Protein AF-L2GP30-F1 (afdb_monomer_lite)

Sequence (653 aa):
MKKESVSQVLIVGFDVMHKLGMGFEEFLEIDYPREILEVLVEKNEDGGFLKHMVNSKFNTVSFYASCKLLSKGHGQKPTIDNVVRILESATDLKQDFLPYLKFIDTSSFELLNLIDAYDYEFSSQVIDVVFKNADASEFMRIAEFLHQKYIETGMTSDKKKAFKILLLEKMAVFASTHCVYVDELVSSCLKNALDADPEIMYASLSFLNTCVSKDRFKKLIHDFLLENFSKLKYGKIIRRAFDILSLDISKENYERLLDSLLNDLNSLRAHNGSNAKQLDLCEMSSVAAVSDAESLALSNQSALAGQHAVPFYLSKQTEVFVGAHIALCLVGSYRDEWGLSIKTVGTLLRIIEVGDLQNILDMSSKSTIIACVRSLINGKKQKRSISEQSADYANVNVLKPVEFSLLTTPLAFKKFGWTDPLTSDQFTVQLSGLGDPLYIEANCAHCKYEISLDLLVVNQTSSYLQNISIDFNFSKNIQMISAVPPFSLQPDSATTIQAQFSIHESFSSFVTATVTFKYPRKDDYSGRPYVQNLSEISFDVNELLEGAEVDFKDQWRNLEWENIYSISIRKSCDGLLQKISERINGHLCGKFEYLESVVGNIACYTIQKSLVLVNVCISSGSSSLVEIRVRSKSEELVKSISGLLSQFLKSQQ

Secondary structure (DSSP, 8-state):
--SHHHHHHHHHHHHHHHHTT---GGGTTS---HHHHHHHHHH---HHHHHHHTT-S-HHHHHHHHHHHHHTT---HHHHHHHHHHHHH-GGGHHHHGGGGGG--S--GGGGGG--SS-HHHHHHHHHHHHHH--TTTHHHHHHHHHHHHHH--SSSHHHHHHHHHHHHHHHHHHHHH----HHHHHHHHHHTTSS-HHHHHHHHHHHHHHHTTSTTHHHHHHHHHHHGGG---HHHHHHHHHHHHSS--HHHHHHHHHHHHHHHHHHHHHHTTSTTS-SS--------------------------PPPPPP-SS-PPP--HHHHHHHHHHH--GGG--HHHHHHHHHHHHHHHHHHT---HHHHHHHHHHHHHHHTT--------------------PPP------------------S--PPEEEEE-S-TTSSEEEEEEEEE-SSEEEEEEEEEE-SSS-EEEEEEEEEE-TTEEESSPPPPEEE-TT-EEEEEEEEEESS-S-EEEEEEEEEE--TTSTTTTPEEEEEPPPEEE-GGGGEEE----HHHHHHH--EEEEEEEEE-S--TTHHHHHHHHTT-EEEEEEEETTEEEEEEEEEETT--EEEEEEEEE-SSSEEEEEEEEES-HHHHHHHHHHHHHHHHHH-

pLDDT: mean 73.19, std 20.28, range [21.44, 94.12]

Structure (mmCIF, N/CA/C/O backbone):
data_AF-L2GP30-F1
#
_entry.id   AF-L2GP30-F1
#
loop_
_atom_site.group_PDB
_atom_site.id
_atom_site.type_symbol
_atom_site.label_atom_id
_atom_site.label_alt_id
_atom_site.label_comp_id
_atom_site.label_asym_id
_atom_site.label_entity_id
_atom_site.label_seq_id
_atom_site.pdbx_PDB_ins_code
_atom_site.Cartn_x
_atom_site.Cartn_y
_atom_site.Cartn_z
_atom_site.occupancy
_atom_site.B_iso_or_equiv
_atom_site.auth_seq_id
_atom_site.auth_comp_id
_atom_site.auth_asym_id
_atom_site.auth_atom_id
_atom_site.pdbx_PDB_model_num
ATOM 1 N N . MET A 1 1 ? -28.849 -25.129 -47.347 1.00 37.62 1 MET A N 1
ATOM 2 C CA . MET A 1 1 ? -28.102 -26.384 -47.086 1.00 37.62 1 MET A CA 1
ATOM 3 C C . MET A 1 1 ? -26.751 -26.512 -47.820 1.00 37.62 1 MET A C 1
ATOM 5 O O . MET A 1 1 ? -26.254 -27.624 -47.889 1.00 37.62 1 MET A O 1
ATOM 9 N N . LYS A 1 2 ? -26.114 -25.459 -48.374 1.00 40.78 2 LYS A N 1
ATOM 10 C CA . LYS A 1 2 ? -24.952 -25.671 -49.279 1.00 40.78 2 LYS A CA 1
ATOM 11 C C . LYS A 1 2 ? -23.742 -24.719 -49.153 1.00 40.78 2 LYS A C 1
ATOM 13 O O . LYS A 1 2 ? -22.918 -24.716 -50.055 1.00 40.78 2 LYS A O 1
ATOM 18 N N . LYS A 1 3 ? -23.583 -23.944 -48.071 1.00 40.88 3 LYS A N 1
ATOM 19 C CA . LYS A 1 3 ? -22.321 -23.203 -47.817 1.00 40.88 3 LYS A CA 1
ATOM 20 C C . LYS A 1 3 ? -21.542 -23.778 -46.631 1.00 40.88 3 LYS A C 1
ATOM 22 O O . LYS A 1 3 ? -20.422 -24.224 -46.828 1.00 40.88 3 LYS A O 1
ATOM 27 N N . GLU A 1 4 ? -22.168 -23.922 -45.463 1.00 43.84 4 GLU A N 1
ATOM 28 C CA . GLU A 1 4 ? -21.521 -24.505 -44.266 1.00 43.84 4 GLU A CA 1
ATOM 29 C C . GLU A 1 4 ? -21.032 -25.949 -44.466 1.00 43.84 4 GLU A C 1
ATOM 31 O O . GLU A 1 4 ? -19.958 -26.319 -43.996 1.00 43.84 4 GLU A O 1
ATOM 36 N N . SER A 1 5 ? -21.783 -26.755 -45.223 1.00 45.12 5 SER A N 1
ATOM 37 C CA . SER A 1 5 ? -21.412 -28.141 -45.529 1.00 45.12 5 SER A CA 1
ATOM 38 C C . SER A 1 5 ? -20.192 -28.240 -46.449 1.00 45.12 5 SER A C 1
ATOM 40 O O . SER A 1 5 ? -19.451 -29.211 -46.373 1.00 45.12 5 SER A O 1
ATOM 42 N N . VAL A 1 6 ? -19.975 -27.249 -47.321 1.00 50.25 6 VAL A N 1
ATOM 43 C CA . VAL A 1 6 ? -18.811 -27.202 -48.221 1.00 50.25 6 VAL A CA 1
ATOM 44 C C . VAL A 1 6 ? -17.572 -26.765 -47.440 1.00 50.25 6 VAL A C 1
ATOM 46 O O . VAL A 1 6 ? -16.511 -27.361 -47.609 1.00 50.25 6 VAL A O 1
ATOM 49 N N . SER A 1 7 ? -17.723 -25.814 -46.511 1.00 54.44 7 SER A N 1
ATOM 50 C CA . SER A 1 7 ? -16.649 -25.377 -45.613 1.00 54.44 7 SER A CA 1
ATOM 51 C C . SER A 1 7 ? -16.125 -26.528 -44.751 1.00 54.44 7 SER A C 1
ATOM 53 O O . SER A 1 7 ? -14.922 -26.750 -44.706 1.00 54.44 7 SER A O 1
ATOM 55 N N . GLN A 1 8 ? -17.003 -27.318 -44.123 1.00 55.16 8 GLN A N 1
ATOM 56 C CA . GLN A 1 8 ? -16.585 -28.452 -43.283 1.00 55.16 8 GLN A CA 1
ATOM 57 C C . GLN A 1 8 ? -15.873 -29.558 -44.073 1.00 55.16 8 GLN A C 1
ATOM 59 O O . GLN A 1 8 ? -14.877 -30.097 -43.598 1.00 55.16 8 GLN A O 1
ATOM 64 N N . VAL A 1 9 ? -16.348 -29.874 -45.281 1.00 57.94 9 VAL A N 1
ATOM 65 C CA . VAL A 1 9 ? -15.731 -30.901 -46.137 1.00 57.94 9 VAL A CA 1
ATOM 66 C C . VAL A 1 9 ? -14.348 -30.465 -46.617 1.00 57.94 9 VAL A C 1
ATOM 68 O O . VAL A 1 9 ? -13.421 -31.269 -46.589 1.00 57.94 9 VAL A O 1
ATOM 71 N N . LEU A 1 10 ? -14.183 -29.193 -46.992 1.00 58.94 10 LEU A N 1
ATOM 72 C CA . LEU A 1 10 ? -12.878 -28.650 -47.371 1.00 58.94 10 LEU A CA 1
ATOM 73 C C . LEU A 1 10 ? -11.920 -28.627 -46.178 1.00 58.94 10 LEU A C 1
ATOM 75 O O . LEU A 1 10 ? -10.799 -29.100 -46.306 1.00 58.94 10 LEU A O 1
ATOM 79 N N . ILE A 1 11 ? -12.366 -28.177 -45.003 1.00 58.22 11 ILE A N 1
ATOM 80 C CA . ILE A 1 11 ? -11.550 -28.166 -43.776 1.00 58.22 11 ILE A CA 1
ATOM 81 C C . ILE A 1 11 ? -11.032 -29.567 -43.430 1.00 58.22 11 ILE A C 1
ATOM 83 O O . ILE A 1 11 ? -9.855 -29.727 -43.122 1.00 58.22 11 ILE A O 1
ATOM 87 N N . VAL A 1 12 ? -11.901 -30.582 -43.492 1.00 61.47 12 VAL A N 1
ATOM 88 C CA . VAL A 1 12 ? -11.506 -31.980 -43.268 1.00 61.47 12 VAL A CA 1
ATOM 89 C C . VAL A 1 12 ? -10.555 -32.454 -44.369 1.00 61.47 12 VAL A C 1
ATOM 91 O O . VAL A 1 12 ? -9.581 -33.135 -44.070 1.00 61.47 12 VAL A O 1
ATOM 94 N N . GLY A 1 13 ? -10.791 -32.061 -45.624 1.00 64.06 13 GLY A N 1
ATOM 95 C CA . GLY A 1 13 ? -9.904 -32.357 -46.749 1.00 64.06 13 GLY A CA 1
ATOM 96 C C . GLY A 1 13 ? -8.486 -31.818 -46.548 1.00 64.06 13 GLY A C 1
ATOM 97 O O . GLY A 1 13 ? -7.530 -32.578 -46.665 1.00 64.06 13 GLY A O 1
ATOM 98 N N . PHE A 1 14 ? -8.344 -30.546 -46.168 1.00 61.44 14 PHE A N 1
ATOM 99 C CA . PHE A 1 14 ? -7.041 -29.919 -45.931 1.00 61.44 14 PHE A CA 1
ATOM 100 C C . PHE A 1 14 ? -6.332 -30.466 -44.678 1.00 61.44 14 PHE A C 1
ATOM 102 O O . PHE A 1 14 ? -5.130 -30.719 -44.739 1.00 61.44 14 PHE A O 1
ATOM 109 N N . ASP A 1 15 ? -7.055 -30.748 -43.583 1.00 58.16 15 ASP A N 1
ATOM 110 C CA . ASP A 1 15 ? -6.483 -31.399 -42.385 1.00 58.16 15 ASP A CA 1
ATOM 111 C C . ASP A 1 15 ? -5.959 -32.814 -42.699 1.00 58.16 15 ASP A C 1
ATOM 113 O O . ASP A 1 15 ? -4.878 -33.215 -42.260 1.00 58.16 15 ASP A O 1
ATOM 117 N N . VAL A 1 16 ? -6.691 -33.573 -43.522 1.00 60.97 16 VAL A N 1
ATOM 118 C CA . VAL A 1 16 ? -6.271 -34.903 -43.985 1.00 60.97 16 VAL A CA 1
ATOM 119 C C . VAL A 1 16 ? -5.076 -34.808 -44.937 1.00 60.97 16 VAL A C 1
ATOM 121 O O . VAL A 1 16 ? -4.121 -35.561 -44.775 1.00 60.97 16 VAL A O 1
ATOM 124 N N . MET A 1 17 ? -5.073 -33.865 -45.881 1.00 62.50 17 MET A N 1
ATOM 125 C CA . MET A 1 17 ? -3.938 -33.637 -46.786 1.00 62.50 17 MET A CA 1
ATOM 126 C C . MET A 1 17 ? -2.661 -33.238 -46.032 1.00 62.50 17 MET A C 1
ATOM 128 O O . MET A 1 17 ? -1.588 -33.747 -46.354 1.00 62.50 17 MET A O 1
ATOM 132 N N . HIS A 1 18 ? -2.778 -32.411 -44.985 1.00 59.59 18 HIS A N 1
ATOM 133 C CA . HIS A 1 18 ? -1.665 -32.058 -44.099 1.00 59.59 18 HIS A CA 1
ATOM 134 C C . HIS A 1 18 ? -1.124 -33.287 -43.352 1.00 59.59 18 HIS A C 1
ATOM 136 O O . HIS A 1 18 ? 0.079 -33.541 -43.366 1.00 59.59 18 HIS A O 1
ATOM 142 N N . LYS A 1 19 ? -2.006 -34.107 -42.760 1.00 62.88 19 LYS A N 1
ATOM 143 C CA . LYS A 1 19 ? -1.622 -35.369 -42.094 1.00 62.88 19 LYS A CA 1
ATOM 144 C C . LYS A 1 19 ? -0.959 -36.373 -43.041 1.00 62.88 19 LYS A C 1
ATOM 146 O O . LYS A 1 19 ? -0.177 -37.203 -42.585 1.00 62.88 19 LYS A O 1
ATOM 151 N N . LEU A 1 20 ? -1.270 -36.302 -44.334 1.00 63.94 20 LEU A N 1
ATOM 152 C CA . LEU A 1 20 ? -0.715 -37.166 -45.377 1.00 63.94 20 LEU A CA 1
ATOM 153 C C . LEU A 1 20 ? 0.524 -36.577 -46.077 1.00 63.94 20 LEU A C 1
ATOM 155 O O . LEU A 1 20 ? 1.094 -37.249 -46.933 1.00 63.94 20 LEU A O 1
ATOM 159 N N . GLY A 1 21 ? 0.962 -35.360 -45.726 1.00 55.88 21 GLY A N 1
ATOM 160 C CA . GLY A 1 21 ? 2.146 -34.721 -46.315 1.00 55.88 21 GLY A CA 1
ATOM 161 C C . GLY A 1 21 ? 2.003 -34.368 -47.801 1.00 55.88 21 GLY A C 1
ATOM 162 O O . GLY A 1 21 ? 3.003 -34.302 -48.514 1.00 55.88 21 GLY A O 1
ATOM 163 N N . MET A 1 22 ? 0.773 -34.181 -48.288 1.00 59.31 22 MET A N 1
ATOM 164 C CA . MET A 1 22 ? 0.508 -33.807 -49.679 1.00 59.31 22 MET A CA 1
ATOM 165 C C . MET A 1 22 ? 0.734 -32.304 -49.893 1.00 59.31 22 MET A C 1
ATOM 167 O O . MET A 1 22 ? 0.262 -31.490 -49.103 1.00 59.31 22 MET A O 1
ATOM 171 N N . GLY A 1 23 ? 1.430 -31.931 -50.973 1.00 55.41 23 GLY A N 1
ATOM 172 C CA . GLY A 1 23 ? 1.635 -30.529 -51.352 1.00 55.41 23 GLY A CA 1
ATOM 173 C C . GLY A 1 23 ? 0.329 -29.850 -51.778 1.00 55.41 23 GLY A C 1
ATOM 174 O O . GLY A 1 23 ? -0.494 -30.449 -52.466 1.00 55.41 23 GLY A O 1
ATOM 175 N N . PHE A 1 24 ? 0.137 -28.594 -51.373 1.00 60.44 24 PHE A N 1
ATOM 176 C CA . PHE A 1 24 ? -1.101 -27.838 -51.620 1.00 60.44 24 PHE A CA 1
ATOM 177 C C . PHE A 1 24 ? -1.103 -27.048 -52.938 1.00 60.44 24 PHE A C 1
ATOM 179 O O . PHE A 1 24 ? -2.052 -26.313 -53.197 1.00 60.44 24 PHE A O 1
ATOM 186 N N . GLU A 1 25 ? -0.064 -27.188 -53.763 1.00 55.38 25 GLU A N 1
ATOM 187 C CA . GLU A 1 25 ? 0.195 -26.346 -54.941 1.00 55.38 25 GLU A CA 1
ATOM 188 C C . GLU A 1 25 ? -0.976 -26.320 -55.938 1.00 55.38 25 GLU A C 1
ATOM 190 O O . GLU A 1 25 ? -1.370 -25.246 -56.381 1.00 55.38 25 GLU A O 1
ATOM 195 N N . GLU A 1 26 ? -1.617 -27.464 -56.196 1.00 53.97 26 GLU A N 1
ATOM 196 C CA . GLU A 1 26 ? -2.763 -27.571 -57.119 1.00 53.97 26 GLU A CA 1
ATOM 197 C C . GLU A 1 26 ? -4.055 -26.923 -56.584 1.00 53.97 26 GLU A C 1
ATOM 199 O O . GLU A 1 26 ? -4.954 -26.583 -57.351 1.00 53.97 26 GLU A O 1
ATOM 204 N N . PHE A 1 27 ? -4.167 -26.723 -55.267 1.00 56.50 27 PHE A N 1
ATOM 205 C CA . PHE A 1 27 ? -5.348 -26.121 -54.638 1.00 56.50 27 PHE A CA 1
ATOM 206 C C . PHE A 1 27 ? -5.219 -24.606 -54.446 1.00 56.50 27 PHE A C 1
ATOM 208 O O . PHE A 1 27 ? -6.223 -23.961 -54.146 1.00 56.50 27 PHE A O 1
ATOM 215 N N . LEU A 1 28 ? -4.023 -24.036 -54.632 1.00 55.16 28 LEU A N 1
ATOM 216 C CA . LEU A 1 28 ? -3.762 -22.595 -54.531 1.00 55.16 28 LEU A CA 1
ATOM 217 C C . LEU A 1 28 ? -4.300 -21.796 -55.733 1.00 55.16 28 LEU A C 1
ATOM 219 O O . LEU A 1 28 ? -4.493 -20.589 -55.625 1.00 55.16 28 LEU A O 1
ATOM 223 N N . GLU A 1 29 ? -4.573 -22.449 -56.866 1.00 54.56 29 GLU A N 1
ATOM 224 C CA . GLU A 1 29 ? -5.056 -21.796 -58.096 1.00 54.56 29 GLU A CA 1
ATOM 225 C C . GLU A 1 29 ? -6.582 -21.568 -58.129 1.00 54.56 29 GLU A C 1
ATOM 227 O O . GLU A 1 29 ? -7.103 -20.922 -59.041 1.00 54.56 29 GLU A O 1
ATOM 232 N N . ILE A 1 30 ? -7.319 -22.081 -57.137 1.00 60.50 30 ILE A N 1
ATOM 233 C CA . ILE A 1 30 ? -8.785 -22.010 -57.076 1.00 60.50 30 ILE A CA 1
ATOM 234 C C . ILE A 1 30 ? -9.217 -20.771 -56.269 1.00 60.50 30 ILE A C 1
ATOM 236 O O . ILE A 1 30 ? -8.815 -20.593 -55.121 1.00 60.50 30 ILE A O 1
ATOM 240 N N . ASP A 1 31 ? -10.070 -19.920 -56.852 1.00 60.66 31 ASP A N 1
ATOM 241 C CA . ASP A 1 31 ? -10.588 -18.706 -56.199 1.00 60.66 31 ASP A CA 1
ATOM 242 C C . ASP A 1 31 ? -11.674 -19.067 -55.168 1.00 60.66 31 ASP A C 1
ATOM 244 O O . ASP A 1 31 ? -12.836 -19.319 -55.507 1.00 60.66 31 ASP A O 1
ATOM 248 N N . TYR A 1 32 ? -11.289 -19.153 -53.893 1.00 69.75 32 TYR A N 1
ATOM 249 C CA . TYR A 1 32 ? -12.212 -19.433 -52.793 1.00 69.75 32 TYR A CA 1
ATOM 250 C C . TYR A 1 32 ? -12.836 -18.145 -52.229 1.00 69.75 32 TYR A C 1
ATOM 252 O O . TYR A 1 32 ? -12.174 -17.109 -52.140 1.00 69.75 32 TYR A O 1
ATOM 260 N N . PRO A 1 33 ? -14.095 -18.196 -51.759 1.00 70.44 33 PRO A N 1
ATOM 261 C CA . PRO A 1 33 ? -14.707 -17.084 -51.039 1.00 70.44 33 PRO A CA 1
ATOM 262 C C . PRO A 1 33 ? -13.999 -16.813 -49.699 1.00 70.44 33 PRO A C 1
ATOM 264 O O . PRO A 1 33 ? -13.457 -17.725 -49.067 1.00 70.44 33 PRO A O 1
ATOM 267 N N . ARG A 1 34 ? -14.049 -15.550 -49.255 1.00 70.75 34 ARG A N 1
ATOM 268 C CA . ARG A 1 34 ? -13.362 -15.019 -48.063 1.00 70.75 34 ARG A CA 1
ATOM 269 C C . ARG A 1 34 ? -13.532 -15.895 -46.819 1.00 70.75 34 ARG A C 1
ATOM 271 O O . ARG A 1 34 ? -12.549 -16.182 -46.148 1.00 70.75 34 ARG A O 1
ATOM 278 N N . GLU A 1 35 ? -14.750 -16.347 -46.537 1.00 68.12 35 GLU A N 1
ATOM 279 C CA . GLU A 1 35 ? -15.070 -17.091 -45.312 1.00 68.12 35 GLU A CA 1
ATOM 280 C C . GLU A 1 35 ? -14.403 -18.472 -45.282 1.00 68.12 35 GLU A C 1
ATOM 282 O O . GLU A 1 35 ? -14.078 -18.992 -44.221 1.00 68.12 35 GLU A O 1
ATOM 287 N N . ILE A 1 36 ? -14.177 -19.079 -46.451 1.00 68.69 36 ILE A N 1
ATOM 288 C CA . ILE A 1 36 ? -13.473 -20.361 -46.546 1.00 68.69 36 ILE A CA 1
ATOM 289 C C . ILE A 1 36 ? -11.978 -20.135 -46.321 1.00 68.69 36 ILE A C 1
ATOM 291 O O . ILE A 1 36 ? -11.359 -20.883 -45.572 1.00 68.69 36 ILE A O 1
ATOM 295 N N . LEU A 1 37 ? -11.409 -19.079 -46.906 1.00 69.31 37 LEU A N 1
ATOM 296 C CA . LEU A 1 37 ? -9.994 -18.745 -46.737 1.00 69.31 37 LEU A CA 1
ATOM 297 C C . LEU A 1 37 ? -9.636 -18.379 -45.290 1.00 69.31 37 LEU A C 1
ATOM 299 O O . LEU A 1 37 ? -8.580 -18.791 -44.819 1.00 69.31 37 LEU A O 1
ATOM 303 N N . GLU A 1 38 ? -10.505 -17.662 -44.573 1.00 70.88 38 GLU A N 1
ATOM 304 C CA . GLU A 1 38 ? -10.303 -17.335 -43.153 1.00 70.88 38 GLU A CA 1
ATOM 305 C C . GLU A 1 38 ? -10.222 -18.608 -42.297 1.00 70.88 38 GLU A C 1
ATOM 307 O O . GLU A 1 38 ? -9.262 -18.786 -41.546 1.00 70.88 38 GLU A O 1
ATOM 312 N N . VAL A 1 39 ? -11.149 -19.553 -42.487 1.00 67.38 39 VAL A N 1
ATOM 313 C CA . VAL A 1 39 ? -11.144 -20.819 -41.736 1.00 67.38 39 VAL A CA 1
ATOM 314 C C . VAL A 1 39 ? -9.979 -21.727 -42.146 1.00 67.38 39 VAL A C 1
ATOM 316 O O . VAL A 1 39 ? -9.411 -22.431 -41.310 1.00 67.38 39 VAL A O 1
ATOM 319 N N . LEU A 1 40 ? -9.575 -21.705 -43.419 1.00 67.19 40 LEU A N 1
ATOM 320 C CA . LEU A 1 40 ? -8.391 -22.432 -43.877 1.00 67.19 40 LEU A CA 1
ATOM 321 C C . LEU A 1 40 ? -7.116 -21.877 -43.246 1.00 67.19 40 LEU A C 1
ATOM 323 O O . LEU A 1 40 ? -6.290 -22.655 -42.780 1.00 67.19 40 LEU A O 1
ATOM 327 N N . VAL A 1 41 ? -6.959 -20.554 -43.169 1.00 72.56 41 VAL A N 1
ATOM 328 C CA . VAL A 1 41 ? -5.829 -19.940 -42.463 1.00 72.56 41 VAL A CA 1
ATOM 329 C C . VAL A 1 41 ? -5.886 -20.253 -40.970 1.00 72.56 41 VAL A C 1
ATOM 331 O O . VAL A 1 41 ? -4.844 -20.542 -40.394 1.00 72.56 41 VAL A O 1
ATOM 334 N N . GLU A 1 42 ? -7.065 -20.278 -40.343 1.00 69.69 42 GLU A N 1
ATOM 335 C CA . GLU A 1 42 ? -7.237 -20.622 -38.924 1.00 69.69 42 GLU A CA 1
ATOM 336 C C . GLU A 1 42 ? -6.870 -22.081 -38.606 1.00 69.69 42 GLU A C 1
ATOM 338 O O . GLU A 1 42 ? -6.262 -22.351 -37.569 1.00 69.69 42 GLU A O 1
ATOM 343 N N . LYS A 1 43 ? -7.166 -23.027 -39.499 1.00 66.12 43 LYS A N 1
ATOM 344 C CA . LYS A 1 43 ? -6.919 -24.457 -39.252 1.00 66.12 43 LYS A CA 1
ATOM 345 C C . LYS A 1 43 ? -5.579 -24.958 -39.780 1.00 66.12 43 LYS A C 1
ATOM 347 O O . LYS A 1 43 ? -5.050 -25.921 -39.236 1.00 66.12 43 LYS A O 1
ATOM 352 N N . ASN A 1 44 ? -5.024 -24.316 -40.807 1.00 66.75 44 ASN A N 1
ATOM 353 C CA . ASN A 1 44 ? -3.776 -24.760 -41.415 1.00 66.75 44 ASN A CA 1
ATOM 354 C C . ASN A 1 44 ? -2.545 -24.230 -40.677 1.00 66.75 44 ASN A C 1
ATOM 356 O O . ASN A 1 44 ? -2.508 -23.116 -40.141 1.00 66.75 44 ASN A O 1
ATOM 360 N N . GLU A 1 45 ? -1.513 -25.067 -40.698 1.00 65.50 45 GLU A N 1
ATOM 361 C CA . GLU A 1 45 ? -0.248 -24.861 -40.006 1.00 65.50 45 GLU A CA 1
ATOM 362 C C . GLU A 1 45 ? 0.975 -24.857 -40.938 1.00 65.50 45 GLU A C 1
ATOM 364 O O . GLU A 1 45 ? 2.081 -24.560 -40.483 1.00 65.50 45 GLU A O 1
ATOM 369 N N . ASP A 1 46 ? 0.801 -25.148 -42.226 1.00 71.00 46 ASP A N 1
ATOM 370 C CA . ASP A 1 46 ? 1.903 -25.205 -43.186 1.00 71.00 46 ASP A CA 1
ATOM 371 C C . ASP A 1 46 ? 2.468 -23.807 -43.515 1.00 71.00 46 ASP A C 1
ATOM 373 O O . ASP A 1 46 ? 1.751 -22.897 -43.938 1.00 71.00 46 ASP A O 1
ATOM 377 N N . GLY A 1 47 ? 3.784 -23.641 -43.350 1.00 66.94 47 GLY A N 1
ATOM 378 C CA . GLY A 1 47 ? 4.494 -22.393 -43.626 1.00 66.94 47 GLY A CA 1
ATOM 379 C C . GLY A 1 47 ? 4.553 -22.023 -45.112 1.00 66.94 47 GLY A C 1
ATOM 380 O O . GLY A 1 47 ? 4.631 -20.835 -45.427 1.00 66.94 47 GLY A O 1
ATOM 381 N N . GLY A 1 48 ? 4.497 -23.003 -46.025 1.00 70.12 48 GLY A N 1
ATOM 382 C CA . GLY A 1 48 ? 4.443 -22.760 -47.472 1.00 70.12 48 GLY A CA 1
ATOM 383 C C . GLY A 1 48 ? 3.108 -22.146 -47.893 1.00 70.12 48 GLY A C 1
ATOM 384 O O . GLY A 1 48 ? 3.075 -21.074 -48.502 1.00 70.12 48 GLY A O 1
ATOM 385 N N . PHE A 1 49 ? 2.009 -22.772 -47.465 1.00 74.06 49 PHE A N 1
ATOM 386 C CA . PHE A 1 49 ? 0.650 -22.261 -47.640 1.00 74.06 49 PHE A CA 1
ATOM 387 C C . PHE A 1 49 ? 0.471 -20.858 -47.039 1.00 74.06 49 PHE A C 1
ATOM 389 O O . PHE A 1 49 ? 0.010 -19.944 -47.721 1.00 74.06 49 PHE A O 1
ATOM 396 N N . LEU A 1 50 ? 0.897 -20.644 -45.788 1.00 73.81 50 LEU A N 1
ATOM 397 C CA . LEU A 1 50 ? 0.747 -19.344 -45.126 1.00 73.81 50 LEU A CA 1
ATOM 398 C C . LEU A 1 50 ? 1.474 -18.218 -45.879 1.00 73.81 50 LEU A C 1
ATOM 400 O O . LEU A 1 50 ? 0.901 -17.145 -46.037 1.00 73.81 50 LEU A O 1
ATOM 404 N N . LYS A 1 51 ? 2.681 -18.458 -46.415 1.00 75.31 51 LYS A N 1
ATOM 405 C CA . LYS A 1 51 ? 3.412 -17.471 -47.238 1.00 75.31 51 LYS A CA 1
ATOM 406 C C . LYS A 1 51 ? 2.672 -17.097 -48.521 1.00 75.31 51 LYS A C 1
ATOM 408 O O . LYS A 1 51 ? 2.736 -15.943 -48.934 1.00 75.31 51 LYS A O 1
ATOM 413 N N . HIS A 1 52 ? 1.964 -18.040 -49.139 1.00 76.62 52 HIS A N 1
ATOM 414 C CA . HIS A 1 52 ? 1.121 -17.747 -50.298 1.00 76.62 52 HIS A CA 1
ATOM 415 C C . HIS A 1 52 ? -0.084 -16.876 -49.903 1.00 76.62 52 HIS A C 1
ATOM 417 O O . HIS A 1 52 ? -0.389 -15.888 -50.569 1.00 76.62 52 HIS A O 1
ATOM 423 N N . MET A 1 53 ? -0.714 -17.182 -48.764 1.00 74.12 53 MET A N 1
ATOM 424 C CA . MET A 1 53 ? -1.887 -16.458 -48.259 1.00 74.12 53 MET A CA 1
ATOM 425 C C . MET A 1 53 ? -1.596 -15.017 -47.802 1.00 74.12 53 MET A C 1
ATOM 427 O O . MET A 1 53 ? -2.511 -14.189 -47.801 1.00 74.12 53 MET A O 1
ATOM 431 N N . VAL A 1 54 ? -0.340 -14.675 -47.488 1.00 78.44 54 VAL A N 1
ATOM 432 C CA . VAL A 1 54 ? 0.101 -13.286 -47.223 1.00 78.44 54 VAL A CA 1
ATOM 433 C C . VAL A 1 54 ? -0.110 -12.370 -48.438 1.00 78.44 54 VAL A C 1
ATOM 435 O O . VAL A 1 54 ? -0.344 -11.180 -48.271 1.00 78.44 54 VAL A O 1
ATOM 438 N N . ASN A 1 55 ? -0.087 -12.903 -49.662 1.00 76.94 55 ASN A N 1
ATOM 439 C CA . ASN A 1 55 ? -0.324 -12.122 -50.885 1.00 76.94 55 ASN A CA 1
ATOM 440 C C . ASN A 1 55 ? -1.791 -12.154 -51.346 1.00 76.94 55 ASN A C 1
ATOM 442 O O . ASN A 1 55 ? -2.101 -11.772 -52.477 1.00 76.94 55 ASN A O 1
ATOM 446 N N . SER A 1 56 ? -2.703 -12.649 -50.505 1.00 77.00 56 SER A N 1
ATOM 447 C CA . SER A 1 56 ? -4.118 -12.753 -50.858 1.00 77.00 56 SER A CA 1
ATOM 448 C C . SER A 1 56 ? -4.773 -11.377 -51.037 1.00 77.00 56 SER A C 1
ATOM 450 O O . SER A 1 56 ? -4.369 -10.375 -50.451 1.00 77.00 56 SER A O 1
ATOM 452 N N . LYS A 1 57 ? -5.834 -11.325 -51.853 1.00 74.69 57 LYS A N 1
ATOM 453 C CA . LYS A 1 57 ? -6.596 -10.091 -52.128 1.00 74.69 57 LYS A CA 1
ATOM 454 C C . LYS A 1 57 ? -7.392 -9.585 -50.915 1.00 74.69 57 LYS A C 1
ATOM 456 O O . LYS A 1 57 ? -7.865 -8.452 -50.933 1.00 74.69 57 LYS A O 1
ATOM 461 N N . PHE A 1 58 ? -7.588 -10.423 -49.895 1.00 79.19 58 PHE A N 1
ATOM 462 C CA . PHE A 1 58 ? -8.397 -10.116 -48.718 1.00 79.19 58 PHE A CA 1
ATOM 463 C C . PHE A 1 58 ? -7.504 -9.745 -47.529 1.00 79.19 58 PHE A C 1
ATOM 465 O O . PHE A 1 58 ? -6.752 -10.580 -47.026 1.00 79.19 58 PHE A O 1
ATOM 472 N N . ASN A 1 59 ? -7.640 -8.512 -47.032 1.00 80.44 59 ASN A N 1
ATOM 473 C CA . ASN A 1 59 ? -6.813 -7.990 -45.938 1.00 80.44 59 ASN A CA 1
ATOM 474 C C . ASN A 1 59 ? -6.901 -8.830 -44.650 1.00 80.44 59 ASN A C 1
ATOM 476 O O . ASN A 1 59 ? -5.887 -9.024 -43.989 1.00 80.44 59 ASN A O 1
ATOM 480 N N . THR A 1 60 ? -8.073 -9.373 -44.304 1.00 80.38 60 THR A N 1
ATOM 481 C CA . THR A 1 60 ? -8.250 -10.204 -43.096 1.00 80.38 60 THR A CA 1
ATOM 482 C C . THR A 1 60 ? -7.507 -11.533 -43.183 1.00 80.38 60 THR A C 1
ATOM 484 O O . THR A 1 60 ? -6.816 -11.927 -42.248 1.00 80.38 60 THR A O 1
ATOM 487 N N . VAL A 1 61 ? -7.584 -12.198 -44.334 1.00 79.25 61 VAL A N 1
ATOM 488 C CA . VAL A 1 61 ? -6.882 -13.459 -44.599 1.00 79.25 61 VAL A CA 1
ATOM 489 C C . VAL A 1 61 ? -5.371 -13.236 -44.587 1.00 79.25 61 VAL A C 1
ATOM 491 O O . VAL A 1 61 ? -4.640 -13.979 -43.933 1.00 79.25 61 VAL A O 1
ATOM 494 N N . SER A 1 62 ? -4.910 -12.171 -45.249 1.00 82.19 62 SER A N 1
ATOM 495 C CA . SER A 1 62 ? -3.504 -11.769 -45.229 1.00 82.19 62 SER A CA 1
ATOM 496 C C . SER A 1 62 ? -3.022 -11.450 -43.810 1.00 82.19 62 SER A C 1
ATOM 498 O O . SER A 1 62 ? -1.893 -11.799 -43.463 1.00 82.19 62 SER A O 1
ATOM 500 N N . PHE A 1 63 ? -3.855 -10.819 -42.979 1.00 84.06 63 PHE A N 1
ATOM 501 C CA . PHE A 1 63 ? -3.528 -10.475 -41.597 1.00 84.06 63 PHE A CA 1
ATOM 502 C C . PHE A 1 63 ? -3.342 -11.727 -40.736 1.00 84.06 63 PHE A C 1
ATOM 504 O O . PHE A 1 63 ? -2.248 -11.946 -40.218 1.00 84.06 63 PHE A O 1
ATOM 511 N N . TYR A 1 64 ? -4.345 -12.610 -40.664 1.00 82.44 64 TYR A N 1
ATOM 512 C CA . TYR A 1 64 ? -4.245 -13.836 -39.863 1.00 82.44 64 TYR A CA 1
ATOM 513 C C . TYR A 1 64 ? -3.123 -14.767 -40.348 1.00 82.44 64 TYR A C 1
ATOM 515 O O . TYR A 1 64 ? -2.439 -15.383 -39.527 1.00 82.44 64 TYR A O 1
ATOM 523 N N . ALA A 1 65 ? -2.871 -14.830 -41.662 1.00 79.50 65 ALA A N 1
ATOM 524 C CA . ALA A 1 65 ? -1.751 -15.594 -42.209 1.00 79.50 65 ALA A CA 1
ATOM 525 C C . ALA A 1 65 ? -0.400 -15.027 -41.741 1.00 79.50 65 ALA A C 1
ATOM 527 O O . ALA A 1 65 ? 0.489 -15.780 -41.337 1.00 79.50 65 ALA A O 1
ATOM 528 N N . SER A 1 66 ? -0.269 -13.699 -41.722 1.00 80.56 66 SER A N 1
ATOM 529 C CA . SER A 1 66 ? 0.934 -13.002 -41.258 1.00 80.56 66 SER A CA 1
ATOM 530 C C . SER A 1 66 ? 1.148 -13.167 -39.747 1.00 80.56 66 SER A C 1
ATOM 532 O O . SER A 1 66 ? 2.255 -13.491 -39.321 1.00 80.56 66 SER A O 1
ATOM 534 N N . CYS A 1 67 ? 0.092 -13.053 -38.934 1.00 81.50 67 CYS A N 1
ATOM 535 C CA . CYS A 1 67 ? 0.136 -13.292 -37.485 1.00 81.50 67 CYS A CA 1
ATOM 536 C C . CYS A 1 67 ? 0.573 -14.720 -37.138 1.00 81.50 67 CYS A C 1
ATOM 538 O O . CYS A 1 67 ? 1.407 -14.935 -36.256 1.00 81.50 67 CYS A O 1
ATOM 540 N N . LYS A 1 68 ? 0.077 -15.716 -37.878 1.00 79.44 68 LYS A N 1
ATOM 541 C CA . LYS A 1 68 ? 0.507 -17.106 -37.698 1.00 79.44 68 LYS A CA 1
ATOM 542 C C . LYS A 1 68 ? 1.962 -17.330 -38.088 1.00 79.44 68 LYS A C 1
ATOM 544 O O . LYS A 1 68 ? 2.670 -18.036 -37.372 1.00 79.44 68 LYS A O 1
ATOM 549 N N . LEU A 1 69 ? 2.437 -16.713 -39.169 1.00 80.50 69 LEU A N 1
ATOM 550 C CA . LEU A 1 69 ? 3.857 -16.773 -39.533 1.00 80.50 69 LEU A CA 1
ATOM 551 C C . LEU A 1 69 ? 4.757 -16.159 -38.452 1.00 80.50 69 LEU A C 1
ATOM 553 O O . LEU A 1 69 ? 5.826 -16.714 -38.187 1.00 80.50 69 LEU A O 1
ATOM 557 N N . LEU A 1 70 ? 4.308 -15.081 -37.794 1.00 79.88 70 LEU A N 1
ATOM 558 C CA . LEU A 1 70 ? 4.994 -14.499 -36.634 1.00 79.88 70 LEU A CA 1
ATOM 559 C C . LEU A 1 70 ? 5.071 -15.504 -35.476 1.00 79.88 70 LEU A C 1
ATOM 561 O O . LEU A 1 70 ? 6.160 -15.762 -34.974 1.00 79.88 70 LEU A O 1
ATOM 565 N N . SER A 1 71 ? 3.960 -16.167 -35.125 1.00 78.75 71 SER A N 1
ATOM 566 C CA . SER A 1 71 ? 3.936 -17.161 -34.033 1.00 78.75 71 SER A CA 1
ATOM 567 C C . SER A 1 71 ? 4.889 -18.351 -34.231 1.00 78.75 71 SER A C 1
ATOM 569 O O . SER A 1 71 ? 5.327 -18.962 -33.259 1.00 78.75 71 SER A O 1
ATOM 571 N N . LYS A 1 72 ? 5.239 -18.677 -35.483 1.00 73.75 72 LYS A N 1
ATOM 572 C CA . LYS A 1 72 ? 6.126 -19.800 -35.830 1.00 73.75 72 LYS A CA 1
ATOM 573 C C . LYS A 1 72 ? 7.605 -19.414 -35.952 1.00 73.75 72 LYS A C 1
ATOM 575 O O . LYS A 1 72 ? 8.408 -20.247 -36.358 1.00 73.75 72 LYS A O 1
ATOM 580 N N . GLY A 1 73 ? 7.977 -18.167 -35.648 1.00 66.06 73 GLY A N 1
ATOM 581 C CA . GLY A 1 73 ? 9.364 -17.696 -35.759 1.00 66.06 73 GLY A CA 1
ATOM 582 C C . GLY A 1 73 ? 9.852 -17.513 -37.205 1.00 66.06 73 GLY A C 1
ATOM 583 O O . GLY A 1 73 ? 11.042 -17.334 -37.443 1.00 66.06 73 GLY A O 1
ATOM 584 N N . HIS A 1 74 ? 8.942 -17.534 -38.188 1.00 63.50 74 HIS A N 1
ATOM 585 C CA . HIS A 1 74 ? 9.226 -17.184 -39.587 1.00 63.50 74 HIS A CA 1
ATOM 586 C C . HIS A 1 74 ? 8.935 -15.704 -39.892 1.00 63.50 74 HIS A C 1
ATOM 588 O O . HIS A 1 74 ? 8.868 -15.306 -41.058 1.00 63.50 74 HIS A O 1
ATOM 594 N N . GLY A 1 75 ? 8.756 -14.892 -38.848 1.00 60.94 75 GLY A N 1
ATOM 595 C CA . GLY A 1 75 ? 8.534 -13.455 -38.919 1.00 60.94 75 GLY A CA 1
ATOM 596 C C . GLY A 1 75 ? 9.744 -12.713 -39.466 1.00 60.94 75 GLY A C 1
ATOM 597 O O . GLY A 1 75 ? 10.670 -12.401 -38.729 1.00 60.94 75 GLY A O 1
ATOM 598 N N . GLN A 1 76 ? 9.745 -12.429 -40.764 1.00 66.12 76 GLN A N 1
ATOM 599 C CA . GLN A 1 76 ? 10.709 -11.517 -41.374 1.00 66.12 76 GLN A CA 1
ATOM 600 C C . GLN A 1 76 ? 10.126 -10.096 -41.386 1.00 66.12 76 GLN A C 1
ATOM 602 O O . GLN A 1 76 ? 8.906 -9.932 -41.437 1.00 66.12 76 GLN A O 1
ATOM 607 N N . LYS A 1 77 ? 10.990 -9.072 -41.422 1.00 67.62 77 LYS A N 1
ATOM 608 C CA . LYS A 1 77 ? 10.611 -7.654 -41.581 1.00 67.62 77 LYS A CA 1
ATOM 609 C C . LYS A 1 77 ? 9.479 -7.388 -42.607 1.00 67.62 77 LYS A C 1
ATOM 611 O O . LYS A 1 77 ? 8.511 -6.740 -42.224 1.00 67.62 77 LYS A O 1
ATOM 616 N N . PRO A 1 78 ? 9.474 -7.960 -43.833 1.00 70.19 78 PRO A N 1
ATOM 617 C CA . PRO A 1 78 ? 8.376 -7.761 -44.792 1.00 70.19 78 PRO A CA 1
ATOM 618 C C . PRO A 1 78 ? 7.001 -8.251 -44.311 1.00 70.19 78 PRO A C 1
ATOM 620 O O . PRO A 1 78 ? 5.977 -7.698 -44.709 1.00 70.19 78 PRO A O 1
ATOM 623 N N . THR A 1 79 ? 6.951 -9.280 -43.462 1.00 76.00 79 THR A N 1
ATOM 624 C CA . THR A 1 79 ? 5.691 -9.768 -42.883 1.00 76.00 79 THR A CA 1
ATOM 625 C C . THR A 1 79 ? 5.139 -8.759 -41.879 1.00 76.00 79 THR A C 1
ATOM 627 O O . THR A 1 79 ? 3.935 -8.522 -41.853 1.00 76.00 79 THR A O 1
ATOM 630 N N . ILE A 1 80 ? 6.015 -8.135 -41.086 1.00 77.31 80 ILE A N 1
ATOM 631 C CA . ILE A 1 80 ? 5.650 -7.086 -40.125 1.00 77.31 80 ILE A CA 1
ATOM 632 C C . ILE A 1 80 ? 5.174 -5.837 -40.871 1.00 77.31 80 ILE A C 1
ATOM 634 O O . ILE A 1 80 ? 4.104 -5.327 -40.557 1.00 77.31 80 ILE A O 1
ATOM 638 N N . ASP A 1 81 ? 5.890 -5.413 -41.915 1.00 79.69 81 ASP A N 1
ATOM 639 C CA . ASP A 1 81 ? 5.513 -4.254 -42.737 1.00 79.69 81 ASP A CA 1
ATOM 640 C C . ASP A 1 81 ? 4.138 -4.446 -43.401 1.00 79.69 81 ASP A C 1
ATOM 642 O O . ASP A 1 81 ? 3.328 -3.518 -43.461 1.00 79.69 81 ASP A O 1
ATOM 646 N N . ASN A 1 82 ? 3.826 -5.666 -43.858 1.00 80.69 82 ASN A N 1
ATOM 647 C CA . ASN A 1 82 ? 2.505 -5.975 -44.406 1.00 80.69 82 ASN A CA 1
ATOM 648 C C . ASN A 1 82 ? 1.408 -5.909 -43.331 1.00 80.69 82 ASN A C 1
ATOM 650 O O . ASN A 1 82 ? 0.337 -5.356 -43.578 1.00 80.69 82 ASN A O 1
ATOM 654 N N . VAL A 1 83 ? 1.674 -6.423 -42.125 1.00 82.31 83 VAL A N 1
ATOM 655 C CA . VAL A 1 83 ? 0.740 -6.316 -40.993 1.00 82.31 83 VAL A CA 1
ATOM 656 C C . VAL A 1 83 ? 0.502 -4.856 -40.619 1.00 82.31 83 VAL A C 1
ATOM 658 O O . VAL A 1 83 ? -0.652 -4.471 -40.452 1.00 82.31 83 VAL A O 1
ATOM 661 N N . VAL A 1 84 ? 1.553 -4.031 -40.561 1.00 82.62 84 VAL A N 1
ATOM 662 C CA . VAL A 1 84 ? 1.437 -2.585 -40.313 1.00 82.62 84 VAL A CA 1
ATOM 663 C C . VAL A 1 84 ? 0.533 -1.940 -41.360 1.00 82.62 84 VAL A C 1
ATOM 665 O O . VAL A 1 84 ? -0.452 -1.302 -40.996 1.00 82.62 84 VAL A O 1
ATOM 668 N N . ARG A 1 85 ? 0.777 -2.195 -42.652 1.00 82.94 85 ARG A N 1
ATOM 669 C CA . ARG A 1 85 ? -0.047 -1.653 -43.745 1.00 82.94 85 ARG A CA 1
ATOM 670 C C . ARG A 1 85 ? -1.520 -2.053 -43.630 1.00 82.94 85 ARG A C 1
ATOM 672 O O . ARG A 1 85 ? -2.409 -1.271 -43.960 1.00 82.94 85 ARG A O 1
ATOM 679 N N . ILE A 1 86 ? -1.797 -3.285 -43.199 1.00 82.12 86 ILE A N 1
ATOM 680 C CA . ILE A 1 86 ? -3.172 -3.760 -43.015 1.00 82.12 86 ILE A CA 1
ATOM 681 C C . ILE A 1 86 ? -3.817 -3.074 -41.806 1.00 82.12 86 ILE A C 1
ATOM 683 O O . ILE A 1 86 ? -4.943 -2.587 -41.927 1.00 82.12 86 ILE A O 1
ATOM 687 N N . LEU A 1 87 ? -3.105 -2.976 -40.682 1.00 82.38 87 LEU A N 1
ATOM 688 C CA . LEU A 1 87 ? -3.593 -2.349 -39.450 1.00 82.38 87 LEU A CA 1
ATOM 689 C C . LEU A 1 87 ? -3.816 -0.835 -39.588 1.00 82.38 87 LEU A C 1
ATOM 691 O O . LEU A 1 87 ? -4.716 -0.304 -38.941 1.00 82.38 87 LEU A O 1
ATOM 695 N N . GLU A 1 88 ? -3.077 -0.149 -40.466 1.00 81.25 88 GLU A N 1
ATOM 696 C CA . GLU A 1 88 ? -3.351 1.252 -40.831 1.00 81.25 88 GLU A CA 1
ATOM 697 C C . GLU A 1 88 ? -4.726 1.417 -41.501 1.00 81.25 88 GLU A C 1
ATOM 699 O O . GLU A 1 88 ? -5.389 2.437 -41.325 1.00 81.25 88 GLU A O 1
ATOM 704 N N . SER A 1 89 ? -5.176 0.408 -42.256 1.00 79.31 89 SER A N 1
ATOM 705 C CA . SER A 1 89 ? -6.458 0.434 -42.976 1.00 79.31 89 SER A CA 1
ATOM 706 C C . SER A 1 89 ? -7.642 -0.133 -42.183 1.00 79.31 89 SER A C 1
ATOM 708 O O . SER A 1 89 ? -8.786 0.216 -42.468 1.00 79.31 89 SER A O 1
ATOM 710 N N . ALA A 1 90 ? -7.383 -1.011 -41.209 1.00 77.69 90 ALA A N 1
ATOM 711 C CA . ALA A 1 90 ? -8.397 -1.765 -40.476 1.00 77.69 90 ALA A CA 1
ATOM 712 C C . ALA A 1 90 ? -8.125 -1.729 -38.964 1.00 77.69 90 ALA A C 1
ATOM 714 O O . ALA A 1 90 ? -7.437 -2.590 -38.414 1.00 77.69 90 ALA A O 1
ATOM 715 N N . THR A 1 91 ? -8.709 -0.741 -38.281 1.00 73.38 91 THR A N 1
ATOM 716 C CA . THR A 1 91 ? -8.551 -0.527 -36.831 1.00 73.38 91 THR A CA 1
ATOM 717 C C . THR A 1 91 ? -9.138 -1.651 -35.979 1.00 73.38 91 THR A C 1
ATOM 719 O O . THR A 1 91 ? -8.645 -1.907 -34.883 1.00 73.38 91 THR A O 1
ATOM 722 N N . ASP A 1 92 ? -10.143 -2.362 -36.493 1.00 77.38 92 ASP A N 1
ATOM 723 C CA . ASP A 1 92 ? -10.852 -3.424 -35.768 1.00 77.38 92 ASP A CA 1
ATOM 724 C C . ASP A 1 92 ? -9.952 -4.633 -35.450 1.00 77.38 92 ASP A C 1
ATOM 726 O O . ASP A 1 92 ? -10.186 -5.349 -34.481 1.00 77.38 92 ASP A O 1
ATOM 730 N N . LEU A 1 93 ? -8.879 -4.833 -36.224 1.00 79.31 93 LEU A N 1
ATOM 731 C CA . LEU A 1 93 ? -7.954 -5.965 -36.082 1.00 79.31 93 LEU A CA 1
ATOM 732 C C . LEU A 1 93 ? -6.820 -5.712 -35.072 1.00 79.31 93 LEU A C 1
ATOM 734 O O . LEU A 1 93 ? -6.017 -6.609 -34.810 1.00 79.31 93 LEU A O 1
ATOM 738 N N . LYS A 1 94 ? -6.724 -4.510 -34.485 1.00 80.25 94 LYS A N 1
ATOM 739 C CA . LYS A 1 94 ? -5.649 -4.171 -33.533 1.00 80.25 94 LYS A CA 1
ATOM 740 C C . LYS A 1 94 ? -5.687 -5.037 -32.270 1.00 80.25 94 LYS A C 1
ATOM 742 O O . LYS A 1 94 ? -4.637 -5.458 -31.790 1.00 80.25 94 LYS A O 1
ATOM 747 N N . GLN A 1 95 ? -6.881 -5.331 -31.751 1.00 79.25 95 GLN A N 1
ATOM 748 C CA . GLN A 1 95 ? -7.059 -6.164 -30.553 1.00 79.25 95 GLN A CA 1
ATOM 749 C C . GLN A 1 95 ? -6.625 -7.615 -30.804 1.00 79.25 95 GLN A C 1
ATOM 751 O O . GLN A 1 95 ? -5.911 -8.201 -29.991 1.00 79.25 95 GLN A O 1
ATOM 756 N N . ASP A 1 96 ? -6.952 -8.152 -31.981 1.00 79.62 96 ASP A N 1
ATOM 757 C CA . ASP A 1 96 ? -6.548 -9.497 -32.403 1.00 79.62 96 ASP A CA 1
ATOM 758 C C . ASP A 1 96 ? -5.028 -9.629 -32.579 1.00 79.62 96 ASP A C 1
ATOM 760 O O . ASP A 1 96 ? -4.486 -10.732 -32.496 1.00 79.62 96 ASP A O 1
ATOM 764 N N . PHE A 1 97 ? -4.318 -8.516 -32.801 1.00 83.00 97 PHE A N 1
ATOM 765 C CA . PHE A 1 97 ? -2.865 -8.510 -32.954 1.00 83.00 97 PHE A CA 1
ATOM 766 C C . PHE A 1 97 ? -2.099 -8.593 -31.623 1.00 83.00 97 PHE A C 1
ATOM 768 O O . PHE A 1 97 ? -0.966 -9.079 -31.609 1.00 83.00 97 PHE A O 1
ATOM 775 N N . LEU A 1 98 ? -2.693 -8.168 -30.499 1.00 82.25 98 LEU A N 1
ATOM 776 C CA . LEU A 1 98 ? -2.014 -8.072 -29.195 1.00 82.25 98 LEU A CA 1
ATOM 777 C C . LEU A 1 98 ? -1.276 -9.354 -28.763 1.00 82.25 98 LEU A C 1
ATOM 779 O O . LEU A 1 98 ? -0.118 -9.259 -28.347 1.00 82.25 98 LEU A O 1
ATOM 783 N N . PRO A 1 99 ? -1.853 -10.569 -28.890 1.00 82.88 99 PRO A N 1
ATOM 784 C CA . PRO A 1 99 ? -1.160 -11.797 -28.497 1.00 82.88 99 PRO A CA 1
ATOM 785 C C . PRO A 1 99 ? 0.104 -12.062 -29.325 1.00 82.88 99 PRO A C 1
ATOM 787 O O . PRO A 1 99 ? 1.036 -12.706 -28.838 1.00 82.88 99 PRO A O 1
ATOM 790 N N . TYR A 1 100 ? 0.142 -11.559 -30.562 1.00 81.19 100 TYR A N 1
ATOM 791 C CA . TYR A 1 100 ? 1.212 -11.816 -31.520 1.00 81.19 100 TYR A CA 1
ATOM 792 C C . TYR A 1 100 ? 2.410 -10.873 -31.365 1.00 81.19 100 TYR A C 1
ATOM 794 O O . TYR A 1 100 ? 3.508 -11.218 -31.801 1.00 81.19 100 TYR A O 1
ATOM 802 N N . LEU A 1 101 ? 2.240 -9.739 -30.676 1.00 81.31 101 LEU A N 1
ATOM 803 C CA . LEU A 1 101 ? 3.310 -8.775 -30.390 1.00 81.31 101 LEU A CA 1
ATOM 804 C C . LEU A 1 101 ? 4.513 -9.403 -29.663 1.00 81.31 101 LEU A C 1
ATOM 806 O O . LEU A 1 101 ? 5.647 -8.971 -29.849 1.00 81.31 101 LEU A O 1
ATOM 810 N N . LYS A 1 102 ? 4.288 -10.460 -28.871 1.00 79.00 102 LYS A N 1
ATOM 811 C CA . LYS A 1 102 ? 5.340 -11.173 -28.121 1.00 79.00 102 LYS A CA 1
ATOM 812 C C . LYS A 1 102 ? 6.335 -11.930 -29.003 1.00 79.00 102 LYS A C 1
ATOM 814 O O . LYS A 1 102 ? 7.417 -12.242 -28.519 1.00 79.00 102 LYS A O 1
ATOM 819 N N . PHE A 1 103 ? 5.954 -12.254 -30.238 1.00 78.12 103 PHE A N 1
ATOM 820 C CA . PHE A 1 103 ? 6.769 -13.033 -31.178 1.00 78.12 103 PHE A CA 1
ATOM 821 C C . PHE A 1 103 ? 7.565 -12.152 -32.146 1.00 78.12 103 PHE A C 1
ATOM 823 O O . PHE A 1 103 ? 8.176 -12.653 -33.089 1.00 78.12 103 PHE A O 1
ATOM 830 N N . ILE A 1 104 ? 7.517 -10.833 -31.961 1.00 79.25 104 ILE A N 1
ATOM 831 C CA . ILE A 1 104 ? 8.329 -9.898 -32.728 1.00 79.25 104 ILE A CA 1
ATOM 832 C C . ILE A 1 104 ? 9.702 -9.853 -32.062 1.00 79.25 104 ILE A C 1
ATOM 834 O O . ILE A 1 104 ? 9.808 -9.414 -30.920 1.00 79.25 104 ILE A O 1
ATOM 838 N N . ASP A 1 105 ? 10.729 -10.295 -32.787 1.00 70.94 105 ASP A N 1
ATOM 839 C CA . ASP A 1 105 ? 12.121 -10.342 -32.310 1.00 70.94 105 ASP A CA 1
ATOM 840 C C . ASP A 1 105 ? 13.056 -9.399 -33.096 1.00 70.94 105 ASP A C 1
ATOM 842 O O . ASP A 1 105 ? 14.237 -9.277 -32.778 1.00 70.94 105 ASP A O 1
ATOM 846 N N . THR A 1 106 ? 12.552 -8.734 -34.140 1.00 74.31 106 THR A N 1
ATOM 847 C CA . THR A 1 106 ? 13.324 -7.835 -35.017 1.00 74.31 106 THR A CA 1
ATOM 848 C C . THR A 1 106 ? 12.989 -6.368 -34.769 1.00 74.31 106 THR A C 1
ATOM 850 O O . THR A 1 106 ? 11.869 -6.062 -34.355 1.00 74.31 106 THR A O 1
ATOM 853 N N . SER A 1 107 ? 13.915 -5.458 -35.098 1.00 74.12 107 SER A N 1
ATOM 854 C CA . SER A 1 107 ? 13.666 -4.013 -35.084 1.00 74.12 107 SER A CA 1
ATOM 855 C C . SER A 1 107 ? 12.478 -3.648 -35.981 1.00 74.12 107 SER A C 1
ATOM 857 O O . SER A 1 107 ? 12.413 -4.011 -37.159 1.00 74.12 107 SER A O 1
ATOM 859 N N . SER A 1 108 ? 11.494 -2.978 -35.381 1.00 77.31 108 SER A N 1
ATOM 860 C CA . SER A 1 108 ? 10.166 -2.754 -35.961 1.00 77.31 108 SER A CA 1
ATOM 861 C C . SER A 1 108 ? 9.665 -1.342 -35.656 1.00 77.31 108 SER A C 1
ATOM 863 O O . SER A 1 108 ? 8.625 -1.157 -35.017 1.00 77.31 108 SER A O 1
ATOM 865 N N . PHE A 1 109 ? 10.434 -0.336 -36.077 1.00 83.62 109 PHE A N 1
ATOM 866 C CA . PHE A 1 109 ? 10.088 1.081 -35.927 1.00 83.62 109 PHE A CA 1
ATOM 867 C C . PHE A 1 109 ? 8.708 1.407 -36.519 1.00 83.62 109 PHE A C 1
ATOM 869 O O . PHE A 1 109 ? 7.957 2.206 -35.963 1.00 83.62 109 PHE A O 1
ATOM 876 N N . GLU A 1 110 ? 8.350 0.748 -37.618 1.00 82.81 110 GLU A N 1
ATOM 877 C CA . GLU A 1 110 ? 7.128 0.968 -38.385 1.00 82.81 110 GLU A CA 1
ATOM 878 C C . GLU A 1 110 ? 5.849 0.726 -37.555 1.00 82.81 110 GLU A C 1
ATOM 880 O O . GLU A 1 110 ? 4.823 1.353 -37.814 1.00 82.81 110 GLU A O 1
ATOM 885 N N . LEU A 1 111 ? 5.911 -0.094 -36.494 1.00 84.56 111 LEU A N 1
ATOM 886 C CA . LEU A 1 111 ? 4.787 -0.309 -35.572 1.00 84.56 111 LEU A CA 1
ATOM 887 C C . LEU A 1 111 ? 4.386 0.960 -34.809 1.00 84.56 111 LEU A C 1
ATOM 889 O O . LEU A 1 111 ? 3.222 1.099 -34.434 1.00 84.56 111 LEU A O 1
ATOM 893 N N . LEU A 1 112 ? 5.314 1.900 -34.592 1.00 86.19 112 LEU A N 1
ATOM 894 C CA . LEU A 1 112 ? 5.015 3.146 -33.881 1.00 86.19 112 LEU A CA 1
ATOM 895 C C . LEU A 1 112 ? 3.996 4.018 -34.635 1.00 86.19 112 LEU A C 1
ATOM 897 O O . LEU A 1 112 ? 3.291 4.808 -34.008 1.00 86.19 112 LEU A O 1
ATOM 901 N N . ASN A 1 113 ? 3.856 3.844 -35.954 1.00 87.38 113 ASN A N 1
ATOM 902 C CA . ASN A 1 113 ? 2.853 4.553 -36.755 1.00 87.38 113 ASN A CA 1
ATOM 903 C C . ASN A 1 113 ? 1.410 4.177 -36.382 1.00 87.38 113 ASN A C 1
ATOM 905 O O . ASN A 1 113 ? 0.495 4.958 -36.630 1.00 87.38 113 ASN A O 1
ATOM 909 N N . LEU A 1 114 ? 1.202 3.012 -35.758 1.00 85.50 114 LEU A N 1
ATOM 910 C CA . LEU A 1 114 ? -0.120 2.489 -35.391 1.00 85.50 114 LEU A CA 1
ATOM 911 C C . LEU A 1 114 ? -0.651 3.024 -34.053 1.00 85.50 114 LEU A C 1
ATOM 913 O O . LEU A 1 114 ? -1.796 2.737 -33.682 1.00 85.50 114 LEU A O 1
ATOM 917 N N . ILE A 1 115 ? 0.189 3.749 -33.315 1.00 87.44 115 ILE A N 1
ATOM 918 C CA . ILE A 1 115 ? -0.111 4.266 -31.983 1.00 87.44 115 ILE A CA 1
ATOM 919 C C . ILE A 1 115 ? -1.170 5.372 -32.086 1.00 87.44 115 ILE A C 1
ATOM 921 O O . ILE A 1 115 ? -1.014 6.336 -32.835 1.00 87.44 115 ILE A O 1
ATOM 925 N N . ASP A 1 116 ? -2.219 5.251 -31.273 1.00 85.06 116 ASP A N 1
ATOM 926 C CA . ASP A 1 116 ? -3.319 6.215 -31.182 1.00 85.06 116 ASP A CA 1
ATOM 927 C C . ASP A 1 116 ? -3.700 6.483 -29.714 1.00 85.06 116 ASP A C 1
ATOM 929 O O . ASP A 1 116 ? -3.539 5.633 -28.832 1.00 85.06 116 ASP A O 1
ATOM 933 N N . ALA A 1 117 ? -4.245 7.670 -29.458 1.00 83.19 117 ALA A N 1
ATOM 934 C CA . ALA A 1 117 ? -4.733 8.116 -28.162 1.00 83.19 117 ALA A CA 1
ATOM 935 C C . ALA A 1 117 ? -6.005 7.394 -27.698 1.00 83.19 117 ALA A C 1
ATOM 937 O O . ALA A 1 117 ? -6.297 7.371 -26.502 1.00 83.19 117 ALA A O 1
ATOM 938 N N . TYR A 1 118 ? -6.781 6.827 -28.624 1.00 83.44 118 TYR A N 1
ATOM 939 C CA . TYR A 1 118 ? -8.014 6.109 -28.295 1.00 83.44 118 TYR A CA 1
ATOM 940 C C . TYR A 1 118 ? -7.780 4.637 -27.918 1.00 83.44 118 TYR A C 1
ATOM 942 O O . TYR A 1 118 ? -8.612 4.072 -27.206 1.00 83.44 118 TYR A O 1
ATOM 950 N N . ASP A 1 119 ? -6.624 4.074 -28.291 1.00 84.44 119 ASP A N 1
ATOM 951 C CA . ASP A 1 119 ? -6.240 2.672 -28.083 1.00 84.44 119 ASP A CA 1
ATOM 952 C C . ASP A 1 119 ? -5.092 2.550 -27.059 1.00 84.44 119 ASP A C 1
ATOM 954 O O . ASP A 1 119 ? -3.985 2.121 -27.383 1.00 84.44 119 ASP A O 1
ATOM 958 N N . TYR A 1 120 ? -5.336 2.951 -25.806 1.00 85.00 120 TYR A N 1
ATOM 959 C CA . TYR A 1 120 ? -4.298 3.064 -24.764 1.00 85.00 120 TYR A CA 1
ATOM 960 C C . TYR A 1 120 ? -3.479 1.777 -24.543 1.00 85.00 120 TYR A C 1
ATOM 962 O O . TYR A 1 120 ? -2.248 1.816 -24.539 1.00 85.00 120 TYR A O 1
ATOM 970 N N . GLU A 1 121 ? -4.151 0.634 -24.365 1.00 85.12 121 GLU A N 1
ATOM 971 C CA . GLU A 1 121 ? -3.492 -0.643 -24.056 1.00 85.12 121 GLU A CA 1
ATOM 972 C C . GLU A 1 121 ? -2.608 -1.122 -25.213 1.00 85.12 121 GLU A C 1
ATOM 974 O O . GLU A 1 121 ? -1.447 -1.481 -25.006 1.00 85.12 121 GLU A O 1
ATOM 979 N N . PHE A 1 122 ? -3.134 -1.047 -26.438 1.00 88.06 122 PHE A N 1
ATOM 980 C CA . PHE A 1 122 ? -2.401 -1.391 -27.653 1.00 88.06 122 PHE A CA 1
ATOM 981 C C . PHE A 1 122 ? -1.176 -0.497 -27.834 1.00 88.06 122 PHE A C 1
ATOM 983 O O . PHE A 1 122 ? -0.062 -0.993 -27.992 1.00 88.06 122 PHE A O 1
ATOM 990 N N . SER A 1 123 ? -1.362 0.817 -27.713 1.00 89.69 123 SER A N 1
ATOM 991 C CA . SER A 1 123 ? -0.290 1.805 -27.795 1.00 89.69 123 SER A CA 1
ATOM 992 C C . SER A 1 123 ? 0.827 1.545 -26.778 1.00 89.69 123 SER A C 1
ATOM 994 O O . SER A 1 123 ? 2.001 1.586 -27.140 1.00 89.69 123 SER A O 1
ATOM 996 N N . SER A 1 124 ? 0.495 1.222 -25.522 1.00 89.62 124 SER A N 1
ATOM 997 C CA . SER A 1 124 ? 1.510 0.916 -24.505 1.00 89.62 124 SER A CA 1
ATOM 998 C C . SER A 1 124 ? 2.313 -0.341 -24.846 1.00 89.62 124 SER A C 1
ATOM 1000 O O . SER A 1 124 ? 3.541 -0.313 -24.768 1.00 89.62 124 SER A O 1
ATOM 1002 N N . GLN A 1 125 ? 1.643 -1.434 -25.224 1.00 88.44 125 GLN A N 1
ATOM 1003 C CA . GLN A 1 125 ? 2.315 -2.705 -25.520 1.00 88.44 125 GLN A CA 1
ATOM 1004 C C . GLN A 1 125 ? 3.199 -2.612 -26.769 1.00 88.44 125 GLN A C 1
ATOM 1006 O O . GLN A 1 125 ? 4.300 -3.160 -26.783 1.00 88.44 125 GLN A O 1
ATOM 1011 N N . VAL A 1 126 ? 2.754 -1.882 -27.797 1.00 88.81 126 VAL A N 1
ATOM 1012 C CA . VAL A 1 126 ? 3.555 -1.631 -29.002 1.00 88.81 126 VAL A CA 1
ATOM 1013 C C . VAL A 1 126 ? 4.836 -0.872 -28.658 1.00 88.81 126 VAL A C 1
ATOM 1015 O O . VAL A 1 126 ? 5.913 -1.289 -29.081 1.00 88.81 126 VAL A O 1
ATOM 1018 N N . ILE A 1 127 ? 4.749 0.195 -27.854 1.00 90.62 127 ILE A N 1
ATOM 1019 C CA . ILE A 1 127 ? 5.930 0.964 -27.431 1.00 90.62 127 ILE A CA 1
ATOM 1020 C C . ILE A 1 127 ? 6.924 0.068 -26.676 1.00 90.62 127 ILE A C 1
ATOM 1022 O O . ILE A 1 127 ? 8.120 0.118 -26.957 1.00 90.62 127 ILE A O 1
ATOM 1026 N N . ASP A 1 128 ? 6.443 -0.785 -25.768 1.00 89.62 128 ASP A N 1
ATOM 1027 C CA . ASP A 1 128 ? 7.302 -1.680 -24.981 1.00 89.62 128 ASP A CA 1
ATOM 1028 C C . ASP A 1 128 ? 8.039 -2.710 -25.850 1.00 89.62 128 ASP A C 1
ATOM 1030 O O . ASP A 1 128 ? 9.228 -2.966 -25.643 1.00 89.62 128 ASP A O 1
ATOM 1034 N N . VAL A 1 129 ? 7.362 -3.276 -26.853 1.00 87.69 129 VAL A N 1
ATOM 1035 C CA . VAL A 1 129 ? 7.976 -4.217 -27.804 1.00 87.69 129 VAL A CA 1
ATOM 1036 C C . VAL A 1 129 ? 9.010 -3.518 -28.679 1.00 87.69 129 VAL A C 1
ATOM 1038 O O . VAL A 1 129 ? 10.109 -4.043 -28.862 1.00 87.69 129 VAL A O 1
ATOM 1041 N N . VAL A 1 130 ? 8.703 -2.311 -29.163 1.00 89.00 130 VAL A N 1
ATOM 1042 C CA . VAL A 1 130 ? 9.655 -1.519 -29.950 1.00 89.00 130 VAL A CA 1
ATOM 1043 C C . VAL A 1 130 ? 10.885 -1.172 -29.114 1.00 89.00 130 VAL A C 1
ATOM 1045 O O . VAL A 1 130 ? 11.997 -1.340 -29.597 1.00 89.00 130 VAL A O 1
ATOM 1048 N N . PHE A 1 131 ? 10.730 -0.769 -27.850 1.00 89.94 131 PHE A N 1
ATOM 1049 C CA . PHE A 1 131 ? 11.870 -0.476 -26.972 1.00 89.94 131 PHE A CA 1
ATOM 1050 C C . PHE A 1 131 ? 12.742 -1.703 -26.707 1.00 89.94 131 PHE A C 1
ATOM 1052 O O . PHE A 1 131 ? 13.966 -1.590 -26.680 1.00 89.94 131 PHE A O 1
ATOM 1059 N N . LYS A 1 132 ? 12.126 -2.878 -26.540 1.00 87.69 132 LYS A N 1
ATOM 1060 C CA . LYS A 1 132 ? 12.845 -4.132 -26.295 1.00 87.69 132 LYS A CA 1
ATOM 1061 C C . LYS A 1 132 ? 13.713 -4.555 -27.486 1.00 87.69 132 LYS A C 1
ATOM 1063 O O . LYS A 1 132 ? 14.803 -5.080 -27.271 1.00 87.69 132 LYS A O 1
ATOM 1068 N N . ASN A 1 133 ? 13.233 -4.331 -28.709 1.00 85.25 133 ASN A N 1
ATOM 1069 C CA . ASN A 1 133 ? 13.866 -4.817 -29.939 1.00 85.25 133 ASN A CA 1
ATOM 1070 C C . ASN A 1 133 ? 14.569 -3.717 -30.754 1.00 85.25 133 ASN A C 1
ATOM 1072 O O . ASN A 1 133 ? 15.006 -3.977 -31.873 1.00 85.25 133 ASN A O 1
ATOM 1076 N N . ALA A 1 134 ? 14.643 -2.488 -30.238 1.00 85.25 134 ALA A N 1
ATOM 1077 C CA . ALA A 1 134 ? 15.236 -1.362 -30.949 1.00 85.25 134 ALA A CA 1
ATOM 1078 C C . ALA A 1 134 ? 16.760 -1.492 -31.072 1.00 85.25 134 ALA A C 1
ATOM 1080 O O . ALA A 1 134 ? 17.465 -1.787 -30.103 1.00 85.25 134 ALA A O 1
ATOM 1081 N N . ASP A 1 135 ? 17.274 -1.160 -32.256 1.00 86.19 135 ASP A N 1
ATOM 1082 C CA . ASP A 1 135 ? 18.709 -1.071 -32.509 1.00 86.19 135 ASP A CA 1
ATOM 1083 C C . ASP A 1 135 ? 19.264 0.309 -32.123 1.00 86.19 135 ASP A C 1
ATOM 1085 O O . ASP A 1 135 ? 18.581 1.333 -32.205 1.00 86.19 135 ASP A O 1
ATOM 1089 N N . ALA A 1 136 ? 20.561 0.384 -31.799 1.00 85.81 136 ALA A N 1
ATOM 1090 C CA . ALA A 1 136 ? 21.208 1.645 -31.410 1.00 85.81 136 ALA A CA 1
ATOM 1091 C C . ALA A 1 136 ? 21.109 2.754 -32.476 1.00 85.81 136 ALA A C 1
ATOM 1093 O O . ALA A 1 136 ? 21.111 3.940 -32.146 1.00 85.81 136 ALA A O 1
ATOM 1094 N N . SER A 1 137 ? 20.993 2.376 -33.753 1.00 87.00 137 SER A N 1
ATOM 1095 C CA . SER A 1 137 ? 20.798 3.318 -34.864 1.00 87.00 137 SER A CA 1
ATOM 1096 C C . SER A 1 137 ? 19.403 3.959 -34.893 1.00 87.00 137 SER A C 1
ATOM 1098 O O . SER A 1 137 ? 19.220 5.019 -35.493 1.00 87.00 137 SER A O 1
ATOM 1100 N N . GLU A 1 138 ? 18.426 3.345 -34.224 1.00 86.31 138 GLU A N 1
ATOM 1101 C CA . GLU A 1 138 ? 17.023 3.759 -34.227 1.00 86.31 138 GLU A CA 1
ATOM 1102 C C . GLU A 1 138 ? 16.647 4.574 -32.991 1.00 86.31 138 GLU A C 1
ATOM 1104 O O . GLU A 1 138 ? 15.648 5.289 -33.024 1.00 86.31 138 GLU A O 1
ATOM 1109 N N . PHE A 1 139 ? 17.450 4.544 -31.921 1.00 90.19 139 PHE A N 1
ATOM 1110 C CA . PHE A 1 139 ? 17.102 5.198 -30.654 1.00 90.19 139 PHE A CA 1
ATOM 1111 C C . PHE A 1 139 ? 16.765 6.680 -30.803 1.00 90.19 139 PHE A C 1
ATOM 1113 O O . PHE A 1 139 ? 15.805 7.160 -30.202 1.00 90.19 139 PHE A O 1
ATOM 1120 N N . MET A 1 140 ? 17.524 7.404 -31.630 1.00 89.69 140 MET A N 1
ATOM 1121 C CA . MET A 1 140 ? 17.250 8.819 -31.860 1.00 89.69 140 MET A CA 1
ATOM 1122 C C . MET A 1 140 ? 15.960 9.021 -32.661 1.00 89.69 140 MET A C 1
ATOM 1124 O O . MET A 1 140 ? 15.124 9.835 -32.283 1.00 89.69 140 MET A O 1
ATOM 1128 N N . ARG A 1 141 ? 15.731 8.203 -33.694 1.00 90.25 141 ARG A N 1
ATOM 1129 C CA . ARG A 1 141 ? 14.499 8.257 -34.497 1.00 90.25 141 ARG A CA 1
ATOM 1130 C C . ARG A 1 141 ? 13.257 7.973 -33.653 1.00 90.25 141 ARG A C 1
ATOM 1132 O O . ARG A 1 141 ? 12.247 8.650 -33.806 1.00 90.25 141 ARG A O 1
ATOM 1139 N N . ILE A 1 142 ? 13.341 7.006 -32.739 1.00 91.62 142 ILE A N 1
ATOM 1140 C CA . ILE A 1 142 ? 12.263 6.667 -31.802 1.00 91.62 142 ILE A CA 1
ATOM 1141 C C . ILE A 1 142 ? 11.980 7.848 -30.865 1.00 91.62 142 ILE A C 1
ATOM 1143 O O . ILE A 1 142 ? 10.824 8.235 -30.697 1.00 91.62 142 ILE A O 1
ATOM 1147 N N . ALA A 1 143 ? 13.020 8.459 -30.291 1.00 90.31 143 ALA A N 1
ATOM 1148 C CA . ALA A 1 143 ? 12.864 9.612 -29.406 1.00 90.31 143 ALA A CA 1
ATOM 1149 C C . ALA A 1 143 ? 12.236 10.824 -30.125 1.00 90.31 143 ALA A C 1
ATOM 1151 O O . ALA A 1 143 ? 11.336 11.460 -29.576 1.00 90.31 143 ALA A O 1
ATOM 1152 N N . GLU A 1 144 ? 12.669 11.116 -31.355 1.00 91.38 144 GLU A N 1
ATOM 1153 C CA . GLU A 1 144 ? 12.080 12.146 -32.223 1.00 91.38 144 GLU A CA 1
ATOM 1154 C C . GLU A 1 144 ? 10.611 11.858 -32.541 1.00 91.38 144 GLU A C 1
ATOM 1156 O O . GLU A 1 144 ? 9.770 12.746 -32.402 1.00 91.38 144 GLU A O 1
ATOM 1161 N N . PHE A 1 145 ? 10.285 10.620 -32.919 1.00 92.44 145 PHE A N 1
ATOM 1162 C CA . PHE A 1 145 ? 8.920 10.226 -33.259 1.00 92.44 145 PHE A CA 1
ATOM 1163 C C . PHE A 1 145 ? 7.965 10.388 -32.071 1.00 92.44 145 PHE A C 1
ATOM 1165 O O . PHE A 1 145 ? 6.906 11.006 -32.199 1.00 92.44 145 PHE A O 1
ATOM 1172 N N . LEU A 1 146 ? 8.353 9.889 -30.892 1.00 92.00 146 LEU A N 1
ATOM 1173 C CA . LEU A 1 146 ? 7.548 10.024 -29.676 1.00 92.00 146 LEU A CA 1
ATOM 1174 C C . LEU A 1 146 ? 7.382 11.492 -29.269 1.00 92.00 146 LEU A C 1
ATOM 1176 O O . LEU A 1 146 ? 6.296 11.890 -28.850 1.00 92.00 146 LEU A O 1
ATOM 1180 N N . HIS A 1 147 ? 8.421 12.314 -29.446 1.00 91.06 147 HIS A N 1
ATOM 1181 C CA . HIS A 1 147 ? 8.341 13.751 -29.198 1.00 91.06 147 HIS A CA 1
ATOM 1182 C C . HIS A 1 147 ? 7.362 14.454 -30.151 1.00 91.06 147 HIS A C 1
ATOM 1184 O O . HIS A 1 147 ? 6.532 15.242 -29.700 1.00 91.06 147 HIS A O 1
ATOM 1190 N N . GLN A 1 148 ? 7.397 14.140 -31.450 1.00 91.00 148 GLN A N 1
ATOM 1191 C CA . GLN A 1 148 ? 6.437 14.693 -32.412 1.00 91.00 148 GLN A CA 1
ATOM 1192 C C . GLN A 1 148 ? 5.003 14.284 -32.064 1.00 91.00 148 GLN A C 1
ATOM 1194 O O . GLN A 1 148 ? 4.122 15.139 -31.968 1.00 91.00 148 GLN A O 1
ATOM 1199 N N . LYS A 1 149 ? 4.773 13.004 -31.743 1.00 89.56 149 LYS A N 1
ATOM 1200 C CA . LYS A 1 149 ? 3.458 12.520 -31.295 1.00 89.56 149 LYS A CA 1
ATOM 1201 C C . LYS A 1 149 ? 2.980 13.193 -30.012 1.00 89.56 149 LYS A C 1
ATOM 1203 O O . LYS A 1 149 ? 1.791 13.483 -29.869 1.00 89.56 149 LYS A O 1
ATOM 1208 N N . TYR A 1 150 ? 3.892 13.490 -29.094 1.00 89.88 150 TYR A N 1
ATOM 1209 C CA . TYR A 1 150 ? 3.593 14.229 -27.873 1.00 89.88 150 TYR A CA 1
ATOM 1210 C C . TYR A 1 150 ? 3.132 15.673 -28.149 1.00 89.88 150 TYR A C 1
ATOM 1212 O O . TYR A 1 150 ? 2.204 16.156 -27.493 1.00 89.88 150 TYR A O 1
ATOM 1220 N N . ILE A 1 151 ? 3.744 16.351 -29.128 1.00 87.50 151 ILE A N 1
ATOM 1221 C CA . ILE A 1 151 ? 3.357 17.706 -29.553 1.00 87.50 151 ILE A CA 1
ATOM 1222 C C . ILE A 1 151 ? 2.003 17.688 -30.273 1.00 87.50 151 ILE A C 1
ATOM 1224 O O . ILE A 1 151 ? 1.138 18.507 -29.964 1.00 87.50 151 ILE A O 1
ATOM 1228 N N . GLU A 1 152 ? 1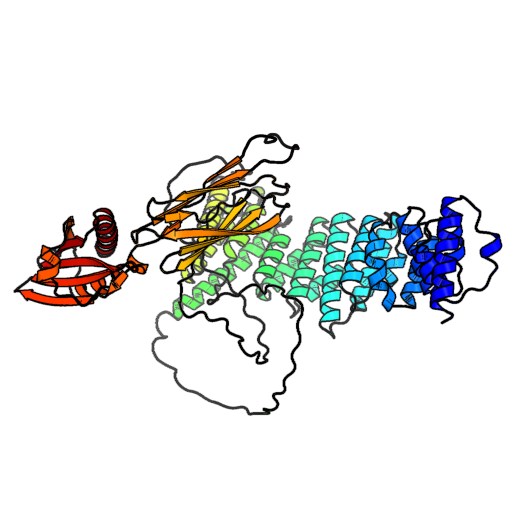.799 16.740 -31.193 1.00 86.81 152 GLU A N 1
ATOM 1229 C CA . GLU A 1 152 ? 0.534 16.557 -31.923 1.00 86.81 152 GLU A CA 1
ATOM 1230 C C . GLU A 1 152 ? -0.642 16.263 -30.976 1.00 86.81 152 GLU A C 1
ATOM 1232 O O . GLU A 1 152 ? -1.782 16.677 -31.216 1.00 86.81 152 GLU A O 1
ATOM 1237 N N . THR A 1 153 ? -0.373 15.563 -29.871 1.00 83.31 153 THR A N 1
ATOM 1238 C CA . THR A 1 153 ? -1.385 15.215 -28.873 1.00 83.31 153 THR A CA 1
ATOM 1239 C C . THR A 1 153 ? -1.746 16.437 -28.020 1.00 83.31 153 THR A C 1
ATOM 1241 O O . THR A 1 153 ? -1.066 16.809 -27.057 1.00 83.31 153 THR A O 1
ATOM 1244 N N . GLY A 1 154 ? -2.861 17.079 -28.374 1.00 75.06 154 GLY A N 1
ATOM 1245 C CA . GLY A 1 154 ? -3.476 18.150 -27.587 1.00 75.06 154 GLY A CA 1
ATOM 1246 C C . GLY A 1 154 ? -4.158 17.666 -26.297 1.00 75.06 154 GLY A C 1
ATOM 1247 O O . GLY A 1 154 ? -4.398 16.478 -26.103 1.00 75.06 154 GLY A O 1
ATOM 1248 N N . MET A 1 155 ? -4.532 18.617 -25.439 1.00 71.44 155 MET A N 1
ATOM 1249 C CA . MET A 1 155 ? -5.145 18.390 -24.116 1.00 71.44 155 MET A CA 1
ATOM 1250 C C . MET A 1 155 ? -6.686 18.407 -24.122 1.00 71.44 155 MET A C 1
ATOM 1252 O O . MET A 1 155 ? -7.317 18.626 -23.097 1.00 71.44 155 MET A O 1
ATOM 1256 N N . THR A 1 156 ? -7.321 18.226 -25.282 1.00 72.81 156 THR A N 1
ATOM 1257 C CA . THR A 1 156 ? -8.758 18.509 -25.465 1.00 72.81 156 THR A CA 1
ATOM 1258 C C . THR A 1 156 ? -9.711 17.424 -24.958 1.00 72.81 156 THR A C 1
ATOM 1260 O O . THR A 1 156 ? -10.907 17.674 -24.859 1.00 72.81 156 THR A O 1
ATOM 1263 N N . SER A 1 157 ? -9.217 16.219 -24.670 1.00 78.75 157 SER A N 1
ATOM 1264 C CA . SER A 1 157 ? -10.014 15.077 -24.205 1.00 78.75 157 SER A CA 1
ATOM 1265 C C . SER A 1 157 ? -9.234 14.286 -23.158 1.00 78.75 157 SER A C 1
ATOM 1267 O O . SER A 1 157 ? -8.024 14.115 -23.310 1.00 78.75 157 SER A O 1
ATOM 1269 N N . ASP A 1 158 ? -9.925 13.738 -22.156 1.00 78.75 158 ASP A N 1
ATOM 1270 C CA . ASP A 1 158 ? -9.318 12.938 -21.081 1.00 78.75 158 ASP A CA 1
ATOM 1271 C C . ASP A 1 158 ? -8.499 11.754 -21.614 1.00 78.75 158 ASP A C 1
ATOM 1273 O O . ASP A 1 158 ? -7.404 11.482 -21.126 1.00 78.75 158 ASP A O 1
ATOM 1277 N N . LYS A 1 159 ? -8.960 11.103 -22.693 1.00 82.12 159 LYS A N 1
ATOM 1278 C CA . LYS A 1 159 ? -8.207 10.021 -23.355 1.00 82.12 159 LYS A CA 1
ATOM 1279 C C . LYS A 1 159 ? -6.894 10.518 -23.968 1.00 82.12 159 LYS A C 1
ATOM 1281 O O . LYS A 1 159 ? -5.861 9.871 -23.831 1.00 82.12 159 LYS A O 1
ATOM 1286 N N . LYS A 1 160 ? -6.909 11.701 -24.593 1.00 85.12 160 LYS A N 1
ATOM 1287 C CA . LYS A 1 160 ? -5.701 12.326 -25.162 1.00 85.12 160 LYS A CA 1
ATOM 1288 C C . LYS A 1 160 ? -4.730 12.776 -24.074 1.00 85.12 160 LYS A C 1
ATOM 1290 O O . LYS A 1 160 ? -3.526 12.624 -24.247 1.00 85.12 160 LYS A O 1
ATOM 1295 N N . LYS A 1 161 ? -5.239 13.254 -22.937 1.00 85.38 161 LYS A N 1
ATOM 1296 C CA . LYS A 1 161 ? -4.435 13.563 -21.748 1.00 85.38 161 LYS A CA 1
ATOM 1297 C C . LYS A 1 161 ? -3.760 12.312 -21.180 1.00 85.38 161 LYS A C 1
ATOM 1299 O O . LYS A 1 161 ? -2.544 12.319 -21.012 1.00 85.38 161 LYS A O 1
ATOM 1304 N N . ALA A 1 162 ? -4.510 11.230 -20.968 1.00 86.06 162 ALA A N 1
ATOM 1305 C CA . ALA A 1 162 ? -3.962 9.954 -20.498 1.00 86.06 162 ALA A CA 1
ATOM 1306 C C . ALA A 1 162 ? -2.890 9.401 -21.451 1.00 86.06 162 ALA A C 1
ATOM 1308 O O . ALA A 1 162 ? -1.828 8.954 -21.020 1.00 86.06 162 ALA A O 1
ATOM 1309 N N . PHE A 1 163 ? -3.126 9.500 -22.760 1.00 89.56 163 PHE A N 1
ATOM 1310 C CA . PHE A 1 163 ? -2.148 9.114 -23.771 1.00 89.56 163 PHE A CA 1
ATOM 1311 C C . PHE A 1 163 ? -0.890 10.000 -23.753 1.00 89.56 163 PHE A C 1
ATOM 1313 O O . PHE A 1 163 ? 0.230 9.503 -23.839 1.00 89.56 163 PHE A O 1
ATOM 1320 N N . LYS A 1 164 ? -1.044 11.314 -23.563 1.00 88.88 164 LYS A N 1
ATOM 1321 C CA . LYS A 1 164 ? 0.082 12.246 -23.428 1.00 88.88 164 LYS A CA 1
ATOM 1322 C C . LYS A 1 164 ? 0.949 11.946 -22.198 1.00 88.88 164 LYS A C 1
ATOM 1324 O O . LYS A 1 164 ? 2.172 12.065 -22.270 1.00 88.88 164 LYS A O 1
ATOM 1329 N N . ILE A 1 165 ? 0.326 11.532 -21.093 1.00 88.88 165 ILE A N 1
ATOM 1330 C CA . ILE A 1 165 ? 1.015 11.080 -19.876 1.00 88.88 165 ILE A CA 1
ATOM 1331 C C . ILE A 1 165 ? 1.773 9.774 -20.143 1.00 88.88 165 ILE A C 1
ATOM 1333 O O . ILE A 1 165 ? 2.963 9.704 -19.844 1.00 88.88 165 ILE A O 1
ATOM 1337 N N . LEU A 1 166 ? 1.131 8.793 -20.789 1.00 90.75 166 LEU A N 1
ATOM 1338 C CA . LEU A 1 166 ? 1.773 7.538 -21.198 1.00 90.75 166 LEU A CA 1
ATOM 1339 C C . LEU A 1 166 ? 3.033 7.797 -22.031 1.00 90.75 166 LEU A C 1
ATOM 1341 O O . LEU A 1 166 ? 4.080 7.216 -21.753 1.00 90.75 166 LEU A O 1
ATOM 1345 N N . LEU A 1 167 ? 2.956 8.688 -23.025 1.00 91.38 167 LEU A N 1
ATOM 1346 C CA . LEU A 1 167 ? 4.115 9.047 -23.842 1.00 91.38 167 LEU A CA 1
ATOM 1347 C C . LEU A 1 167 ? 5.264 9.591 -22.981 1.00 91.38 167 LEU A C 1
ATOM 1349 O O . LEU A 1 167 ? 6.392 9.135 -23.138 1.00 91.38 167 LEU A O 1
ATOM 1353 N N . LEU A 1 168 ? 4.995 10.497 -22.034 1.00 90.75 168 LEU A N 1
ATOM 1354 C CA . LEU A 1 168 ? 6.028 11.023 -21.129 1.00 90.75 168 LEU A CA 1
ATOM 1355 C C . LEU A 1 168 ? 6.653 9.940 -20.247 1.00 90.75 168 LEU A C 1
ATOM 1357 O O . LEU A 1 168 ? 7.874 9.912 -20.090 1.00 90.75 168 LEU A O 1
ATOM 1361 N N . GLU A 1 169 ? 5.844 9.043 -19.685 1.00 90.62 169 GLU A N 1
ATOM 1362 C CA . GLU A 1 169 ? 6.330 7.941 -18.850 1.00 90.62 169 GLU A CA 1
ATOM 1363 C C . GLU A 1 169 ? 7.213 6.982 -19.651 1.00 90.62 169 GLU A C 1
ATOM 1365 O O . GLU A 1 169 ? 8.320 6.649 -19.222 1.00 90.62 169 GLU A O 1
ATOM 1370 N N . LYS A 1 170 ? 6.776 6.594 -20.855 1.00 91.75 170 LYS A N 1
ATOM 1371 C CA . LYS A 1 170 ? 7.563 5.737 -21.749 1.00 91.75 170 LYS A CA 1
ATOM 1372 C C . LYS A 1 170 ? 8.845 6.431 -22.203 1.00 91.75 170 LYS A C 1
ATOM 1374 O O . LYS A 1 170 ? 9.907 5.817 -22.164 1.00 91.75 170 LYS A O 1
ATOM 1379 N N . MET A 1 171 ? 8.796 7.717 -22.546 1.00 91.12 171 MET A N 1
ATOM 1380 C CA . MET A 1 171 ? 9.993 8.495 -22.887 1.00 91.12 171 MET A CA 1
ATOM 1381 C C . MET A 1 171 ? 10.967 8.608 -21.707 1.00 91.12 171 MET A C 1
ATOM 1383 O O . MET A 1 171 ? 12.177 8.573 -21.922 1.00 91.12 171 MET A O 1
ATOM 1387 N N . ALA A 1 172 ? 10.478 8.687 -20.465 1.00 89.38 172 ALA A N 1
ATOM 1388 C CA . ALA A 1 172 ? 11.328 8.663 -19.274 1.00 89.38 172 ALA A CA 1
ATOM 1389 C C . ALA A 1 172 ? 12.035 7.308 -19.101 1.00 89.38 172 ALA A C 1
ATOM 1391 O O . ALA A 1 172 ? 13.243 7.275 -18.868 1.00 89.38 172 ALA A O 1
ATOM 1392 N N . VAL A 1 173 ? 11.317 6.192 -19.279 1.00 89.62 173 VAL A N 1
ATOM 1393 C CA . VAL A 1 173 ? 11.900 4.834 -19.257 1.00 89.62 173 VAL A CA 1
ATOM 1394 C C . VAL A 1 173 ? 12.918 4.643 -20.387 1.00 89.62 173 VAL A C 1
ATOM 1396 O O . VAL A 1 173 ? 13.994 4.075 -20.185 1.00 89.62 173 VAL A O 1
ATOM 1399 N N . PHE A 1 174 ? 12.621 5.163 -21.576 1.00 89.50 174 PHE A N 1
ATOM 1400 C CA . PHE A 1 174 ? 13.529 5.100 -22.715 1.00 89.50 174 PHE A CA 1
ATOM 1401 C C . PHE A 1 174 ? 14.811 5.906 -22.467 1.00 89.50 174 PHE A C 1
ATOM 1403 O O . PHE A 1 174 ? 15.922 5.414 -22.676 1.00 89.50 174 PHE A O 1
ATOM 1410 N N . ALA A 1 175 ? 14.676 7.126 -21.939 1.00 88.50 175 ALA A N 1
ATOM 1411 C CA . ALA A 1 175 ? 15.800 7.996 -21.610 1.00 88.50 175 ALA A CA 1
ATOM 1412 C C . ALA A 1 175 ? 16.679 7.433 -20.478 1.00 88.50 175 ALA A C 1
ATOM 1414 O O . ALA A 1 175 ? 17.903 7.637 -20.484 1.00 88.50 175 ALA A O 1
ATOM 1415 N N . SER A 1 176 ? 16.088 6.718 -19.513 1.00 85.94 176 SER A N 1
ATOM 1416 C CA . SER A 1 176 ? 16.831 6.098 -18.410 1.00 85.94 176 SER A CA 1
ATOM 1417 C C . SER A 1 176 ? 17.653 4.911 -18.906 1.00 85.94 176 SER A C 1
ATOM 1419 O O . SER A 1 176 ? 18.835 4.823 -18.574 1.00 85.94 176 SER A O 1
ATOM 1421 N N . THR A 1 177 ? 17.068 4.090 -19.781 1.00 86.38 177 THR A N 1
ATOM 1422 C CA . THR A 1 177 ? 17.682 2.874 -20.332 1.00 86.38 177 THR A CA 1
ATOM 1423 C C . THR A 1 177 ? 18.735 3.183 -21.399 1.00 86.38 177 THR A C 1
ATOM 1425 O O . THR A 1 177 ? 19.866 2.711 -21.310 1.00 86.38 177 THR A O 1
ATOM 1428 N N . HIS A 1 178 ? 18.399 4.016 -22.390 1.00 84.81 178 HIS A N 1
ATOM 1429 C CA . HIS A 1 178 ? 19.232 4.223 -23.583 1.00 84.81 178 HIS A CA 1
ATOM 1430 C C . HIS A 1 178 ? 20.012 5.538 -23.585 1.00 84.81 178 HIS A C 1
ATOM 1432 O O . HIS A 1 178 ? 20.873 5.736 -24.434 1.00 84.81 178 HIS A O 1
ATOM 1438 N N . CYS A 1 179 ? 19.761 6.440 -22.632 1.00 81.50 179 CYS A N 1
ATOM 1439 C CA . CYS A 1 179 ? 20.436 7.741 -22.555 1.00 81.50 179 CYS A CA 1
ATOM 1440 C C . CYS A 1 179 ? 20.202 8.683 -23.744 1.00 81.50 179 CYS A C 1
ATOM 1442 O O . CYS A 1 179 ? 20.983 9.615 -23.930 1.00 81.50 179 CYS A O 1
ATOM 1444 N N . VAL A 1 180 ? 19.119 8.483 -24.495 1.00 85.31 180 VAL A N 1
ATOM 1445 C CA . VAL A 1 180 ? 18.741 9.303 -25.651 1.00 85.31 180 VAL A CA 1
ATOM 1446 C C . VAL A 1 180 ? 17.401 9.982 -25.380 1.00 85.31 180 VAL A C 1
ATOM 1448 O O . VAL A 1 180 ? 16.459 9.337 -24.926 1.00 85.31 180 VAL A O 1
ATOM 1451 N N . TYR A 1 181 ? 17.325 11.288 -25.633 1.00 86.56 181 TYR A N 1
ATOM 1452 C CA . TYR A 1 181 ? 16.107 12.093 -25.537 1.00 86.56 181 TYR A CA 1
ATOM 1453 C C . TYR A 1 181 ? 16.256 13.392 -26.346 1.00 86.56 181 TYR A C 1
ATOM 1455 O O . TYR A 1 181 ? 17.369 13.784 -26.696 1.00 86.56 181 TYR A O 1
ATOM 1463 N N . VAL A 1 182 ? 15.133 14.058 -26.629 1.00 88.06 182 VAL A N 1
ATOM 1464 C CA . VAL A 1 182 ? 15.087 15.337 -27.357 1.00 88.06 182 VAL A CA 1
ATOM 1465 C C . VAL A 1 182 ? 15.229 16.511 -26.382 1.00 88.06 182 VAL A C 1
ATOM 1467 O O . VAL A 1 182 ? 14.521 16.571 -25.379 1.00 88.06 182 VAL A O 1
ATOM 1470 N N . ASP A 1 183 ? 16.108 17.472 -26.678 1.00 87.44 183 ASP A N 1
ATOM 1471 C CA . ASP A 1 183 ? 16.384 18.614 -25.788 1.00 87.44 183 ASP A CA 1
ATOM 1472 C C . ASP A 1 183 ? 15.167 19.550 -25.613 1.00 87.44 183 ASP A C 1
ATOM 1474 O O . ASP A 1 183 ? 14.914 20.059 -24.519 1.00 87.44 183 ASP A O 1
ATOM 1478 N N . GLU A 1 184 ? 14.358 19.738 -26.661 1.00 87.25 184 GLU A N 1
ATOM 1479 C CA . GLU A 1 184 ? 13.124 20.542 -26.612 1.00 87.25 184 GLU A CA 1
ATOM 1480 C C . GLU A 1 184 ? 12.109 20.003 -25.591 1.00 87.25 184 GLU A C 1
ATOM 1482 O O . GLU A 1 184 ? 11.423 20.782 -24.919 1.00 87.25 184 GLU A O 1
ATOM 1487 N N . LEU A 1 185 ? 12.079 18.679 -25.395 1.00 87.62 185 LEU A N 1
ATOM 1488 C CA . LEU A 1 185 ? 11.203 18.033 -24.423 1.00 87.62 185 LEU A CA 1
ATOM 1489 C C . LEU A 1 185 ? 11.527 18.470 -22.993 1.00 87.62 185 LEU A C 1
ATOM 1491 O O . LEU A 1 185 ? 10.613 18.654 -22.197 1.00 87.62 185 LEU A O 1
ATOM 1495 N N . VAL A 1 186 ? 12.801 18.706 -22.662 1.00 87.19 186 VAL A N 1
ATOM 1496 C CA . VAL A 1 186 ? 13.198 19.209 -21.335 1.00 87.19 186 VAL A CA 1
ATOM 1497 C C . VAL A 1 186 ? 12.552 20.570 -21.075 1.00 87.19 186 VAL A C 1
ATOM 1499 O O . VAL A 1 186 ? 11.967 20.786 -20.015 1.00 87.19 186 VAL A O 1
ATOM 1502 N N . SER A 1 187 ? 12.582 21.463 -22.065 1.00 86.00 187 SER A N 1
ATOM 1503 C CA . SER A 1 187 ? 11.964 22.791 -21.962 1.00 86.00 187 SER A CA 1
ATOM 1504 C C . SER A 1 187 ? 10.439 22.712 -21.850 1.00 86.00 187 SER A C 1
ATOM 1506 O O . SER A 1 187 ? 9.837 23.473 -21.091 1.00 86.00 187 SER A O 1
ATOM 1508 N N . SER A 1 188 ? 9.807 21.775 -22.566 1.00 85.75 188 SER A N 1
ATOM 1509 C CA . SER A 1 188 ? 8.371 21.511 -22.428 1.00 85.75 188 SER A CA 1
ATOM 1510 C C . SER A 1 188 ? 8.029 20.966 -21.038 1.00 85.75 188 SER A C 1
ATOM 1512 O O . SER A 1 188 ? 7.103 21.458 -20.401 1.00 85.75 188 SER A O 1
ATOM 1514 N N . CYS A 1 189 ? 8.791 19.994 -20.534 1.00 86.69 189 CYS A N 1
ATOM 1515 C CA . CYS A 1 189 ? 8.586 19.395 -19.216 1.00 86.69 189 CYS A CA 1
ATOM 1516 C C . CYS A 1 189 ? 8.789 20.402 -18.080 1.00 86.69 189 CYS A C 1
ATOM 1518 O O . CYS A 1 189 ? 8.061 20.342 -17.095 1.00 86.69 189 CYS A O 1
ATOM 1520 N N . LEU A 1 190 ? 9.714 21.358 -18.216 1.00 87.19 190 LEU A N 1
ATOM 1521 C CA . LEU A 1 190 ? 9.861 22.450 -17.248 1.00 87.19 190 LEU A CA 1
ATOM 1522 C C . LEU A 1 190 ? 8.605 23.327 -17.195 1.00 87.19 190 LEU A C 1
ATOM 1524 O O . LEU A 1 190 ? 8.117 23.619 -16.109 1.00 87.19 190 LEU A O 1
ATOM 1528 N N . LYS A 1 191 ? 8.017 23.687 -18.344 1.00 85.25 191 LYS A N 1
ATOM 1529 C CA . LYS A 1 191 ? 6.740 24.425 -18.370 1.00 85.25 191 LYS A CA 1
ATOM 1530 C C . LYS A 1 191 ? 5.606 23.608 -17.747 1.00 85.25 191 LYS A C 1
ATOM 1532 O O . LYS A 1 191 ? 4.865 24.124 -16.917 1.00 85.25 191 LYS A O 1
ATOM 1537 N N . ASN A 1 192 ? 5.522 22.328 -18.101 1.00 85.38 192 ASN A N 1
ATOM 1538 C CA . ASN A 1 192 ? 4.485 21.421 -17.617 1.00 85.38 192 ASN A CA 1
ATOM 1539 C C . ASN A 1 192 ? 4.624 21.064 -16.130 1.00 85.38 192 ASN A C 1
ATOM 1541 O O . ASN A 1 192 ? 3.650 20.674 -15.495 1.00 85.38 192 ASN A O 1
ATOM 1545 N N . ALA A 1 193 ? 5.816 21.211 -15.547 1.00 80.62 193 ALA A N 1
ATOM 1546 C CA . ALA A 1 193 ? 6.028 21.036 -14.113 1.00 80.62 193 ALA A CA 1
ATOM 1547 C C . ALA A 1 193 ? 5.298 22.099 -13.267 1.00 80.62 193 ALA 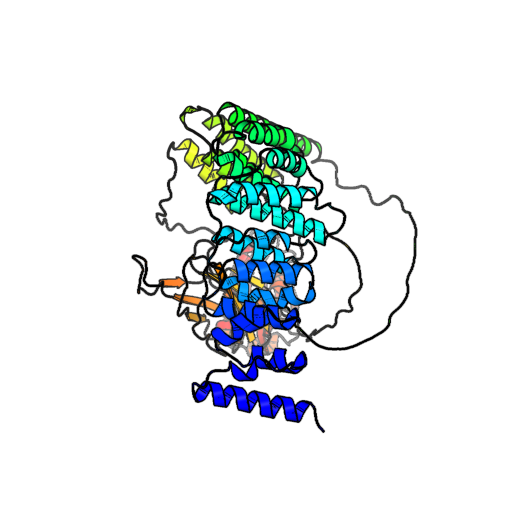A C 1
ATOM 1549 O O . ALA A 1 193 ? 5.176 21.919 -12.058 1.00 80.62 193 ALA A O 1
ATOM 1550 N N . LEU A 1 194 ? 4.806 23.178 -13.890 1.00 79.25 194 LEU A N 1
ATOM 1551 C CA . LEU A 1 194 ? 3.979 24.218 -13.268 1.00 79.25 194 LEU A CA 1
ATOM 1552 C C . LEU A 1 194 ? 2.536 24.232 -13.789 1.00 79.25 194 LEU A C 1
ATOM 1554 O O . LEU A 1 194 ? 1.819 25.207 -13.561 1.00 79.25 194 LEU A O 1
ATOM 1558 N N . ASP A 1 195 ? 2.128 23.198 -14.525 1.00 77.88 195 ASP A N 1
ATOM 1559 C CA . ASP A 1 195 ? 0.780 23.107 -15.080 1.00 77.88 195 ASP A CA 1
ATOM 1560 C C . ASP A 1 195 ? -0.273 22.911 -13.971 1.00 77.88 195 ASP A C 1
ATOM 1562 O O . ASP A 1 195 ? 0.035 22.508 -12.850 1.00 77.88 195 ASP A O 1
ATOM 1566 N N . ALA A 1 196 ? -1.541 23.189 -14.272 1.00 68.50 196 ALA A N 1
ATOM 1567 C CA . ALA A 1 196 ? -2.644 22.963 -13.341 1.00 68.50 196 ALA A CA 1
ATOM 1568 C C . ALA A 1 196 ? -2.860 21.463 -13.055 1.00 68.50 196 ALA A C 1
ATOM 1570 O O . ALA A 1 196 ? -3.308 21.096 -11.965 1.00 68.50 196 ALA A O 1
ATOM 1571 N N . ASP A 1 197 ? -2.517 20.603 -14.019 1.00 81.62 197 ASP A N 1
ATOM 1572 C CA . ASP A 1 197 ? -2.777 19.168 -13.981 1.00 81.62 197 ASP A CA 1
ATOM 1573 C C . ASP A 1 197 ? -1.692 18.372 -13.221 1.00 81.62 197 ASP A C 1
ATOM 1575 O O . ASP A 1 197 ? -0.555 18.253 -13.691 1.00 81.62 197 ASP A O 1
ATOM 1579 N N . PRO A 1 198 ? -2.021 17.743 -12.072 1.00 80.12 198 PRO A N 1
ATOM 1580 C CA . PRO A 1 198 ? -1.033 17.087 -11.211 1.00 80.12 198 PRO A CA 1
ATOM 1581 C C . PRO A 1 198 ? -0.373 15.849 -11.824 1.00 80.12 198 PRO A C 1
ATOM 1583 O O . PRO A 1 198 ? 0.788 15.564 -11.528 1.00 80.12 198 PRO A O 1
ATOM 1586 N N . GLU A 1 199 ? -1.078 15.123 -12.688 1.00 82.62 199 GLU A N 1
ATOM 1587 C CA . GLU A 1 199 ? -0.548 13.925 -13.349 1.00 82.62 199 GLU A CA 1
ATOM 1588 C C . GLU A 1 199 ? 0.549 14.277 -14.357 1.00 82.62 199 GLU A C 1
ATOM 1590 O O . GLU A 1 199 ? 1.608 13.650 -14.383 1.00 82.62 199 GLU A O 1
ATOM 1595 N N . ILE A 1 200 ? 0.338 15.344 -15.131 1.00 85.12 200 ILE A N 1
ATOM 1596 C CA . ILE A 1 200 ? 1.309 15.835 -16.113 1.00 85.12 200 ILE A CA 1
ATOM 1597 C C . ILE A 1 200 ? 2.517 16.425 -15.398 1.00 85.12 200 ILE A C 1
ATOM 1599 O O . ILE A 1 200 ? 3.650 16.166 -15.810 1.00 85.12 200 ILE A O 1
ATOM 1603 N N . MET A 1 201 ? 2.296 17.166 -14.307 1.00 82.94 201 MET A N 1
ATOM 1604 C CA . MET A 1 201 ? 3.380 17.653 -13.456 1.00 82.94 201 MET A CA 1
ATOM 1605 C C . MET A 1 201 ? 4.245 16.493 -12.948 1.00 82.94 201 MET A C 1
ATOM 1607 O O . MET A 1 201 ? 5.468 16.534 -13.079 1.00 82.94 201 MET A O 1
ATOM 1611 N N . TYR A 1 202 ? 3.632 15.437 -12.402 1.00 86.25 202 TYR A N 1
ATOM 1612 C CA . TYR A 1 202 ? 4.368 14.285 -11.880 1.00 86.25 202 TYR A CA 1
ATOM 1613 C C . TYR A 1 202 ? 5.135 13.535 -12.977 1.00 86.25 202 TYR A C 1
ATOM 1615 O O . TYR A 1 202 ? 6.326 13.262 -12.807 1.00 86.25 202 TYR A O 1
ATOM 1623 N N . ALA A 1 203 ? 4.494 13.256 -14.116 1.00 86.50 203 ALA A N 1
ATOM 1624 C CA . ALA A 1 203 ? 5.136 12.603 -15.255 1.00 86.50 203 ALA A CA 1
ATOM 1625 C C . ALA A 1 203 ? 6.314 13.435 -15.796 1.00 86.50 203 ALA A C 1
ATOM 1627 O O . ALA A 1 203 ? 7.405 12.905 -16.017 1.00 86.50 203 ALA A O 1
ATOM 1628 N N . SER A 1 204 ? 6.136 14.756 -15.909 1.00 88.94 204 SER A N 1
ATOM 1629 C CA . SER A 1 204 ? 7.182 15.689 -16.347 1.00 88.94 204 SER A CA 1
ATOM 1630 C C . SER A 1 204 ? 8.362 15.715 -15.373 1.00 88.94 204 SER A C 1
ATOM 1632 O O . SER A 1 204 ? 9.511 15.634 -15.802 1.00 88.94 204 SER A O 1
ATOM 1634 N N . LEU A 1 205 ? 8.110 15.753 -14.059 1.00 87.25 205 LEU A N 1
ATOM 1635 C CA . LEU A 1 205 ? 9.170 15.652 -13.051 1.00 87.25 205 LEU A CA 1
ATOM 1636 C C . LEU A 1 205 ? 9.874 14.291 -13.093 1.00 87.25 205 LEU A C 1
ATOM 1638 O O . LEU A 1 205 ? 11.091 14.227 -12.936 1.00 87.25 205 LEU A O 1
ATOM 1642 N N . SER A 1 206 ? 9.148 13.198 -13.334 1.00 87.12 206 SER A N 1
ATOM 1643 C CA . SER A 1 206 ? 9.756 11.872 -13.473 1.00 87.12 206 SER A CA 1
ATOM 1644 C C . SER A 1 206 ? 10.707 11.795 -14.673 1.00 87.12 206 SER A C 1
ATOM 1646 O O . SER A 1 206 ? 11.812 11.259 -14.555 1.00 87.12 206 SER A O 1
ATOM 1648 N N . PHE A 1 207 ? 10.329 12.412 -15.796 1.00 89.25 207 PHE A N 1
ATOM 1649 C CA . PHE A 1 207 ? 11.214 12.583 -16.945 1.00 89.25 207 PHE A CA 1
ATOM 1650 C C . PHE A 1 207 ? 12.437 13.448 -16.597 1.00 89.25 207 PHE A C 1
ATOM 1652 O O . PHE A 1 207 ? 13.572 13.027 -16.819 1.00 89.25 207 PHE A O 1
ATOM 1659 N N . LEU A 1 208 ? 12.241 14.615 -15.970 1.00 88.25 208 LEU A N 1
ATOM 1660 C CA . LEU A 1 208 ? 13.340 15.511 -15.579 1.00 88.25 208 LEU A CA 1
ATOM 1661 C C . LEU A 1 208 ? 14.334 14.848 -14.614 1.00 88.25 208 LEU A C 1
ATOM 1663 O O . LEU A 1 208 ? 15.539 15.050 -14.756 1.00 88.25 208 LEU A O 1
ATOM 1667 N N . ASN A 1 209 ? 13.857 14.008 -13.692 1.00 86.62 209 ASN A N 1
ATOM 1668 C CA . ASN A 1 209 ? 14.704 13.222 -12.792 1.00 86.62 209 ASN A CA 1
ATOM 1669 C C . ASN A 1 209 ? 15.691 12.325 -13.551 1.00 86.62 209 ASN A C 1
ATOM 1671 O O . ASN A 1 209 ? 16.841 12.177 -13.151 1.00 86.62 209 ASN A O 1
ATOM 1675 N N . THR A 1 210 ? 15.259 11.781 -14.687 1.00 83.81 210 THR A N 1
ATOM 1676 C CA . THR A 1 210 ? 16.099 10.953 -15.559 1.00 83.81 210 THR A CA 1
ATOM 1677 C C . THR A 1 210 ? 17.173 11.778 -16.279 1.00 83.81 210 THR A C 1
ATOM 1679 O O . THR A 1 210 ? 18.294 11.307 -16.488 1.00 83.81 210 THR A O 1
ATOM 1682 N N . CYS A 1 211 ? 16.862 13.027 -16.633 1.00 80.81 211 CYS A N 1
ATOM 1683 C CA . CYS A 1 211 ? 17.784 13.941 -17.315 1.00 80.81 211 CYS A CA 1
ATOM 1684 C C . CYS A 1 211 ? 18.870 14.507 -16.383 1.00 80.81 211 CYS A C 1
ATOM 1686 O O . CYS A 1 211 ? 19.990 14.775 -16.824 1.00 80.81 211 CYS A O 1
ATOM 1688 N N . VAL A 1 212 ? 18.562 14.680 -15.094 1.00 75.50 212 VAL A N 1
ATOM 1689 C CA . VAL A 1 212 ? 19.475 15.261 -14.088 1.00 75.50 212 VAL A CA 1
ATOM 1690 C C . VAL A 1 212 ? 20.723 14.402 -13.878 1.00 75.50 212 VAL A C 1
ATOM 1692 O O . VAL A 1 212 ? 21.806 14.943 -13.661 1.00 75.50 212 VAL A O 1
ATOM 1695 N N . SER A 1 213 ? 20.618 13.083 -14.051 1.00 69.06 213 SER A N 1
ATOM 1696 C CA . SER A 1 213 ? 21.750 12.155 -13.936 1.00 69.06 213 SER A CA 1
ATOM 1697 C C . SER A 1 213 ? 22.852 12.347 -14.995 1.00 69.06 213 SER A C 1
ATOM 1699 O O . SER A 1 213 ? 23.884 11.692 -14.897 1.00 69.06 213 SER A O 1
ATOM 1701 N N . LYS A 1 214 ? 22.656 13.191 -16.027 1.00 63.91 214 LYS A N 1
ATOM 1702 C CA . LYS A 1 214 ? 23.543 13.291 -17.213 1.00 63.91 214 LYS A CA 1
ATOM 1703 C C . LYS A 1 214 ? 24.117 14.704 -17.458 1.00 63.91 214 LYS A C 1
ATOM 1705 O O . LYS A 1 214 ? 24.485 15.050 -18.579 1.00 63.91 214 LYS A O 1
ATOM 1710 N N . ASP A 1 215 ? 24.208 15.502 -16.388 1.00 62.16 215 ASP A N 1
ATOM 1711 C CA . ASP A 1 215 ? 24.891 16.805 -16.212 1.00 62.16 215 ASP A CA 1
ATOM 1712 C C . ASP A 1 215 ? 24.477 18.008 -17.094 1.00 62.16 215 ASP A C 1
ATOM 1714 O O . ASP A 1 215 ? 24.449 19.128 -16.580 1.00 62.16 215 ASP A O 1
ATOM 1718 N N . ARG A 1 216 ? 24.101 17.848 -18.375 1.00 71.69 216 ARG A N 1
ATOM 1719 C CA . ARG A 1 216 ? 23.894 18.992 -19.303 1.00 71.69 216 ARG A CA 1
ATOM 1720 C C . ARG A 1 216 ? 22.821 20.000 -18.863 1.00 71.69 216 ARG A C 1
ATOM 1722 O O . ARG A 1 216 ? 23.050 21.202 -18.948 1.00 71.69 216 ARG A O 1
ATOM 1729 N N . PHE A 1 217 ? 21.674 19.528 -18.371 1.00 78.00 217 PHE A N 1
ATOM 1730 C CA . PHE A 1 217 ? 20.544 20.380 -17.951 1.00 78.00 217 PHE A CA 1
ATOM 1731 C C . PHE A 1 217 ? 20.388 20.487 -16.433 1.00 78.00 217 PHE A C 1
ATOM 1733 O O . PHE A 1 217 ? 19.449 21.102 -15.938 1.00 78.00 217 PHE A O 1
ATOM 1740 N N . LYS A 1 218 ? 21.311 19.901 -15.675 1.00 80.06 218 LYS A N 1
ATOM 1741 C CA . LYS A 1 218 ? 21.203 19.757 -14.223 1.00 80.06 218 LYS A CA 1
ATOM 1742 C C . LYS A 1 218 ? 21.068 21.091 -13.493 1.00 80.06 218 LYS A C 1
ATOM 1744 O O . LYS A 1 218 ? 20.150 21.250 -12.697 1.00 80.06 218 LYS A O 1
ATOM 1749 N N . LYS A 1 219 ? 21.930 22.065 -13.816 1.00 82.19 219 LYS A N 1
ATOM 1750 C CA . LYS A 1 219 ? 21.870 23.416 -13.227 1.00 82.19 219 LYS A CA 1
ATOM 1751 C C . LYS A 1 219 ? 20.533 24.096 -13.523 1.00 82.19 219 LYS A C 1
ATOM 1753 O O . LYS A 1 219 ? 19.864 24.536 -12.603 1.00 82.19 219 LYS A O 1
ATOM 1758 N N . LEU A 1 220 ? 20.115 24.075 -14.789 1.00 84.38 220 LEU A N 1
ATOM 1759 C CA . LEU A 1 220 ? 18.849 24.654 -15.242 1.00 84.38 220 LEU A CA 1
ATOM 1760 C C . LEU A 1 220 ? 17.642 24.056 -14.493 1.00 84.38 220 LEU A C 1
ATOM 1762 O O . LEU A 1 220 ? 16.760 24.792 -14.065 1.00 84.38 220 LEU A O 1
ATOM 1766 N N . ILE A 1 221 ? 17.612 22.731 -14.316 1.00 84.81 221 ILE A N 1
ATOM 1767 C CA . ILE A 1 221 ? 16.516 22.031 -13.630 1.00 84.81 221 ILE A CA 1
ATOM 1768 C C . ILE A 1 221 ? 16.515 22.353 -12.132 1.00 84.81 221 ILE A C 1
ATOM 1770 O O . ILE A 1 221 ? 15.457 22.630 -11.569 1.00 84.81 221 ILE A O 1
ATOM 1774 N N . HIS A 1 222 ? 17.683 22.337 -11.481 1.00 85.25 222 HIS A N 1
ATOM 1775 C CA . HIS A 1 222 ? 17.802 22.687 -10.063 1.00 85.25 222 HIS A CA 1
ATOM 1776 C C . HIS A 1 222 ? 17.389 24.139 -9.801 1.00 85.25 222 HIS A C 1
ATOM 1778 O O . HIS A 1 222 ? 16.589 24.375 -8.900 1.00 85.25 222 HIS A O 1
ATOM 1784 N N . ASP A 1 223 ? 17.864 25.087 -10.611 1.00 85.31 223 ASP A N 1
ATOM 1785 C CA . ASP A 1 223 ? 17.536 26.509 -10.465 1.00 85.31 223 ASP A CA 1
ATOM 1786 C C . ASP A 1 223 ? 16.031 26.752 -10.676 1.00 85.31 223 ASP A C 1
ATOM 1788 O O . ASP A 1 223 ? 15.384 27.410 -9.862 1.00 85.31 223 ASP A O 1
ATOM 1792 N N . PHE A 1 224 ? 15.435 26.122 -11.694 1.00 85.75 224 PHE A N 1
ATOM 1793 C CA . PHE A 1 224 ? 14.000 26.220 -11.963 1.00 85.75 224 PHE A CA 1
ATOM 1794 C C . PHE A 1 224 ? 13.128 25.691 -10.813 1.00 85.75 224 PHE A C 1
ATOM 1796 O O . PHE A 1 224 ? 12.111 26.305 -10.471 1.00 85.75 224 PHE A O 1
ATOM 1803 N N . LEU A 1 225 ? 13.503 24.551 -10.220 1.00 83.31 225 LEU A N 1
ATOM 1804 C CA . LEU A 1 225 ? 12.770 23.964 -9.095 1.00 83.31 225 LEU A CA 1
ATOM 1805 C C . LEU A 1 225 ? 12.880 24.823 -7.833 1.00 83.31 225 LEU A C 1
ATOM 1807 O O . LEU A 1 225 ? 11.888 24.962 -7.123 1.00 83.31 225 LEU A O 1
ATOM 1811 N N . LEU A 1 226 ? 14.048 25.420 -7.572 1.00 82.12 226 LEU A N 1
ATOM 1812 C CA . LEU A 1 226 ? 14.243 26.324 -6.437 1.00 82.12 226 LEU A CA 1
ATOM 1813 C C . LEU A 1 226 ? 13.410 27.606 -6.578 1.00 82.12 226 LEU A C 1
ATOM 1815 O O . LEU A 1 226 ? 12.788 28.034 -5.609 1.00 82.12 226 LEU A O 1
ATOM 1819 N N . GLU A 1 227 ? 13.332 28.189 -7.777 1.00 81.25 227 GLU A N 1
ATOM 1820 C CA . GLU A 1 227 ? 12.540 29.403 -8.028 1.00 81.25 227 GLU A CA 1
ATOM 1821 C C . GLU A 1 227 ? 11.025 29.175 -7.927 1.00 81.25 227 GLU A C 1
ATOM 1823 O O . GLU A 1 227 ? 10.278 30.077 -7.543 1.00 81.25 227 GLU A O 1
ATOM 1828 N N . ASN A 1 228 ? 10.550 27.976 -8.275 1.00 77.56 228 ASN A N 1
ATOM 1829 C CA . ASN A 1 228 ? 9.119 27.674 -8.346 1.00 77.56 228 ASN A CA 1
ATOM 1830 C C . ASN A 1 228 ? 8.617 26.748 -7.233 1.00 77.56 228 ASN A C 1
ATOM 1832 O O . ASN A 1 228 ? 7.470 26.301 -7.282 1.00 77.56 228 ASN A O 1
ATOM 1836 N N . PHE A 1 229 ? 9.434 26.494 -6.210 1.00 74.69 229 PHE A N 1
ATOM 1837 C CA . PHE A 1 229 ? 9.091 25.597 -5.110 1.00 74.69 229 PHE A CA 1
ATOM 1838 C C . PHE A 1 229 ? 7.783 25.998 -4.404 1.00 74.69 229 PHE A C 1
ATOM 1840 O O . PHE A 1 229 ? 6.928 25.154 -4.145 1.00 74.69 229 PHE A O 1
ATOM 1847 N N . SER A 1 230 ? 7.565 27.302 -4.204 1.00 68.50 230 SER A N 1
ATOM 1848 C CA . SER A 1 230 ? 6.359 27.867 -3.577 1.00 68.50 230 SER A CA 1
ATOM 1849 C C . SER A 1 230 ? 5.059 27.620 -4.355 1.00 68.50 230 SER A C 1
ATOM 1851 O O . SER A 1 230 ? 3.967 27.743 -3.799 1.00 68.50 230 SER A O 1
ATOM 1853 N N . LYS A 1 231 ? 5.150 27.265 -5.642 1.00 71.44 231 LYS A N 1
ATOM 1854 C CA . LYS A 1 231 ? 3.988 26.976 -6.495 1.00 71.44 231 LYS A CA 1
ATOM 1855 C C . LYS A 1 231 ? 3.555 25.509 -6.417 1.00 71.44 231 LYS A C 1
ATOM 1857 O O . LYS A 1 231 ? 2.435 25.195 -6.820 1.00 71.44 231 LYS A O 1
ATOM 1862 N N . LEU A 1 232 ? 4.400 24.616 -5.894 1.00 73.44 232 LEU A N 1
ATOM 1863 C CA . LEU A 1 232 ? 4.110 23.186 -5.787 1.00 73.44 232 LEU A CA 1
ATOM 1864 C C . LEU A 1 232 ? 3.221 22.912 -4.569 1.00 73.44 232 LEU A C 1
ATOM 1866 O O . LEU A 1 232 ? 3.652 23.037 -3.429 1.00 73.44 232 LEU A O 1
ATOM 1870 N N . LYS A 1 233 ? 1.970 22.505 -4.808 1.00 67.12 233 LYS A N 1
ATOM 1871 C CA . LYS A 1 233 ? 0.974 22.281 -3.740 1.00 67.12 233 LYS A CA 1
ATOM 1872 C C . LYS A 1 233 ? 0.815 20.817 -3.323 1.00 67.12 233 LYS A C 1
ATOM 1874 O O . LYS A 1 233 ? 0.264 20.531 -2.267 1.00 67.12 233 LYS A O 1
ATOM 1879 N N . TYR A 1 234 ? 1.273 19.875 -4.148 1.00 70.75 234 TYR A N 1
ATOM 1880 C CA . TYR A 1 234 ? 0.964 18.454 -3.980 1.00 70.75 234 TYR A CA 1
ATOM 1881 C C . TYR A 1 234 ? 2.130 17.678 -3.358 1.00 70.75 234 TYR A C 1
ATOM 1883 O O . TYR A 1 234 ? 3.236 17.671 -3.895 1.00 70.75 234 TYR A O 1
ATOM 1891 N N . GLY A 1 235 ? 1.877 16.926 -2.282 1.00 66.31 235 GLY A N 1
ATOM 1892 C CA . GLY A 1 235 ? 2.920 16.194 -1.547 1.00 66.31 235 GLY A CA 1
ATOM 1893 C C . GLY A 1 235 ? 3.730 15.192 -2.387 1.00 66.31 235 GLY A C 1
ATOM 1894 O O . GLY A 1 235 ? 4.951 15.141 -2.257 1.00 66.31 235 GLY A O 1
ATOM 1895 N N . LYS A 1 236 ? 3.095 14.428 -3.295 1.00 72.69 236 LYS A N 1
ATOM 1896 C CA . LYS A 1 236 ? 3.806 13.497 -4.206 1.00 72.69 236 LYS A CA 1
ATOM 1897 C C . LYS A 1 236 ? 4.755 14.229 -5.165 1.00 72.69 236 LYS A C 1
ATOM 1899 O O . LYS A 1 236 ? 5.850 13.744 -5.433 1.00 72.69 236 LYS A O 1
ATOM 1904 N N . ILE A 1 237 ? 4.341 15.400 -5.644 1.00 77.44 237 ILE A N 1
ATOM 1905 C CA . ILE A 1 237 ? 5.110 16.251 -6.559 1.00 77.44 237 ILE A CA 1
ATOM 1906 C C . ILE A 1 237 ? 6.280 16.891 -5.808 1.00 77.44 237 ILE A C 1
ATOM 1908 O O . ILE A 1 237 ? 7.404 16.851 -6.294 1.00 77.44 237 ILE A O 1
ATOM 1912 N N . ILE A 1 238 ? 6.043 17.378 -4.585 1.00 76.00 238 ILE A N 1
ATOM 1913 C CA . ILE A 1 238 ? 7.087 17.920 -3.705 1.00 76.00 238 ILE A CA 1
ATOM 1914 C C . ILE A 1 238 ? 8.150 16.856 -3.411 1.00 76.00 238 ILE A C 1
ATOM 1916 O O . ILE A 1 238 ? 9.333 17.127 -3.583 1.00 76.00 238 ILE A O 1
ATOM 1920 N N . ARG A 1 239 ? 7.760 15.626 -3.036 1.00 80.69 239 ARG A N 1
ATOM 1921 C CA . ARG A 1 239 ? 8.726 14.528 -2.826 1.00 80.69 239 ARG A CA 1
ATOM 1922 C C . ARG A 1 239 ? 9.560 14.269 -4.071 1.00 80.69 239 ARG A C 1
ATOM 1924 O O . ARG A 1 239 ? 10.778 14.201 -3.972 1.00 80.69 239 ARG A O 1
ATOM 1931 N N . ARG A 1 240 ? 8.915 14.203 -5.240 1.00 82.06 240 ARG A N 1
ATOM 1932 C CA . ARG A 1 240 ? 9.615 13.982 -6.508 1.00 82.06 240 ARG A CA 1
ATOM 1933 C C . ARG A 1 240 ? 10.564 15.130 -6.858 1.00 82.06 240 ARG A C 1
ATOM 1935 O O . ARG A 1 240 ? 11.655 14.877 -7.352 1.00 82.06 240 ARG A O 1
ATOM 1942 N N . ALA A 1 241 ? 10.187 16.373 -6.564 1.00 82.31 241 ALA A N 1
ATOM 1943 C CA . ALA A 1 241 ? 11.061 17.532 -6.713 1.00 82.31 241 ALA A CA 1
ATOM 1944 C C . ALA A 1 241 ? 12.274 17.458 -5.767 1.00 82.31 241 ALA A C 1
ATOM 1946 O O . ALA A 1 241 ? 13.391 17.745 -6.190 1.00 82.31 241 ALA A O 1
ATOM 1947 N N . PHE A 1 242 ? 12.090 17.009 -4.521 1.00 82.06 242 PHE A N 1
ATOM 1948 C CA . PHE A 1 242 ? 13.203 16.773 -3.596 1.00 82.06 242 PHE A CA 1
ATOM 1949 C C . PHE A 1 242 ? 14.102 15.613 -4.011 1.00 82.06 242 PHE A C 1
ATOM 1951 O O . PHE A 1 242 ? 15.312 15.721 -3.829 1.00 82.06 242 PHE A O 1
ATOM 1958 N N . ASP A 1 243 ? 13.559 14.550 -4.609 1.00 83.94 243 ASP A N 1
ATOM 1959 C CA . ASP A 1 243 ? 14.377 13.479 -5.185 1.00 83.94 243 ASP A CA 1
ATOM 1960 C C . ASP A 1 243 ? 15.316 14.059 -6.254 1.00 83.94 243 ASP A C 1
ATOM 1962 O O . ASP A 1 243 ? 16.522 13.830 -6.202 1.00 83.94 243 ASP A O 1
ATOM 1966 N N . ILE A 1 244 ? 14.788 14.903 -7.150 1.00 84.31 244 ILE A N 1
ATOM 1967 C CA . ILE A 1 244 ? 15.567 15.579 -8.200 1.00 84.31 244 ILE A CA 1
ATOM 1968 C C . ILE A 1 244 ? 16.633 16.506 -7.608 1.00 84.31 244 ILE A C 1
ATOM 1970 O O . ILE A 1 244 ? 17.784 16.499 -8.052 1.00 84.31 244 ILE A O 1
ATOM 1974 N N . LEU A 1 245 ? 16.259 17.312 -6.611 1.00 83.00 245 LEU A N 1
ATOM 1975 C CA . LEU A 1 245 ? 17.184 18.219 -5.932 1.00 83.00 245 LEU A CA 1
ATOM 1976 C C . LEU A 1 245 ? 18.255 17.455 -5.151 1.00 83.00 245 LEU A C 1
ATOM 1978 O O . LEU A 1 245 ? 19.364 17.955 -5.015 1.00 83.00 245 LEU A O 1
ATOM 1982 N N . SER A 1 246 ? 17.957 16.248 -4.664 1.00 81.94 246 SER A N 1
ATOM 1983 C CA . SER A 1 246 ? 18.919 15.443 -3.909 1.00 81.94 246 SER A CA 1
ATOM 1984 C C . SER A 1 246 ? 20.025 14.829 -4.773 1.00 81.94 246 SER A C 1
ATOM 1986 O O . SER A 1 246 ? 21.111 14.515 -4.279 1.00 81.94 246 SER A O 1
ATOM 1988 N N . LEU A 1 247 ? 19.785 14.689 -6.080 1.00 80.12 247 LEU A N 1
ATOM 1989 C CA . LEU A 1 247 ? 20.754 14.136 -7.020 1.00 80.12 247 LEU A CA 1
ATOM 1990 C C . LEU A 1 247 ? 21.843 15.165 -7.359 1.00 80.12 247 LEU A C 1
ATOM 1992 O O . LEU A 1 247 ? 21.638 16.093 -8.140 1.00 80.12 247 LEU A O 1
ATOM 1996 N N . ASP A 1 248 ? 23.030 14.956 -6.783 1.00 69.94 248 ASP A N 1
ATOM 1997 C CA . ASP A 1 248 ? 24.263 15.713 -7.037 1.00 69.94 248 ASP A CA 1
ATOM 1998 C C . ASP A 1 248 ? 24.114 17.245 -6.984 1.00 69.94 248 ASP A C 1
ATOM 2000 O O . ASP A 1 248 ? 24.570 17.976 -7.872 1.00 69.94 248 ASP A O 1
ATOM 2004 N N . ILE A 1 249 ? 23.495 17.742 -5.916 1.00 79.12 249 ILE A N 1
ATOM 2005 C CA . ILE A 1 249 ? 23.346 19.177 -5.671 1.00 79.12 249 ILE A CA 1
ATOM 2006 C C . ILE A 1 249 ? 24.704 19.890 -5.525 1.00 79.12 249 ILE A C 1
ATOM 2008 O O . ILE A 1 249 ? 25.648 19.369 -4.921 1.00 79.12 249 ILE A O 1
ATOM 2012 N N . SER A 1 250 ? 24.813 21.101 -6.080 1.00 82.81 250 SER A N 1
ATOM 2013 C CA . SER A 1 250 ? 25.969 21.977 -5.856 1.00 82.81 250 SER A CA 1
ATOM 2014 C C . SER A 1 250 ? 25.901 22.623 -4.467 1.00 82.81 250 SER A C 1
ATOM 2016 O O . SER A 1 250 ? 24.817 22.810 -3.913 1.00 82.81 250 SER A O 1
ATOM 2018 N N . LYS A 1 251 ? 27.053 23.023 -3.908 1.00 84.75 251 LYS A N 1
ATOM 2019 C CA . LYS A 1 251 ? 27.110 23.704 -2.601 1.00 84.75 251 LYS A CA 1
ATOM 2020 C C . LYS A 1 251 ? 26.219 24.955 -2.565 1.00 84.75 251 LYS A C 1
ATOM 2022 O O . LYS A 1 251 ? 25.492 25.157 -1.600 1.00 84.75 251 LYS A O 1
ATOM 2027 N N . GLU A 1 252 ? 26.262 25.758 -3.628 1.00 83.62 252 GLU A N 1
ATOM 2028 C CA . GLU A 1 252 ? 25.477 26.992 -3.768 1.00 83.62 252 GLU A CA 1
ATOM 2029 C C . GLU A 1 252 ? 23.966 26.714 -3.786 1.00 83.62 252 GLU A C 1
ATOM 2031 O O . GLU A 1 252 ? 23.210 27.374 -3.075 1.00 83.62 252 GLU A O 1
ATOM 2036 N N . ASN A 1 253 ? 23.520 25.699 -4.534 1.00 84.06 253 ASN A N 1
ATOM 2037 C CA . ASN A 1 253 ? 22.098 25.355 -4.619 1.00 84.06 253 ASN A CA 1
ATOM 2038 C C . ASN A 1 253 ? 21.590 24.699 -3.330 1.00 84.06 253 ASN A C 1
ATOM 2040 O O . ASN A 1 253 ? 20.455 24.941 -2.929 1.00 84.06 253 ASN A O 1
ATOM 2044 N N . TYR A 1 254 ? 22.437 23.931 -2.639 1.00 85.56 254 TYR A N 1
ATOM 2045 C CA . TYR A 1 254 ? 22.116 23.373 -1.326 1.00 85.56 254 TYR A CA 1
ATOM 2046 C C . TYR A 1 254 ? 21.952 24.469 -0.267 1.00 85.56 254 TYR A C 1
ATOM 2048 O O . TYR A 1 254 ? 21.019 24.429 0.532 1.00 85.56 254 TYR A O 1
ATOM 2056 N N . GLU A 1 255 ? 22.818 25.485 -0.279 1.00 85.75 255 GLU A N 1
ATOM 2057 C CA . GLU A 1 255 ? 22.693 26.627 0.626 1.00 85.75 255 GLU A CA 1
ATOM 2058 C C . GLU A 1 255 ? 21.417 27.436 0.357 1.00 85.75 255 GLU A C 1
ATOM 2060 O O . GLU A 1 255 ? 20.677 27.720 1.301 1.00 85.75 255 GLU A O 1
ATOM 2065 N N . ARG A 1 256 ? 21.106 27.711 -0.918 1.00 82.44 256 ARG A N 1
ATOM 2066 C CA . ARG A 1 256 ? 19.852 28.366 -1.332 1.00 82.44 256 ARG A CA 1
ATOM 2067 C C . ARG A 1 256 ? 18.611 27.578 -0.914 1.00 82.44 256 ARG A C 1
ATOM 2069 O O . ARG A 1 256 ? 17.649 28.175 -0.439 1.00 82.44 256 ARG A O 1
ATOM 2076 N N . LEU A 1 257 ? 18.636 26.251 -1.059 1.00 83.12 257 LEU A N 1
ATOM 2077 C CA . LEU A 1 257 ? 17.548 25.372 -0.629 1.00 83.12 257 LEU A CA 1
ATOM 2078 C C . LEU A 1 257 ? 17.312 25.483 0.882 1.00 83.12 257 LEU A C 1
ATOM 2080 O O . LEU A 1 257 ? 16.172 25.640 1.314 1.00 83.12 257 LEU A O 1
ATOM 2084 N N . LEU A 1 258 ? 18.384 25.432 1.682 1.00 82.81 258 LEU A N 1
ATOM 2085 C CA . LEU A 1 258 ? 18.289 25.586 3.133 1.00 82.81 258 LEU A CA 1
ATOM 2086 C C . LEU A 1 258 ? 17.750 26.965 3.527 1.00 82.81 258 LEU A C 1
ATOM 2088 O O . LEU A 1 258 ? 16.904 27.038 4.411 1.00 82.81 258 LEU A O 1
ATOM 2092 N N . ASP A 1 259 ? 18.204 28.041 2.878 1.00 81.12 259 ASP A N 1
ATOM 2093 C CA . ASP A 1 259 ? 17.714 29.395 3.162 1.00 81.12 259 ASP A CA 1
ATOM 2094 C C . ASP A 1 259 ? 16.234 29.563 2.815 1.00 81.12 259 ASP A C 1
ATOM 2096 O O . ASP A 1 259 ? 15.479 30.108 3.621 1.00 81.12 259 ASP A O 1
ATOM 2100 N N . SER A 1 260 ? 15.796 29.050 1.660 1.00 78.50 260 SER A N 1
ATOM 2101 C CA . SER A 1 260 ? 14.380 29.071 1.275 1.00 78.50 260 SER A CA 1
ATOM 2102 C C . SER A 1 260 ? 13.527 28.311 2.291 1.00 78.50 260 SER A C 1
ATOM 2104 O O . SER A 1 260 ? 12.568 28.863 2.823 1.00 78.50 260 SER A O 1
ATOM 2106 N N . LEU A 1 261 ? 13.919 27.079 2.635 1.00 79.38 261 LEU A N 1
ATOM 2107 C CA . LEU A 1 261 ? 13.177 26.252 3.588 1.00 79.38 261 LEU A CA 1
ATOM 2108 C C . LEU A 1 261 ? 13.137 26.866 4.984 1.00 79.38 261 LEU A C 1
ATOM 2110 O O . LEU A 1 261 ? 12.096 26.855 5.635 1.00 79.38 261 LEU A O 1
ATOM 2114 N N . LEU A 1 262 ? 14.255 27.411 5.462 1.00 78.31 262 LEU A N 1
ATOM 2115 C CA . LEU A 1 262 ? 14.309 28.034 6.778 1.00 78.31 262 LEU A CA 1
ATOM 2116 C C . LEU A 1 262 ? 13.421 29.288 6.832 1.00 78.31 262 LEU A C 1
ATOM 2118 O O . LEU A 1 262 ? 12.731 29.494 7.830 1.00 78.31 262 LEU A O 1
ATOM 2122 N N . ASN A 1 263 ? 13.398 30.099 5.769 1.00 75.75 263 ASN A N 1
ATOM 2123 C CA . ASN A 1 263 ? 12.529 31.274 5.666 1.00 75.75 263 ASN A CA 1
ATOM 2124 C C . ASN A 1 263 ? 11.043 30.890 5.645 1.00 75.75 263 ASN A C 1
ATOM 2126 O O . ASN A 1 263 ? 10.259 31.480 6.392 1.00 75.75 263 ASN A O 1
ATOM 2130 N N . ASP A 1 264 ? 10.672 29.862 4.879 1.00 75.75 264 ASP A N 1
ATOM 2131 C CA . ASP A 1 264 ? 9.295 29.358 4.807 1.00 75.75 264 ASP A CA 1
ATOM 2132 C C . ASP A 1 264 ? 8.834 28.755 6.147 1.00 75.75 264 ASP A C 1
ATOM 2134 O O . ASP A 1 264 ? 7.740 29.035 6.634 1.00 75.75 264 ASP A O 1
ATOM 2138 N N . LEU A 1 265 ? 9.694 27.992 6.829 1.00 74.88 265 LEU A N 1
ATOM 2139 C CA . LEU A 1 265 ? 9.390 27.459 8.163 1.00 74.88 265 LEU A CA 1
ATOM 2140 C C . LEU A 1 265 ? 9.297 28.567 9.225 1.00 74.88 265 LEU A C 1
ATOM 2142 O O . LEU A 1 265 ? 8.538 28.463 10.192 1.00 74.88 265 LEU A O 1
ATOM 2146 N N . ASN A 1 266 ? 10.065 29.647 9.065 1.00 75.12 266 ASN A N 1
ATOM 2147 C CA . ASN A 1 266 ? 10.011 30.793 9.964 1.00 75.12 266 ASN A CA 1
ATOM 2148 C C . ASN A 1 266 ? 8.745 31.635 9.775 1.00 75.12 266 ASN A C 1
ATOM 2150 O O . ASN A 1 266 ? 8.181 32.079 10.779 1.00 75.12 266 ASN A O 1
ATOM 2154 N N . SER A 1 267 ? 8.271 31.817 8.540 1.00 72.06 267 SER A N 1
ATOM 2155 C CA . SER A 1 267 ? 7.030 32.549 8.256 1.00 72.06 267 SER A CA 1
ATOM 2156 C C . SER A 1 267 ? 5.799 31.826 8.820 1.00 72.06 267 SER A C 1
ATOM 2158 O O . SER A 1 267 ? 4.956 32.456 9.463 1.00 72.06 267 SER A O 1
ATOM 2160 N N . LEU A 1 268 ? 5.755 30.492 8.723 1.00 64.81 268 LEU A N 1
ATOM 2161 C CA . LEU A 1 268 ? 4.701 29.656 9.314 1.00 64.81 268 LEU A CA 1
ATOM 2162 C C . LEU A 1 268 ? 4.615 29.789 10.845 1.00 64.81 268 LEU A C 1
ATOM 2164 O O . LEU A 1 268 ? 3.528 29.729 11.420 1.00 64.81 268 LEU A O 1
ATOM 2168 N N . ARG A 1 269 ? 5.742 30.042 11.524 1.00 58.50 269 ARG A N 1
ATOM 2169 C CA . ARG A 1 269 ? 5.766 30.290 12.976 1.00 58.50 269 ARG A CA 1
ATOM 2170 C C . ARG A 1 269 ? 5.145 31.640 13.352 1.00 58.50 269 ARG A C 1
ATOM 2172 O O . ARG A 1 269 ? 4.503 31.747 14.395 1.00 58.50 269 ARG A O 1
ATOM 2179 N N . ALA A 1 270 ? 5.360 32.675 12.538 1.00 55.41 270 ALA A N 1
ATOM 2180 C CA . ALA A 1 270 ? 4.917 34.038 12.836 1.00 55.41 270 ALA A CA 1
ATOM 2181 C C . ALA A 1 270 ? 3.385 34.189 12.769 1.00 55.41 270 ALA A C 1
ATOM 2183 O O . ALA A 1 270 ? 2.801 34.903 13.587 1.00 55.41 270 ALA A O 1
ATOM 2184 N N . HIS A 1 271 ? 2.728 33.465 11.857 1.00 53.34 271 HIS A N 1
ATOM 2185 C CA . HIS A 1 271 ? 1.269 33.486 11.705 1.00 53.34 271 HIS A CA 1
ATOM 2186 C C . HIS A 1 271 ? 0.509 32.850 12.884 1.00 53.34 271 HIS A C 1
ATOM 2188 O O . HIS A 1 271 ? -0.576 33.311 13.230 1.00 53.34 271 HIS A O 1
ATOM 2194 N N . ASN A 1 272 ? 1.089 31.860 13.570 1.00 46.41 272 ASN A N 1
ATOM 2195 C CA . ASN A 1 272 ? 0.432 31.187 14.701 1.00 46.41 272 ASN A CA 1
ATOM 2196 C C . ASN A 1 272 ? 0.667 31.874 16.059 1.00 46.41 272 ASN A C 1
ATOM 2198 O O . ASN A 1 272 ? -0.086 31.643 17.002 1.00 46.41 272 ASN A O 1
ATOM 2202 N N . GLY A 1 273 ? 1.666 32.758 16.168 1.00 40.50 273 GLY A N 1
ATOM 2203 C CA . GLY A 1 273 ? 1.923 33.531 17.392 1.00 40.50 273 GLY A CA 1
ATOM 2204 C C . GLY A 1 273 ? 0.907 34.649 17.667 1.00 40.50 273 GLY A C 1
ATOM 2205 O O . GLY A 1 273 ? 0.812 35.116 18.799 1.00 40.50 273 GLY A O 1
ATOM 2206 N N . SER A 1 274 ? 0.142 35.074 16.656 1.00 35.53 274 SER A N 1
ATOM 2207 C CA . SER A 1 274 ? -0.813 36.192 16.742 1.00 35.53 274 SER A CA 1
ATOM 2208 C C . SER A 1 274 ? -2.286 35.760 16.834 1.00 35.53 274 SER A C 1
ATOM 2210 O O . SER A 1 274 ? -3.088 36.508 17.385 1.00 35.53 274 SER A O 1
ATOM 2212 N N . ASN A 1 275 ? -2.641 34.541 16.408 1.00 32.06 275 ASN A N 1
ATOM 2213 C CA . ASN A 1 275 ? -4.038 34.075 16.346 1.00 32.06 275 ASN A CA 1
ATOM 2214 C C . ASN A 1 275 ? -4.491 33.173 17.512 1.00 32.06 275 ASN A C 1
ATOM 2216 O O . ASN A 1 275 ? -5.648 32.770 17.565 1.00 32.06 275 ASN A O 1
ATOM 2220 N N . ALA A 1 276 ? -3.636 32.894 18.500 1.00 29.78 276 ALA A N 1
ATOM 2221 C CA . ALA A 1 276 ? -3.962 31.991 19.614 1.00 29.78 276 ALA A CA 1
ATOM 2222 C C . ALA A 1 276 ? -4.865 32.597 20.721 1.00 29.78 276 ALA A C 1
ATOM 2224 O O . ALA A 1 276 ? -4.993 32.008 21.792 1.00 29.78 276 ALA A O 1
ATOM 2225 N N . LYS A 1 277 ? -5.478 33.774 20.513 1.00 28.70 277 LYS A N 1
ATOM 2226 C CA . LYS A 1 277 ? -6.344 34.428 21.520 1.00 28.70 277 LYS A CA 1
ATOM 2227 C C . LYS A 1 277 ? -7.721 34.890 21.036 1.00 28.70 277 LYS A C 1
ATOM 2229 O O . LYS A 1 277 ? -8.441 35.489 21.828 1.00 28.70 277 LYS A O 1
ATOM 2234 N N . GLN A 1 278 ? -8.116 34.633 19.790 1.00 28.11 278 GLN A N 1
ATOM 2235 C CA . GLN A 1 278 ? -9.363 35.205 19.275 1.00 28.11 278 GLN A CA 1
ATOM 2236 C C . GLN A 1 278 ? -9.975 34.350 18.162 1.00 28.11 278 GLN A C 1
ATOM 2238 O O . GLN A 1 278 ? -9.947 34.738 17.004 1.00 28.11 278 GLN A O 1
ATOM 2243 N N . LEU A 1 279 ? -10.485 33.168 18.510 1.00 28.00 279 LEU A N 1
ATOM 2244 C CA . LEU A 1 279 ? -11.419 32.396 17.676 1.00 28.00 279 LEU A CA 1
ATOM 2245 C C . LEU A 1 279 ? -12.193 31.395 18.551 1.00 28.00 279 LEU A C 1
ATOM 2247 O O . LEU A 1 279 ? -12.277 30.209 18.267 1.00 28.00 279 LEU A O 1
ATOM 2251 N N . ASP A 1 280 ? -12.751 31.919 19.641 1.00 28.78 280 ASP A N 1
ATOM 2252 C CA . ASP A 1 280 ? -13.998 31.433 20.222 1.00 28.78 280 ASP A CA 1
ATOM 2253 C C . ASP A 1 280 ? -14.983 32.606 20.098 1.00 28.78 280 ASP A C 1
ATOM 2255 O O . ASP A 1 280 ? -14.690 33.695 20.594 1.00 28.78 280 ASP A O 1
ATOM 2259 N N . LEU A 1 281 ? -16.129 32.362 19.447 1.00 31.88 281 LEU A N 1
ATOM 2260 C CA . LEU A 1 281 ? -17.269 33.270 19.189 1.00 31.88 281 LEU A CA 1
ATOM 2261 C C . LEU A 1 281 ? -17.178 34.150 17.915 1.00 31.88 281 LEU A C 1
ATOM 2263 O O . LEU A 1 281 ? -16.235 34.912 17.736 1.00 31.88 281 LEU A O 1
ATOM 2267 N N . CYS A 1 282 ? -18.257 34.089 17.112 1.00 23.31 282 CYS A N 1
ATOM 2268 C CA . CYS A 1 282 ? -18.507 34.668 15.770 1.00 23.31 282 CYS A CA 1
ATOM 2269 C C . CYS A 1 282 ? -17.846 33.876 14.620 1.00 23.31 282 CYS A C 1
ATOM 2271 O O . CYS A 1 282 ? -16.643 33.696 14.612 1.00 23.31 282 CYS A O 1
ATOM 2273 N N . GLU A 1 283 ? -18.541 33.331 13.616 1.00 25.72 283 GLU A N 1
ATOM 2274 C CA . GLU A 1 283 ? -19.749 33.804 12.935 1.00 25.72 283 GLU A CA 1
ATOM 2275 C C . GLU A 1 283 ? -20.641 32.622 12.496 1.00 25.72 283 GLU A C 1
ATOM 2277 O O . GLU A 1 283 ? -20.342 31.887 11.558 1.00 25.72 283 GLU A O 1
ATOM 2282 N N . MET A 1 284 ? -21.804 32.478 13.139 1.00 26.78 284 MET A N 1
ATOM 2283 C CA . MET A 1 284 ? -23.015 32.166 12.385 1.00 26.78 284 MET A CA 1
ATOM 2284 C C . MET A 1 284 ? -23.489 33.483 11.771 1.00 26.78 284 MET A C 1
ATOM 2286 O O . MET A 1 284 ? -23.759 34.417 12.521 1.00 26.78 284 MET A O 1
ATOM 2290 N N . SER A 1 285 ? -23.598 33.519 10.440 1.00 22.89 285 SER A N 1
ATOM 2291 C CA . SER A 1 285 ? -24.337 34.462 9.575 1.00 22.89 285 SER A CA 1
ATOM 2292 C C . SER A 1 285 ? -23.472 35.103 8.483 1.00 22.89 285 SER A C 1
ATOM 2294 O O . SER A 1 285 ? -22.679 35.996 8.742 1.00 22.89 285 SER A O 1
ATOM 2296 N N . SER A 1 286 ? -23.673 34.682 7.228 1.00 22.88 286 SER A N 1
ATOM 2297 C CA . SER A 1 286 ? -24.060 35.579 6.122 1.00 22.88 286 SER A CA 1
ATOM 2298 C C . SER A 1 286 ? -24.080 34.871 4.750 1.00 22.88 286 SER A C 1
ATOM 2300 O O . SER A 1 286 ? -23.069 34.382 4.270 1.00 22.88 286 SER A O 1
ATOM 2302 N N . VAL A 1 287 ? -25.283 34.875 4.144 1.00 23.95 287 VAL A N 1
ATOM 2303 C CA . VAL A 1 287 ? -25.603 35.150 2.717 1.00 23.95 287 VAL A CA 1
ATOM 2304 C C . VAL A 1 287 ? -25.038 34.168 1.660 1.00 23.95 287 VAL A C 1
ATOM 2306 O O . VAL A 1 287 ? -23.853 34.173 1.375 1.00 23.95 287 VAL A O 1
ATOM 2309 N N . ALA A 1 288 ? -25.787 33.208 1.096 1.00 21.44 288 ALA A N 1
ATOM 2310 C CA . ALA A 1 288 ? -26.977 33.250 0.218 1.00 21.44 288 ALA A CA 1
ATOM 2311 C C . ALA A 1 288 ? -26.736 33.627 -1.270 1.00 21.44 288 ALA A C 1
ATOM 2313 O O . ALA A 1 288 ? -26.233 34.702 -1.573 1.00 21.44 288 ALA A O 1
ATOM 2314 N N . ALA A 1 289 ? -27.283 32.752 -2.137 1.00 21.69 289 ALA A N 1
ATOM 2315 C CA . ALA A 1 289 ? -27.681 32.887 -3.552 1.00 21.69 289 ALA A CA 1
ATOM 2316 C C . ALA A 1 289 ? -26.613 32.739 -4.660 1.00 21.69 289 ALA A C 1
ATOM 2318 O O . ALA A 1 289 ? -25.732 33.577 -4.769 1.00 21.69 289 ALA A O 1
ATOM 2319 N N . VAL A 1 290 ? -26.769 31.718 -5.530 1.00 22.66 290 VAL A N 1
ATOM 2320 C CA . VAL A 1 290 ? -27.251 31.835 -6.936 1.00 22.66 290 VAL A CA 1
ATOM 2321 C C . VAL A 1 290 ? -27.734 30.452 -7.466 1.00 22.66 290 VAL A C 1
ATOM 2323 O O . VAL A 1 290 ? -26.946 29.528 -7.626 1.00 22.66 290 VAL A O 1
ATOM 2326 N N . SER A 1 291 ? -29.061 30.370 -7.657 1.00 24.48 291 SER A N 1
ATOM 2327 C CA . SER A 1 291 ? -29.957 29.614 -8.578 1.00 24.48 291 SER A CA 1
ATOM 2328 C C . SER A 1 291 ? -29.591 28.286 -9.287 1.00 24.48 291 SER A C 1
ATOM 2330 O O . SER A 1 291 ? -28.701 28.245 -10.131 1.00 24.48 291 SER A O 1
ATOM 2332 N N . ASP A 1 292 ? -30.446 27.280 -9.033 1.00 21.72 292 ASP A N 1
ATOM 2333 C CA . ASP A 1 292 ? -31.344 26.516 -9.938 1.00 21.72 292 ASP A CA 1
ATOM 2334 C C . ASP A 1 292 ? -30.923 26.115 -11.369 1.00 21.72 292 ASP A C 1
ATOM 2336 O O . ASP A 1 292 ? -30.726 26.976 -12.222 1.00 21.72 292 ASP A O 1
ATOM 2340 N N . ALA A 1 293 ? -31.003 24.803 -11.669 1.00 22.06 293 ALA A N 1
ATOM 2341 C CA . ALA A 1 293 ? -31.934 24.234 -12.666 1.00 22.06 293 ALA A CA 1
ATOM 2342 C C . ALA A 1 293 ? -31.839 22.687 -12.780 1.00 22.06 293 ALA A C 1
ATOM 2344 O O . ALA A 1 293 ? -30.761 22.117 -12.904 1.00 22.06 293 ALA A O 1
ATOM 2345 N N . GLU A 1 294 ? -33.021 22.059 -12.819 1.00 23.09 294 GLU A N 1
ATOM 2346 C CA . GLU A 1 294 ? -33.377 20.813 -13.532 1.00 23.09 294 GLU A CA 1
ATOM 2347 C C . GLU A 1 294 ? -33.138 19.418 -12.907 1.00 23.09 294 GLU A C 1
ATOM 2349 O O . GLU A 1 294 ? -32.152 18.714 -13.101 1.00 23.09 294 GLU A O 1
ATOM 2354 N N . SER A 1 295 ? -34.213 18.963 -12.257 1.00 22.69 295 SER A N 1
ATOM 2355 C CA . SER A 1 295 ? -34.679 17.580 -12.151 1.00 22.69 295 SER A CA 1
ATOM 2356 C C . SER A 1 295 ? -35.234 17.040 -13.481 1.00 22.69 295 SER A C 1
ATOM 2358 O O . SER A 1 295 ? -36.006 17.762 -14.108 1.00 22.69 295 SER A O 1
ATOM 2360 N N . LEU A 1 296 ? -34.999 15.758 -13.819 1.00 22.80 296 LEU A N 1
ATOM 2361 C CA . LEU A 1 296 ? -36.025 14.756 -14.209 1.00 22.80 296 LEU A CA 1
ATOM 2362 C C . LEU A 1 296 ? -35.421 13.438 -14.756 1.00 22.80 296 LEU A C 1
ATOM 2364 O O . LEU A 1 296 ? -34.383 13.436 -15.402 1.00 22.80 296 LEU A O 1
ATOM 2368 N N . ALA A 1 297 ? -36.192 12.356 -14.561 1.00 22.66 297 ALA A N 1
ATOM 2369 C CA . ALA A 1 297 ? -36.192 11.052 -15.249 1.00 22.66 297 ALA A CA 1
ATOM 2370 C C . ALA A 1 297 ? -35.448 9.854 -14.607 1.00 22.66 297 ALA A C 1
ATOM 2372 O O . ALA A 1 297 ? -34.274 9.584 -14.841 1.00 22.66 297 ALA A O 1
ATOM 2373 N N . LEU A 1 298 ? -36.233 9.037 -13.888 1.00 25.30 298 LEU A N 1
ATOM 2374 C CA . LEU A 1 298 ? -36.055 7.584 -13.788 1.00 25.30 298 LEU A CA 1
ATOM 2375 C C . LEU A 1 298 ? -36.417 6.909 -15.124 1.00 25.30 298 LEU A C 1
ATOM 2377 O O . LEU A 1 298 ? -37.474 7.208 -15.675 1.00 25.30 298 LEU A O 1
ATOM 2381 N N . SER A 1 299 ? -35.669 5.880 -15.535 1.00 22.31 299 SER A N 1
ATOM 2382 C CA . SER A 1 299 ? -36.255 4.643 -16.083 1.00 22.31 299 SER A CA 1
ATOM 2383 C C . SER A 1 299 ? -35.268 3.466 -16.018 1.00 22.31 299 SER A C 1
ATOM 2385 O O . SER A 1 299 ? -34.056 3.635 -16.094 1.00 22.31 299 SER A O 1
ATOM 2387 N N . ASN A 1 300 ? -35.826 2.279 -15.774 1.00 23.73 300 ASN A N 1
ATOM 2388 C CA . ASN A 1 300 ? -35.161 0.995 -15.548 1.00 23.73 300 ASN A CA 1
ATOM 2389 C C . ASN A 1 300 ? -34.497 0.421 -16.811 1.00 23.73 300 ASN A C 1
ATOM 2391 O O . ASN A 1 300 ? -35.094 0.518 -17.878 1.00 23.73 300 ASN A O 1
ATOM 2395 N N . GLN A 1 301 ? -33.411 -0.351 -16.649 1.00 24.09 301 GLN A N 1
ATOM 2396 C CA . GLN A 1 301 ? -33.232 -1.654 -17.312 1.00 24.09 301 GLN A CA 1
ATOM 2397 C C . GLN A 1 301 ? -32.099 -2.480 -16.671 1.00 24.09 301 GLN A C 1
ATOM 2399 O O . GLN A 1 301 ? -31.031 -1.983 -16.333 1.00 24.09 301 GLN A O 1
ATOM 2404 N N . SER A 1 302 ? -32.402 -3.757 -16.472 1.00 22.64 302 SER A N 1
ATOM 2405 C CA . SER A 1 302 ? -31.584 -4.858 -15.960 1.00 22.64 302 SER A CA 1
ATOM 2406 C C . SER A 1 302 ? -30.662 -5.463 -17.027 1.00 22.64 302 SER A C 1
ATOM 2408 O O . SER A 1 302 ? -31.148 -5.668 -18.135 1.00 22.64 302 SER A O 1
ATOM 2410 N N . ALA A 1 303 ? -29.437 -5.883 -16.670 1.00 22.83 303 ALA A N 1
ATOM 2411 C CA . ALA A 1 303 ? -28.836 -7.185 -17.039 1.00 22.83 303 ALA A CA 1
ATOM 2412 C C . ALA A 1 303 ? -27.378 -7.319 -16.540 1.00 22.83 303 ALA A C 1
ATOM 2414 O O . ALA A 1 303 ? -26.636 -6.347 -16.476 1.00 22.83 303 ALA A O 1
ATOM 2415 N N . LEU A 1 304 ? -27.010 -8.549 -16.170 1.00 25.20 304 LEU A N 1
ATOM 2416 C CA . LEU A 1 304 ? -25.746 -9.002 -15.582 1.00 25.20 304 LEU A CA 1
ATOM 2417 C C . LEU A 1 304 ? -24.519 -8.836 -16.502 1.00 25.20 304 LEU A C 1
ATOM 2419 O O . LEU A 1 304 ? -24.622 -9.171 -17.677 1.00 25.20 304 LEU A O 1
ATOM 2423 N N . ALA A 1 305 ? -23.354 -8.494 -15.927 1.00 23.23 305 ALA A N 1
ATOM 2424 C CA . ALA A 1 305 ? -22.072 -9.226 -16.046 1.00 23.23 305 ALA A CA 1
ATOM 2425 C C . ALA A 1 305 ? -20.888 -8.396 -15.495 1.00 23.23 305 ALA A C 1
ATOM 2427 O O . ALA A 1 305 ? -20.757 -7.222 -15.820 1.00 23.23 305 ALA A O 1
ATOM 2428 N N . GLY A 1 306 ? -20.000 -9.030 -14.714 1.00 24.31 306 GLY A N 1
ATOM 2429 C CA . GLY A 1 306 ? -18.660 -8.509 -14.393 1.00 24.31 306 GLY A CA 1
ATOM 2430 C C . GLY A 1 306 ? -18.514 -7.833 -13.026 1.00 24.31 306 GLY A C 1
ATOM 2431 O O . GLY A 1 306 ? -18.456 -6.612 -12.929 1.00 24.31 306 GLY A O 1
ATOM 2432 N N . GLN A 1 307 ? -18.411 -8.632 -11.962 1.00 24.70 307 GLN A N 1
ATOM 2433 C CA . GLN A 1 307 ? -17.949 -8.172 -10.650 1.00 24.70 307 GLN A CA 1
ATOM 2434 C C . GLN A 1 307 ? -16.455 -7.817 -10.726 1.00 24.70 307 GLN A C 1
ATOM 2436 O O . GLN A 1 307 ? -15.608 -8.705 -10.721 1.00 24.70 307 GLN A O 1
ATOM 2441 N N . HIS A 1 308 ? -16.131 -6.525 -10.760 1.00 24.89 308 HIS A N 1
ATOM 2442 C CA . HIS A 1 308 ? -14.821 -6.029 -10.345 1.00 24.89 308 HIS A CA 1
ATOM 2443 C C . HIS A 1 308 ? -14.972 -5.393 -8.963 1.00 24.89 308 HIS A C 1
ATOM 2445 O O . HIS A 1 308 ? -15.771 -4.476 -8.773 1.00 24.89 308 HIS A O 1
ATOM 2451 N N . ALA A 1 309 ? -14.241 -5.939 -7.991 1.00 24.08 309 ALA A N 1
ATOM 2452 C CA . ALA A 1 309 ? -14.173 -5.430 -6.631 1.00 24.08 309 ALA A CA 1
ATOM 2453 C C . ALA A 1 309 ? -13.675 -3.977 -6.645 1.00 24.08 309 ALA A C 1
ATOM 2455 O O . ALA A 1 309 ? -12.587 -3.686 -7.140 1.00 24.08 309 ALA A O 1
ATOM 2456 N N . VAL A 1 310 ? -14.493 -3.066 -6.124 1.00 25.38 310 VAL A N 1
ATOM 2457 C CA . VAL A 1 310 ? -14.137 -1.656 -5.948 1.00 25.38 310 VAL A CA 1
ATOM 2458 C C . VAL A 1 310 ? -13.426 -1.521 -4.594 1.00 25.38 310 VAL A C 1
ATOM 2460 O O . VAL A 1 310 ? -13.998 -1.949 -3.590 1.00 25.38 310 VAL A O 1
ATOM 2463 N N . PRO A 1 311 ? -12.207 -0.961 -4.522 1.00 28.22 311 PRO A N 1
ATOM 2464 C CA . PRO A 1 311 ? -11.540 -0.712 -3.248 1.00 28.22 311 PRO A CA 1
ATOM 2465 C C . PRO A 1 311 ? -12.202 0.461 -2.500 1.00 28.22 311 PRO A C 1
ATOM 2467 O O . PRO A 1 311 ? -12.586 1.465 -3.103 1.00 28.22 311 PRO A O 1
ATOM 2470 N N . PHE A 1 312 ? -12.357 0.314 -1.182 1.00 30.45 312 PHE A N 1
ATOM 2471 C CA . PHE A 1 312 ? -13.049 1.255 -0.295 1.00 30.45 312 PHE A CA 1
ATOM 2472 C C . PHE A 1 312 ? -12.163 2.445 0.119 1.00 30.45 312 PHE A C 1
ATOM 2474 O O . PHE A 1 312 ? -10.994 2.271 0.459 1.00 30.45 312 PHE A O 1
ATOM 2481 N N . TYR A 1 313 ? -12.752 3.647 0.125 1.00 30.52 313 TYR A N 1
ATOM 2482 C CA . TYR A 1 313 ? -12.172 4.884 0.665 1.00 30.52 313 TYR A CA 1
ATOM 2483 C C . TYR A 1 313 ? -12.554 5.087 2.143 1.00 30.52 313 TYR A C 1
ATOM 2485 O O . TYR A 1 313 ? -13.522 4.517 2.645 1.00 30.52 313 TYR A O 1
ATOM 2493 N N . LEU A 1 314 ? -11.738 5.886 2.818 1.00 29.20 314 LEU A N 1
ATOM 2494 C CA . LEU A 1 314 ? -11.636 6.134 4.252 1.00 29.20 314 LEU A CA 1
ATOM 2495 C C . LEU A 1 314 ? -12.641 7.227 4.697 1.00 29.20 314 LEU A C 1
ATOM 2497 O O . LEU A 1 314 ? -13.431 7.738 3.908 1.00 29.20 314 LEU A O 1
ATOM 2501 N N . SER A 1 315 ? -12.698 7.540 5.994 1.00 30.95 315 SER A N 1
ATOM 2502 C CA . SER A 1 315 ? -13.706 8.459 6.556 1.00 30.95 315 SER A CA 1
ATOM 2503 C C . SER A 1 315 ? -13.111 9.643 7.330 1.00 30.95 315 SER A C 1
ATOM 2505 O O . SER A 1 315 ? -13.787 10.214 8.189 1.00 30.95 315 SER A O 1
ATOM 2507 N N . LYS A 1 316 ? -11.843 10.003 7.087 1.00 30.00 316 LYS A N 1
ATOM 2508 C CA . LYS A 1 316 ? -11.166 11.166 7.693 1.00 30.00 316 LYS A CA 1
ATOM 2509 C C . LYS A 1 316 ? -9.878 11.495 6.924 1.00 30.00 316 LYS A C 1
ATOM 2511 O O . LYS A 1 316 ? -8.916 10.735 6.974 1.00 30.00 316 LYS A O 1
ATOM 2516 N N . GLN A 1 317 ? -9.830 12.675 6.306 1.00 32.66 317 GLN A N 1
ATOM 2517 C CA . GLN A 1 317 ? -8.628 13.241 5.681 1.00 32.66 317 GLN A CA 1
ATOM 2518 C C . GLN A 1 317 ? -7.514 13.452 6.720 1.00 32.66 317 GLN A C 1
ATOM 2520 O O . GLN A 1 317 ? -7.641 14.314 7.589 1.00 32.66 317 GLN A O 1
ATOM 2525 N N . THR A 1 318 ? -6.418 12.689 6.651 1.00 37.31 318 THR A N 1
ATOM 2526 C CA . THR A 1 318 ? -5.148 13.094 7.281 1.00 37.31 318 THR A CA 1
ATOM 2527 C C . THR A 1 318 ? -4.207 13.688 6.236 1.00 37.31 318 THR A C 1
ATOM 2529 O O . THR A 1 318 ? -4.069 13.169 5.129 1.00 37.31 318 THR A O 1
ATOM 2532 N N . GLU A 1 319 ? -3.580 14.813 6.578 1.00 46.75 319 GLU A N 1
ATOM 2533 C CA . GLU A 1 319 ? -2.570 15.469 5.749 1.00 46.75 319 GLU A CA 1
ATOM 2534 C C . GLU A 1 319 ? -1.219 14.763 5.926 1.00 46.75 319 GLU A C 1
ATOM 2536 O O . GLU A 1 319 ? -0.749 14.568 7.047 1.00 46.75 319 GLU A O 1
ATOM 2541 N N . VAL A 1 320 ? -0.576 14.352 4.827 1.00 54.81 320 VAL A N 1
ATOM 2542 C CA . VAL A 1 320 ? 0.702 13.628 4.910 1.00 54.81 320 VAL A CA 1
ATOM 2543 C C . VAL A 1 320 ? 1.842 14.584 5.228 1.00 54.81 320 VAL A C 1
ATOM 2545 O O . VAL A 1 320 ? 2.189 15.435 4.406 1.00 54.81 320 VAL A O 1
ATOM 2548 N N . PHE A 1 321 ? 2.504 14.383 6.364 1.00 67.50 321 PHE A N 1
ATOM 2549 C CA . PHE A 1 321 ? 3.700 15.138 6.713 1.00 67.50 321 PHE A CA 1
ATOM 2550 C C . PHE A 1 321 ? 4.873 14.790 5.776 1.00 67.50 321 PHE A C 1
ATOM 2552 O O . PHE A 1 321 ? 5.370 13.665 5.744 1.00 67.50 321 PHE A O 1
ATOM 2559 N N . VAL A 1 322 ? 5.339 15.756 4.978 1.00 70.94 322 VAL A N 1
ATOM 2560 C CA . VAL A 1 322 ? 6.444 15.556 4.010 1.00 70.94 322 VAL A CA 1
ATOM 2561 C C . VAL A 1 322 ? 7.826 15.741 4.662 1.00 70.94 322 VAL A C 1
ATOM 2563 O O . VAL A 1 322 ? 8.845 15.361 4.084 1.00 70.94 322 VAL A O 1
ATOM 2566 N N . GLY A 1 323 ? 7.882 16.267 5.892 1.00 73.75 323 GLY A N 1
ATOM 2567 C CA . GLY A 1 323 ? 9.126 16.676 6.552 1.00 73.75 323 GLY A CA 1
ATOM 2568 C C . GLY A 1 323 ? 10.149 15.556 6.772 1.00 73.75 323 GLY A C 1
ATOM 2569 O O . GLY A 1 323 ? 11.346 15.821 6.689 1.00 73.75 323 GLY A O 1
ATOM 2570 N N . ALA A 1 3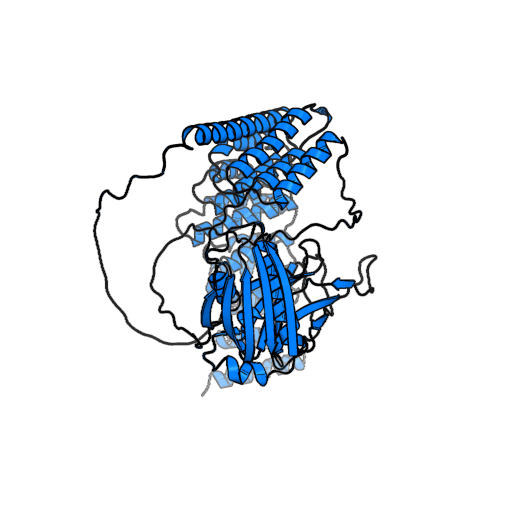24 ? 9.719 14.304 6.969 1.00 75.94 324 ALA A N 1
ATOM 2571 C CA . ALA A 1 324 ? 10.642 13.169 7.086 1.00 75.94 324 ALA A CA 1
ATOM 2572 C C . ALA A 1 324 ? 11.377 12.856 5.771 1.00 75.94 324 ALA A C 1
ATOM 2574 O O . ALA A 1 324 ? 12.583 12.613 5.785 1.00 75.94 324 ALA A O 1
ATOM 2575 N N . HIS A 1 325 ? 10.682 12.923 4.628 1.00 78.44 325 HIS A N 1
ATOM 2576 C CA . HIS A 1 325 ? 11.298 12.732 3.306 1.00 78.44 325 HIS A CA 1
ATOM 2577 C C . HIS A 1 325 ? 12.299 13.845 3.002 1.00 78.44 325 HIS A C 1
ATOM 2579 O O . HIS A 1 325 ? 13.425 13.579 2.597 1.00 78.44 325 HIS A O 1
ATOM 2585 N N . ILE A 1 326 ? 11.918 15.094 3.289 1.00 80.94 326 ILE A N 1
ATOM 2586 C CA . ILE A 1 326 ? 12.798 16.261 3.132 1.00 80.94 326 ILE A CA 1
ATOM 2587 C C . ILE A 1 326 ? 14.058 16.090 3.982 1.00 80.94 326 ILE A C 1
ATOM 2589 O O . ILE A 1 326 ? 15.164 16.312 3.495 1.00 80.94 326 ILE A O 1
ATOM 2593 N N . ALA A 1 327 ? 13.911 15.642 5.232 1.00 81.25 327 ALA A N 1
ATOM 2594 C CA . ALA A 1 327 ? 15.042 15.394 6.114 1.00 81.25 327 ALA A CA 1
ATOM 2595 C C . ALA A 1 327 ? 16.004 14.334 5.560 1.00 81.25 327 ALA A C 1
ATOM 2597 O O . ALA A 1 327 ? 17.219 14.538 5.585 1.00 81.25 327 ALA A O 1
ATOM 2598 N N . LEU A 1 328 ? 15.474 13.237 5.014 1.00 80.81 328 LEU A N 1
ATOM 2599 C CA . LEU A 1 328 ? 16.275 12.193 4.374 1.00 80.81 328 LEU A CA 1
ATOM 2600 C C . LEU A 1 328 ? 17.012 12.718 3.137 1.00 80.81 328 LEU A C 1
ATOM 2602 O O . LEU A 1 328 ? 18.211 12.472 3.002 1.00 80.81 328 LEU A O 1
ATOM 2606 N N . CYS A 1 329 ? 16.338 13.483 2.275 1.00 80.62 329 CYS A N 1
ATOM 2607 C CA . CYS A 1 329 ? 16.952 14.091 1.095 1.00 80.62 329 CYS A CA 1
ATOM 2608 C C . CYS A 1 329 ? 18.063 15.079 1.476 1.00 80.62 329 CYS A C 1
ATOM 2610 O O . CYS A 1 329 ? 19.150 15.023 0.901 1.00 80.62 329 CYS A O 1
ATOM 2612 N N . LEU A 1 330 ? 17.836 15.948 2.468 1.00 83.69 330 LEU A N 1
ATOM 2613 C CA . LEU A 1 330 ? 18.833 16.922 2.925 1.00 83.69 330 LEU A CA 1
ATOM 2614 C C . LEU A 1 330 ? 20.080 16.233 3.492 1.00 83.69 330 LEU A C 1
ATOM 2616 O O . LEU A 1 330 ? 21.195 16.560 3.092 1.00 83.69 330 LEU A O 1
ATOM 2620 N N . VAL A 1 331 ? 19.907 15.234 4.367 1.00 84.00 331 VAL A N 1
ATOM 2621 C CA . VAL A 1 331 ? 21.043 14.484 4.930 1.00 84.00 331 VAL A CA 1
ATOM 2622 C C . VAL A 1 331 ? 21.751 13.639 3.873 1.00 84.00 331 VAL A C 1
ATOM 2624 O O . VAL A 1 331 ? 22.978 13.588 3.869 1.00 84.00 331 VAL A O 1
ATOM 2627 N N . GLY A 1 332 ? 21.011 13.009 2.958 1.00 81.12 332 GLY A N 1
ATOM 2628 C CA . GLY A 1 332 ? 21.588 12.223 1.865 1.00 81.12 332 GLY A CA 1
ATOM 2629 C C . GLY A 1 332 ? 22.425 13.062 0.895 1.00 81.12 332 GLY A C 1
ATOM 2630 O O . GLY A 1 332 ? 23.443 12.586 0.394 1.00 81.12 332 GLY A O 1
ATOM 2631 N N . SER A 1 333 ? 22.032 14.320 0.681 1.00 81.06 333 SER A N 1
ATOM 2632 C CA . SER A 1 333 ? 22.709 15.252 -0.232 1.00 81.06 333 SER A CA 1
ATOM 2633 C C . SER A 1 333 ? 23.887 15.985 0.411 1.00 81.06 333 SER A C 1
ATOM 2635 O O . SER A 1 333 ? 24.739 16.524 -0.296 1.00 81.06 333 SER A O 1
ATOM 2637 N N . TYR A 1 334 ? 23.944 16.027 1.743 1.00 81.94 334 TYR A N 1
ATOM 2638 C CA . TYR A 1 334 ? 24.973 16.741 2.487 1.00 81.94 334 TYR A CA 1
ATOM 2639 C C . TYR A 1 334 ? 26.367 16.122 2.282 1.00 81.94 334 TYR A C 1
ATOM 2641 O O . TYR A 1 334 ? 26.576 14.913 2.426 1.00 81.94 334 TYR A O 1
ATOM 2649 N N . ARG A 1 335 ? 27.356 16.975 1.987 1.00 80.19 335 ARG A N 1
ATOM 2650 C CA . ARG A 1 335 ? 28.779 16.608 1.946 1.00 80.19 335 ARG A CA 1
ATOM 2651 C C . ARG A 1 335 ? 29.534 17.325 3.064 1.00 80.19 335 ARG A C 1
ATOM 2653 O O . ARG A 1 335 ? 29.406 18.538 3.220 1.00 80.19 335 ARG A O 1
ATOM 2660 N N . ASP A 1 336 ? 30.361 16.579 3.799 1.00 74.62 336 ASP A N 1
ATOM 2661 C CA . ASP A 1 336 ? 31.110 17.082 4.964 1.00 74.62 336 ASP A CA 1
ATOM 2662 C C . ASP A 1 336 ? 32.029 18.271 4.620 1.00 74.62 336 ASP A C 1
ATOM 2664 O O . ASP A 1 336 ? 32.231 19.166 5.438 1.00 74.62 336 ASP A O 1
ATOM 2668 N N . GLU A 1 337 ? 32.504 18.333 3.373 1.00 77.62 337 GLU A N 1
ATOM 2669 C CA . GLU A 1 337 ? 33.344 19.402 2.813 1.00 77.62 337 GLU A CA 1
ATOM 2670 C C . GLU A 1 337 ? 32.681 20.791 2.829 1.00 77.62 337 GLU A C 1
ATOM 2672 O O . GLU A 1 337 ? 33.360 21.812 2.716 1.00 77.62 337 GLU A O 1
ATOM 2677 N N . TRP A 1 338 ? 31.352 20.865 2.940 1.00 79.19 338 TRP A N 1
ATOM 2678 C CA . TRP A 1 338 ? 30.625 22.127 2.810 1.00 79.19 338 TRP A CA 1
ATOM 2679 C C . TRP A 1 338 ? 30.523 22.926 4.109 1.00 79.19 338 TRP A C 1
ATOM 2681 O O . TRP A 1 338 ? 30.261 24.126 4.034 1.00 79.19 338 TRP A O 1
ATOM 2691 N N . GLY A 1 339 ? 30.736 22.304 5.275 1.00 79.44 339 GLY A N 1
ATOM 2692 C CA . GLY A 1 339 ? 30.669 22.981 6.578 1.00 79.44 339 GLY A CA 1
ATOM 2693 C C . GLY A 1 339 ? 29.273 23.497 6.966 1.00 79.44 339 GLY A C 1
ATOM 2694 O O . GLY A 1 339 ? 29.150 24.324 7.863 1.00 79.44 339 GLY A O 1
ATOM 2695 N N . LEU A 1 340 ? 28.213 23.018 6.303 1.00 82.56 340 LEU A N 1
ATOM 2696 C CA . LEU A 1 340 ? 26.817 23.451 6.495 1.00 82.56 340 LEU A CA 1
ATOM 2697 C C . LEU A 1 340 ? 26.030 22.556 7.476 1.00 82.56 340 LEU A C 1
ATOM 2699 O O . LEU A 1 340 ? 24.795 22.585 7.495 1.00 82.56 340 LEU A O 1
ATOM 2703 N N . SER A 1 341 ? 26.715 21.754 8.297 1.00 81.88 341 SER A N 1
ATOM 2704 C CA . SER A 1 341 ? 26.086 20.808 9.233 1.00 81.88 341 SER A CA 1
ATOM 2705 C C . SER A 1 341 ? 25.165 21.508 10.230 1.00 81.88 341 SER A C 1
ATOM 2707 O O . SER A 1 341 ? 24.028 21.085 10.408 1.00 81.88 341 SER A O 1
ATOM 2709 N N . ILE A 1 342 ? 25.607 22.623 10.818 1.00 83.62 342 ILE A N 1
ATOM 2710 C CA . ILE A 1 342 ? 24.831 23.389 11.807 1.00 83.62 342 ILE A CA 1
ATOM 2711 C C . ILE A 1 342 ? 23.553 23.954 11.178 1.00 83.62 342 ILE A C 1
ATOM 2713 O O . ILE A 1 342 ? 22.477 23.836 11.759 1.00 83.62 342 ILE A O 1
ATOM 2717 N N . LYS A 1 343 ? 23.653 24.520 9.968 1.00 84.38 343 LYS A N 1
ATOM 2718 C CA . LYS A 1 343 ? 22.507 25.079 9.232 1.00 84.38 343 LYS A CA 1
ATOM 2719 C C . LYS A 1 343 ? 21.507 23.983 8.849 1.00 84.38 343 LYS A C 1
ATOM 2721 O O . LYS A 1 343 ? 20.300 24.156 9.010 1.00 84.38 343 LYS A O 1
ATOM 2726 N N . THR A 1 344 ? 22.012 22.822 8.428 1.00 85.81 344 THR A N 1
ATOM 2727 C CA . THR A 1 344 ? 21.190 21.645 8.109 1.00 85.81 344 THR A CA 1
ATOM 2728 C C . THR A 1 344 ? 20.475 21.126 9.358 1.00 85.81 344 THR A C 1
ATOM 2730 O O . THR A 1 344 ? 19.256 20.996 9.350 1.00 85.81 344 THR A O 1
ATOM 2733 N N . VAL A 1 345 ? 21.196 20.912 10.465 1.00 86.19 345 VAL A N 1
ATOM 2734 C CA . VAL A 1 345 ? 20.615 20.476 11.748 1.00 86.19 345 VAL A CA 1
ATOM 2735 C C . VAL A 1 345 ? 19.585 21.484 12.261 1.00 86.19 345 VAL A C 1
ATOM 2737 O O . VAL A 1 345 ? 18.501 21.080 12.673 1.00 86.19 345 VAL A O 1
ATOM 2740 N N . GLY A 1 346 ? 19.878 22.784 12.185 1.00 84.38 346 GLY A N 1
ATOM 2741 C CA . GLY A 1 346 ? 18.937 23.842 12.555 1.00 84.38 346 GLY A CA 1
ATOM 2742 C C . GLY A 1 346 ? 17.642 23.778 11.745 1.00 84.38 346 GLY A C 1
ATOM 2743 O O . GLY A 1 346 ? 16.560 23.882 12.314 1.00 84.38 346 GLY A O 1
ATOM 2744 N N . THR A 1 347 ? 17.741 23.509 10.442 1.00 81.88 347 THR A N 1
ATOM 2745 C CA . THR A 1 347 ? 16.575 23.330 9.562 1.00 81.88 347 THR A CA 1
ATOM 2746 C C . THR A 1 347 ? 15.772 22.081 9.941 1.00 81.88 347 THR A C 1
ATOM 2748 O O . THR A 1 347 ? 14.553 22.153 10.062 1.00 81.88 347 THR A O 1
ATOM 2751 N N . LEU A 1 348 ? 16.431 20.949 10.219 1.00 85.88 348 LEU A N 1
ATOM 2752 C CA . LEU A 1 348 ? 15.763 19.709 10.647 1.00 85.88 348 LEU A CA 1
ATOM 2753 C C . LEU A 1 348 ? 15.024 19.864 11.983 1.00 85.88 348 LEU A C 1
ATOM 2755 O O . LEU A 1 348 ? 13.887 19.418 12.121 1.00 85.88 348 LEU A O 1
ATOM 2759 N N . LEU A 1 349 ? 15.647 20.525 12.960 1.00 85.94 349 LEU A N 1
ATOM 2760 C CA . LEU A 1 349 ? 15.005 20.830 14.241 1.00 85.94 349 LEU A CA 1
ATOM 2761 C C . LEU A 1 349 ? 13.807 21.765 14.053 1.00 85.94 349 LEU A C 1
ATOM 2763 O O . LEU A 1 349 ? 12.784 21.595 14.714 1.00 85.94 349 LEU A O 1
ATOM 2767 N N . ARG A 1 350 ? 13.902 22.707 13.110 1.00 79.69 350 ARG A N 1
ATOM 2768 C CA . ARG A 1 350 ? 12.801 23.609 12.774 1.00 79.69 350 ARG A CA 1
ATOM 2769 C C . ARG A 1 350 ? 11.614 22.879 12.145 1.00 79.69 350 ARG A C 1
ATOM 2771 O O . ARG A 1 350 ? 10.477 23.206 12.465 1.00 79.69 350 ARG A O 1
ATOM 2778 N N . ILE A 1 351 ? 11.869 21.871 11.310 1.00 81.75 351 ILE A N 1
ATOM 2779 C CA . ILE A 1 351 ? 10.829 20.996 10.745 1.00 81.75 351 ILE A CA 1
ATOM 2780 C C . ILE A 1 351 ? 10.082 20.252 11.863 1.00 81.75 351 ILE A C 1
ATOM 2782 O O . ILE A 1 351 ? 8.857 20.167 11.812 1.00 81.75 351 ILE A O 1
ATOM 2786 N N . ILE A 1 352 ? 10.792 19.759 12.888 1.00 82.19 352 ILE A N 1
ATOM 2787 C CA . ILE A 1 352 ? 10.162 19.120 14.059 1.00 82.19 352 ILE A CA 1
ATOM 2788 C C . ILE A 1 352 ? 9.295 20.127 14.819 1.00 82.19 352 ILE A C 1
ATOM 2790 O O . ILE A 1 352 ? 8.147 19.821 15.117 1.00 82.19 352 ILE A O 1
ATOM 2794 N N . GLU A 1 353 ? 9.813 21.328 15.098 1.00 81.44 353 GLU A N 1
ATOM 2795 C CA . GLU A 1 353 ? 9.065 22.361 15.829 1.00 81.44 353 GLU A CA 1
ATOM 2796 C C . GLU A 1 353 ? 7.773 22.757 15.097 1.00 81.44 353 GLU A C 1
ATOM 2798 O O . GLU A 1 353 ? 6.718 22.835 15.719 1.00 81.44 353 GLU A O 1
ATOM 2803 N N . VAL A 1 354 ? 7.826 22.970 13.777 1.00 76.06 354 VAL A N 1
ATOM 2804 C CA . VAL A 1 354 ? 6.633 23.302 12.976 1.00 76.06 354 VAL A CA 1
ATOM 2805 C C . VAL A 1 354 ? 5.656 22.125 12.919 1.00 76.06 354 VAL A C 1
ATOM 2807 O O . VAL A 1 354 ? 4.454 22.330 13.079 1.00 76.06 354 VAL A O 1
ATOM 2810 N N . GLY A 1 355 ? 6.156 20.899 12.746 1.00 73.19 355 GLY A N 1
ATOM 2811 C CA . GLY A 1 355 ? 5.325 19.696 12.733 1.00 73.19 355 GLY A CA 1
ATOM 2812 C C . GLY A 1 355 ? 4.608 19.439 14.065 1.00 73.19 355 GLY A C 1
ATOM 2813 O O . GLY A 1 355 ? 3.431 19.078 14.058 1.00 73.19 355 GLY A O 1
ATOM 2814 N N . ASP A 1 356 ? 5.287 19.683 15.193 1.00 77.31 356 ASP A N 1
ATOM 2815 C CA . ASP A 1 356 ? 4.702 19.622 16.539 1.00 77.31 356 ASP A CA 1
ATOM 2816 C C . ASP A 1 356 ? 3.657 20.746 16.737 1.00 77.31 356 ASP A C 1
ATOM 2818 O O . ASP A 1 356 ? 2.573 20.489 17.257 1.00 77.31 356 ASP A O 1
ATOM 2822 N N . LEU A 1 357 ? 3.931 21.980 16.278 1.00 74.38 357 LEU A N 1
ATOM 2823 C CA . LEU A 1 357 ? 2.998 23.118 16.377 1.00 74.38 357 LEU A CA 1
ATOM 2824 C C . LEU A 1 357 ? 1.701 22.913 15.582 1.00 74.38 357 LEU A C 1
ATOM 2826 O O . LEU A 1 357 ? 0.648 23.385 16.002 1.00 74.38 357 LEU A O 1
ATOM 2830 N N . GLN A 1 358 ? 1.779 22.248 14.430 1.00 68.38 358 GLN A N 1
ATOM 2831 C CA . GLN A 1 358 ? 0.621 21.973 13.576 1.00 68.38 358 GLN A CA 1
ATOM 2832 C C . GLN A 1 358 ? -0.069 20.639 13.914 1.00 68.38 358 GLN A C 1
ATOM 2834 O O . GLN A 1 358 ? -1.125 20.346 13.360 1.00 68.38 358 GLN A O 1
ATOM 2839 N N . ASN A 1 359 ? 0.497 19.841 14.830 1.00 67.12 359 ASN A N 1
ATOM 2840 C CA . ASN A 1 359 ? 0.008 18.511 15.212 1.00 67.12 359 ASN A CA 1
ATOM 2841 C C . ASN A 1 359 ? -0.124 17.527 14.025 1.00 67.12 359 ASN A C 1
ATOM 2843 O O . ASN A 1 359 ? -1.016 16.680 14.000 1.00 67.12 359 ASN A O 1
ATOM 2847 N N . ILE A 1 360 ? 0.765 17.660 13.031 1.00 65.94 360 ILE A N 1
ATOM 2848 C CA . ILE A 1 360 ? 0.822 16.815 11.818 1.00 65.94 360 ILE A CA 1
ATOM 2849 C C . ILE A 1 360 ? 1.961 15.780 11.933 1.00 65.94 360 ILE A C 1
ATOM 2851 O O . ILE A 1 360 ? 1.996 14.798 11.197 1.00 65.94 360 ILE A O 1
ATOM 2855 N N . LEU A 1 361 ? 2.907 15.981 12.861 1.00 67.81 361 LEU A N 1
ATOM 2856 C CA . LEU A 1 361 ? 4.089 15.131 13.010 1.00 67.81 361 LEU A CA 1
ATOM 2857 C C . LEU A 1 361 ? 3.769 13.805 13.717 1.00 67.81 361 LEU A C 1
ATOM 2859 O O . LEU A 1 361 ? 3.462 13.768 14.907 1.00 67.81 361 LEU A O 1
ATOM 2863 N N . ASP A 1 362 ? 3.931 12.700 12.997 1.00 73.25 362 ASP A N 1
ATOM 2864 C CA . ASP A 1 362 ? 3.880 11.344 13.531 1.00 73.25 362 ASP A CA 1
ATOM 2865 C C . ASP A 1 362 ? 5.180 10.958 14.263 1.00 73.25 362 ASP A C 1
ATOM 2867 O O . ASP A 1 362 ? 6.278 11.454 13.981 1.00 73.25 362 ASP A O 1
ATOM 2871 N N . MET A 1 363 ? 5.066 10.020 15.209 1.00 69.81 363 MET A N 1
ATOM 2872 C CA . MET A 1 363 ? 6.200 9.556 16.016 1.00 69.81 363 MET A CA 1
ATOM 2873 C C . MET A 1 363 ? 7.299 8.901 15.167 1.00 69.81 363 MET A C 1
ATOM 2875 O O . MET A 1 363 ? 8.485 9.082 15.459 1.00 69.81 363 MET A O 1
ATOM 2879 N N . SER A 1 364 ? 6.930 8.200 14.089 1.00 71.31 364 SER A N 1
ATOM 2880 C CA . SER A 1 364 ? 7.870 7.630 13.118 1.00 71.31 364 SER A CA 1
ATOM 2881 C C . SER A 1 364 ? 8.670 8.717 12.405 1.00 71.31 364 SER A C 1
ATOM 2883 O O . SER A 1 364 ? 9.896 8.710 12.515 1.00 71.31 364 SER A O 1
ATOM 2885 N N . SER A 1 365 ? 8.022 9.706 11.780 1.00 74.50 365 SER A N 1
ATOM 2886 C CA . SER A 1 365 ? 8.711 10.838 11.144 1.00 74.50 365 SER A CA 1
ATOM 2887 C C . SER A 1 365 ? 9.616 11.585 12.115 1.00 74.50 365 SER A C 1
ATOM 2889 O O . SER A 1 365 ? 10.758 11.900 11.777 1.00 74.50 365 SER A O 1
ATOM 2891 N N . LYS A 1 366 ? 9.154 11.823 13.350 1.00 77.25 366 LYS A N 1
ATOM 2892 C CA . LYS A 1 366 ? 9.967 12.449 14.401 1.00 77.25 366 LYS A CA 1
ATOM 2893 C C . LYS A 1 366 ? 11.226 11.633 14.693 1.00 77.25 366 LYS A C 1
ATOM 2895 O O . LYS A 1 366 ? 12.321 12.191 14.754 1.00 77.25 366 LYS A O 1
ATOM 2900 N N . SER A 1 367 ? 11.093 10.312 14.820 1.00 76.44 367 SER A N 1
ATOM 2901 C CA . SER A 1 367 ? 12.227 9.410 15.049 1.00 76.44 367 SER A CA 1
ATOM 2902 C C . SER A 1 367 ? 13.223 9.411 13.881 1.00 76.44 367 SER A C 1
ATOM 2904 O O . SER A 1 367 ? 14.432 9.468 14.115 1.00 76.44 367 SER A O 1
ATOM 2906 N N . THR A 1 368 ? 12.738 9.452 12.634 1.00 79.75 368 THR A N 1
ATOM 2907 C CA . THR A 1 368 ? 13.572 9.523 11.427 1.00 79.75 368 THR A CA 1
ATOM 2908 C C . THR A 1 368 ? 14.356 10.830 11.371 1.00 79.75 368 THR A C 1
ATOM 2910 O O . THR A 1 368 ? 15.569 10.805 11.171 1.00 79.75 368 THR A O 1
ATOM 2913 N N . ILE A 1 369 ? 13.707 11.972 11.624 1.00 81.25 369 ILE A N 1
ATOM 2914 C CA . ILE A 1 369 ? 14.385 13.277 11.622 1.00 81.25 369 ILE A CA 1
ATOM 2915 C C . ILE A 1 369 ? 15.430 13.340 12.747 1.00 81.25 369 ILE A C 1
ATOM 2917 O O . ILE A 1 369 ? 16.540 13.829 12.537 1.00 81.25 369 ILE A O 1
ATOM 2921 N N . ILE A 1 370 ? 15.138 12.782 13.926 1.00 81.19 370 ILE A N 1
ATOM 2922 C CA . ILE A 1 370 ? 16.107 12.694 15.029 1.00 81.19 370 ILE A CA 1
ATOM 2923 C C . ILE A 1 370 ? 17.292 11.787 14.661 1.00 81.19 370 ILE A C 1
ATOM 2925 O O . ILE A 1 370 ? 18.434 12.118 14.983 1.00 81.19 370 ILE A O 1
ATOM 2929 N N . ALA A 1 371 ? 17.062 10.667 13.971 1.00 79.69 371 ALA A N 1
ATOM 2930 C CA . ALA A 1 371 ? 18.134 9.806 13.473 1.00 79.69 371 ALA A CA 1
ATOM 2931 C C . ALA A 1 371 ? 19.022 10.537 12.448 1.00 79.69 371 ALA A C 1
ATOM 2933 O O . ALA A 1 371 ? 20.249 10.486 12.554 1.00 79.69 371 ALA A O 1
ATOM 2934 N N . CYS A 1 372 ? 18.416 11.298 11.531 1.00 81.94 372 CYS A N 1
ATOM 2935 C CA . CYS A 1 372 ? 19.104 12.193 10.597 1.00 81.94 372 CYS A CA 1
ATOM 2936 C C . CYS A 1 372 ? 19.989 13.220 11.327 1.00 81.94 372 CYS A C 1
ATOM 2938 O O . CYS A 1 372 ? 21.171 13.359 11.007 1.00 81.94 372 CYS A O 1
ATOM 2940 N N . VAL A 1 373 ? 19.460 13.882 12.362 1.00 84.31 373 VAL A N 1
ATOM 2941 C CA . VAL A 1 373 ? 20.219 14.830 13.200 1.00 84.31 373 VAL A CA 1
ATOM 2942 C C . VAL A 1 373 ? 21.392 14.137 13.901 1.00 84.31 373 VAL A C 1
ATOM 2944 O O . VAL A 1 373 ? 22.513 14.644 13.881 1.00 84.31 373 VAL A O 1
ATOM 2947 N N . ARG A 1 374 ? 21.175 12.947 14.475 1.00 80.31 374 ARG A N 1
ATOM 2948 C CA . ARG A 1 374 ? 22.236 12.159 15.127 1.00 80.31 374 ARG A CA 1
ATOM 2949 C C . ARG A 1 374 ? 23.336 11.744 14.147 1.00 80.31 374 ARG A C 1
ATOM 2951 O O . ARG A 1 374 ? 24.506 11.771 14.521 1.00 80.31 374 ARG A O 1
ATOM 2958 N N . SER A 1 375 ? 22.988 11.388 12.908 1.00 80.19 375 SER A N 1
ATOM 2959 C CA . SER A 1 375 ? 23.970 11.040 11.871 1.00 80.19 375 SER A CA 1
ATOM 2960 C C . SER A 1 375 ? 24.864 12.229 11.511 1.00 80.19 375 SER A C 1
ATOM 2962 O O . SER A 1 375 ? 26.081 12.060 11.438 1.00 80.19 375 SER A O 1
ATOM 2964 N N . LEU A 1 376 ? 24.286 13.429 11.376 1.00 80.25 376 LEU A N 1
ATOM 2965 C CA . LEU A 1 376 ? 25.041 14.656 11.098 1.00 80.25 376 LEU A CA 1
ATOM 2966 C C . LEU A 1 376 ? 25.965 15.065 12.256 1.00 80.25 376 LEU A C 1
ATOM 2968 O O . LEU A 1 376 ? 27.076 15.525 12.012 1.00 80.25 376 LEU A O 1
ATOM 2972 N N . ILE A 1 377 ? 25.533 14.887 13.510 1.00 79.94 377 ILE A N 1
ATOM 2973 C CA . ILE A 1 377 ? 26.334 15.230 14.700 1.00 79.94 377 ILE A CA 1
ATOM 2974 C C . ILE A 1 377 ? 27.498 14.249 14.898 1.00 79.94 377 ILE A C 1
ATOM 2976 O O . ILE A 1 377 ? 28.599 14.657 15.256 1.00 79.94 377 ILE A O 1
ATOM 2980 N N . ASN A 1 378 ? 27.276 12.957 14.643 1.00 74.50 378 ASN A N 1
ATOM 2981 C CA . ASN A 1 378 ? 28.273 11.915 14.902 1.00 74.50 378 ASN A CA 1
ATOM 2982 C C . ASN A 1 378 ? 29.294 11.727 13.763 1.00 74.50 378 ASN A C 1
ATOM 2984 O O . ASN A 1 378 ? 30.151 10.848 13.869 1.00 74.50 378 ASN A O 1
ATOM 2988 N N . GLY A 1 379 ? 29.199 12.495 12.667 1.00 62.28 379 GLY A N 1
ATOM 2989 C CA . GLY A 1 379 ? 30.148 12.468 11.540 1.00 62.28 379 GLY A CA 1
ATOM 2990 C C . GLY A 1 379 ? 30.250 11.123 10.807 1.00 62.28 379 GLY A C 1
ATOM 2991 O O . GLY A 1 379 ? 31.161 10.911 10.009 1.00 62.28 379 GLY A O 1
ATOM 2992 N N . LYS A 1 380 ? 29.343 10.179 11.080 1.00 48.62 380 LYS A N 1
ATOM 2993 C CA . LYS A 1 380 ? 29.299 8.867 10.432 1.00 48.62 380 LYS A CA 1
ATOM 2994 C C . LYS A 1 380 ? 28.130 8.842 9.461 1.00 48.62 380 LYS A C 1
ATOM 2996 O O . LYS A 1 380 ? 26.971 8.830 9.878 1.00 48.62 380 LYS A O 1
ATOM 3001 N N . LYS A 1 381 ? 28.445 8.749 8.164 1.00 46.62 381 LYS A N 1
ATOM 3002 C CA . LYS A 1 381 ? 27.491 8.275 7.158 1.00 46.62 381 LYS A CA 1
ATOM 3003 C C . LYS A 1 381 ? 27.060 6.872 7.568 1.00 46.62 381 LYS A C 1
ATOM 3005 O O . LYS A 1 381 ? 27.861 5.938 7.518 1.00 46.62 381 LYS A O 1
ATOM 3010 N N . GLN A 1 382 ? 25.812 6.714 7.991 1.00 39.03 382 GLN A N 1
ATOM 3011 C CA . GLN A 1 382 ? 25.237 5.389 8.176 1.00 39.03 382 GLN A CA 1
ATOM 3012 C C . GLN A 1 382 ? 25.067 4.754 6.787 1.00 39.03 382 GLN A C 1
ATOM 3014 O O . GLN A 1 382 ? 24.062 4.939 6.110 1.00 39.03 382 GLN A O 1
ATOM 3019 N N . LYS A 1 383 ? 26.071 3.990 6.339 1.00 34.03 383 LYS A N 1
ATOM 3020 C CA . LYS A 1 383 ? 25.804 2.860 5.444 1.00 34.03 383 LYS A CA 1
ATOM 3021 C C . LYS A 1 383 ? 25.027 1.837 6.267 1.00 34.03 383 LYS A C 1
ATOM 3023 O O . LYS A 1 383 ? 25.434 1.530 7.388 1.00 34.03 383 LYS A O 1
ATOM 3028 N N . ARG A 1 384 ? 23.908 1.354 5.713 1.00 34.50 384 ARG A N 1
ATOM 3029 C CA . ARG A 1 384 ? 23.058 0.311 6.302 1.00 34.50 384 ARG A CA 1
ATOM 3030 C C . ARG A 1 384 ? 23.916 -0.773 6.962 1.00 34.50 384 ARG A C 1
ATOM 3032 O O . ARG A 1 384 ? 24.620 -1.510 6.282 1.00 34.50 384 ARG A O 1
ATOM 3039 N N . SER A 1 385 ? 23.815 -0.862 8.280 1.00 25.73 385 SER A N 1
ATOM 3040 C CA . SER A 1 385 ? 24.029 -2.091 9.033 1.00 25.73 385 SER A CA 1
ATOM 3041 C C . SER A 1 385 ? 22.814 -2.219 9.937 1.00 25.73 385 SER A C 1
ATOM 3043 O O . SER A 1 385 ? 22.579 -1.389 10.812 1.00 25.73 385 SER A O 1
ATOM 3045 N N . ILE A 1 386 ? 21.973 -3.200 9.626 1.00 34.31 386 ILE A N 1
ATOM 3046 C CA . ILE A 1 386 ? 20.919 -3.646 10.525 1.00 34.31 386 ILE A CA 1
ATOM 3047 C C . ILE A 1 386 ? 21.660 -4.461 11.579 1.00 34.31 386 ILE A C 1
ATOM 3049 O O . ILE A 1 386 ? 22.000 -5.617 11.355 1.00 34.31 386 ILE A O 1
ATOM 3053 N N . SER A 1 387 ? 22.030 -3.810 12.675 1.00 27.19 387 SER A N 1
ATOM 3054 C CA . SER A 1 387 ? 22.368 -4.503 13.909 1.00 27.19 387 SER A CA 1
ATOM 3055 C C . SER A 1 387 ? 21.172 -4.356 14.832 1.00 27.19 387 SER A C 1
ATOM 3057 O O . SER A 1 387 ? 20.861 -3.247 15.272 1.00 27.19 387 SER A O 1
ATOM 3059 N N . GLU A 1 388 ? 20.507 -5.481 15.067 1.00 36.88 388 GLU A N 1
ATOM 3060 C CA . GLU A 1 388 ? 19.478 -5.668 16.079 1.00 36.88 388 GLU A CA 1
ATOM 3061 C C . GLU A 1 388 ? 19.925 -5.042 17.404 1.00 36.88 388 GLU A C 1
ATOM 3063 O O . GLU A 1 388 ? 20.965 -5.390 17.966 1.00 36.88 388 GLU A O 1
ATOM 3068 N N . GLN A 1 389 ? 19.129 -4.104 17.906 1.00 25.52 389 GLN A N 1
ATOM 3069 C CA . GLN A 1 389 ? 19.090 -3.800 19.325 1.00 25.52 389 GLN A CA 1
ATOM 3070 C C . GLN A 1 389 ? 17.637 -3.906 19.756 1.00 25.52 389 GLN A C 1
ATOM 3072 O O . GLN A 1 389 ? 16.818 -3.030 19.493 1.00 25.52 389 GLN A O 1
ATOM 3077 N N . SER A 1 390 ? 17.348 -5.039 20.389 1.00 31.97 390 SER A N 1
ATOM 3078 C CA . SER A 1 390 ? 16.182 -5.271 21.224 1.00 31.97 390 SER A CA 1
ATOM 3079 C C . SER A 1 390 ? 16.107 -4.180 22.292 1.00 31.97 390 SER A C 1
ATOM 3081 O O . SER A 1 390 ? 16.891 -4.176 23.244 1.00 31.97 390 SER A O 1
ATOM 3083 N N . ALA A 1 391 ? 15.182 -3.248 22.121 1.00 25.73 391 ALA A N 1
ATOM 3084 C CA . ALA A 1 391 ? 14.737 -2.362 23.178 1.00 25.73 391 ALA A CA 1
ATOM 3085 C C . ALA A 1 391 ? 13.214 -2.282 23.097 1.00 25.73 391 ALA A C 1
ATOM 3087 O O . ALA A 1 391 ? 12.659 -1.914 22.060 1.00 25.73 391 ALA A O 1
ATOM 3088 N N . ASP A 1 392 ? 12.570 -2.672 24.194 1.00 34.75 392 ASP A N 1
ATOM 3089 C CA . ASP A 1 392 ? 11.139 -2.534 24.422 1.00 34.75 392 ASP A CA 1
ATOM 3090 C C . ASP A 1 392 ? 10.722 -1.073 24.220 1.00 34.75 392 ASP A C 1
ATOM 3092 O O . ASP A 1 392 ? 11.210 -0.176 24.914 1.00 34.75 392 ASP A O 1
ATOM 3096 N N . TYR A 1 393 ? 9.798 -0.827 23.291 1.00 31.64 393 TYR A N 1
ATOM 3097 C CA . TYR A 1 393 ? 9.142 0.468 23.154 1.00 31.64 393 TYR A CA 1
ATOM 3098 C C . TYR A 1 393 ? 7.630 0.318 23.030 1.00 31.64 393 TYR A C 1
ATOM 3100 O O . TYR A 1 393 ? 7.104 -0.612 22.427 1.00 31.64 393 TYR A O 1
ATOM 3108 N N . ALA A 1 394 ? 6.956 1.270 23.668 1.00 29.36 394 ALA A N 1
ATOM 3109 C CA . ALA A 1 394 ? 5.529 1.308 23.912 1.00 29.36 394 ALA A CA 1
ATOM 3110 C C . ALA A 1 394 ? 4.688 1.568 22.651 1.00 29.36 394 ALA A C 1
ATOM 3112 O O . ALA A 1 394 ? 5.045 2.385 21.801 1.00 29.36 394 ALA A O 1
ATOM 3113 N N . ASN A 1 395 ? 3.525 0.909 22.625 1.00 34.59 395 ASN A N 1
ATOM 3114 C CA . ASN A 1 395 ? 2.405 1.063 21.697 1.00 34.59 395 ASN A CA 1
ATOM 3115 C C . ASN A 1 395 ? 2.113 2.527 21.330 1.00 34.59 395 ASN A C 1
ATOM 3117 O O . ASN A 1 395 ? 1.565 3.278 22.139 1.00 34.59 395 ASN A O 1
ATOM 3121 N N . VAL A 1 396 ? 2.383 2.906 20.080 1.00 28.83 396 VAL A N 1
ATOM 3122 C CA . VAL A 1 396 ? 1.775 4.084 19.450 1.00 28.83 396 VAL A CA 1
ATOM 3123 C C . VAL A 1 396 ? 1.234 3.667 18.088 1.00 28.83 396 VAL A C 1
ATOM 3125 O O . VAL A 1 396 ? 1.955 3.145 17.245 1.00 28.83 396 VAL A O 1
ATOM 3128 N N . ASN A 1 397 ? -0.069 3.875 17.927 1.00 36.09 397 ASN A N 1
ATOM 3129 C CA . ASN A 1 397 ? -0.900 3.434 16.818 1.00 36.09 397 ASN A CA 1
ATOM 3130 C C . ASN A 1 397 ? -0.589 4.239 15.540 1.00 36.09 397 ASN A C 1
ATOM 3132 O O . ASN A 1 397 ? -0.923 5.421 15.448 1.00 36.09 397 ASN A O 1
ATOM 3136 N N . VAL A 1 398 ? 0.077 3.600 14.577 1.00 31.94 398 VAL A N 1
ATOM 3137 C CA . VAL A 1 398 ? 0.545 4.203 13.311 1.00 31.94 398 VAL A CA 1
ATOM 3138 C C . VAL A 1 398 ? -0.569 4.226 12.242 1.00 31.94 398 VAL A C 1
ATOM 3140 O O . VAL A 1 398 ? -0.413 4.835 11.189 1.00 31.94 398 VAL A O 1
ATOM 3143 N N . LEU A 1 399 ? -1.738 3.638 12.531 1.00 27.19 399 LEU A N 1
ATOM 3144 C CA . LEU A 1 399 ? -2.870 3.479 11.609 1.00 27.19 399 LEU A CA 1
ATOM 3145 C C . LEU A 1 399 ? -3.915 4.601 11.715 1.00 27.19 399 LEU A C 1
ATOM 3147 O O . LEU A 1 399 ? -5.119 4.350 11.771 1.00 27.19 399 LEU A O 1
ATOM 3151 N N . LYS A 1 400 ? -3.481 5.867 11.689 1.00 23.69 400 LYS A N 1
ATOM 3152 C CA . LYS A 1 400 ? -4.398 6.944 11.287 1.00 23.69 400 LYS A CA 1
ATOM 3153 C C . LYS A 1 400 ? -4.322 7.104 9.757 1.00 23.69 400 LYS A C 1
ATOM 3155 O O . LYS A 1 400 ? -3.231 7.322 9.237 1.00 23.69 400 LYS A O 1
ATOM 3160 N N . PRO A 1 401 ? -5.441 6.985 9.031 1.00 29.91 401 PRO A N 1
ATOM 3161 C CA . PRO A 1 401 ? -5.439 6.883 7.573 1.00 29.91 401 PRO A CA 1
ATOM 3162 C C . PRO A 1 401 ? -5.351 8.232 6.846 1.00 29.91 401 PRO A C 1
ATOM 3164 O O . PRO A 1 401 ? -5.938 9.207 7.301 1.00 29.91 401 PRO A O 1
ATOM 3167 N N . VAL A 1 402 ? -4.669 8.288 5.695 1.00 30.50 402 VAL A N 1
ATOM 3168 C CA . VAL A 1 402 ? -4.552 9.454 4.784 1.00 30.50 402 VAL A CA 1
ATOM 3169 C C . VAL A 1 402 ? -5.607 9.383 3.688 1.00 30.50 402 VAL A C 1
ATOM 3171 O O . VAL A 1 402 ? -5.675 8.383 2.980 1.00 30.50 402 VAL A O 1
ATOM 3174 N N . GLU A 1 403 ? -6.352 10.475 3.474 1.00 28.59 403 GLU A N 1
ATOM 3175 C CA . GLU A 1 403 ? -7.246 10.627 2.318 1.00 28.59 403 GLU A CA 1
ATOM 3176 C C . GLU A 1 403 ? -6.940 11.875 1.502 1.00 28.59 403 GLU A C 1
ATOM 3178 O O . GLU A 1 403 ? -6.762 12.964 2.042 1.00 28.59 403 GLU A O 1
ATOM 3183 N N . PHE A 1 404 ? -6.977 11.712 0.180 1.00 24.78 404 PHE A N 1
ATOM 3184 C CA . PHE A 1 404 ? -7.084 12.798 -0.786 1.00 24.78 404 PHE A CA 1
ATOM 3185 C C . PHE A 1 404 ? -8.552 12.951 -1.202 1.00 24.78 404 PHE A C 1
ATOM 3187 O O . PHE A 1 404 ? -9.182 11.973 -1.596 1.00 24.78 404 PHE A O 1
ATOM 3194 N N . SER A 1 405 ? -9.077 14.178 -1.207 1.00 26.50 405 SER A N 1
ATOM 3195 C CA . SER A 1 405 ? -10.314 14.505 -1.928 1.00 26.50 405 SER A CA 1
ATOM 3196 C C . SER A 1 405 ? -10.053 15.669 -2.873 1.00 26.50 405 SER A C 1
ATOM 3198 O O . SER A 1 405 ? -10.051 16.831 -2.483 1.00 26.50 405 SER A O 1
ATOM 3200 N N . LEU A 1 406 ? -9.836 15.338 -4.138 1.00 25.22 406 LEU A N 1
ATOM 3201 C CA . LEU A 1 406 ? -9.931 16.266 -5.255 1.00 25.22 406 LEU A CA 1
ATOM 3202 C C . LEU A 1 406 ? -10.592 15.471 -6.373 1.00 25.22 406 LEU A C 1
ATOM 3204 O O . LEU A 1 406 ? -9.894 14.844 -7.154 1.00 25.22 406 LEU A O 1
ATOM 3208 N N . LEU A 1 407 ? -11.923 15.385 -6.321 1.00 27.28 407 LEU A N 1
ATOM 3209 C CA . LEU A 1 407 ? -12.857 15.173 -7.434 1.00 27.28 407 LEU A CA 1
ATOM 3210 C C . LEU A 1 407 ? -14.248 14.919 -6.834 1.00 27.28 407 LEU A C 1
ATOM 3212 O O . LEU A 1 407 ? -14.608 13.803 -6.469 1.00 27.28 407 LEU A O 1
ATOM 3216 N N . THR A 1 408 ? -15.046 15.975 -6.724 1.00 32.69 408 THR A N 1
ATOM 3217 C CA . THR A 1 408 ? -16.498 15.841 -6.811 1.00 32.69 408 THR A CA 1
ATOM 3218 C C . THR A 1 408 ? -16.873 15.825 -8.287 1.00 32.69 408 THR A C 1
ATOM 3220 O O . THR A 1 408 ? -16.471 16.709 -9.035 1.00 32.69 408 THR A O 1
ATOM 3223 N N . THR A 1 409 ? -17.694 14.869 -8.709 1.00 26.22 409 THR A N 1
ATOM 3224 C CA . THR A 1 409 ? -18.800 15.146 -9.638 1.00 26.22 409 THR A CA 1
ATOM 3225 C C . THR A 1 409 ? -19.912 14.108 -9.451 1.00 26.22 409 THR A C 1
ATOM 3227 O O . THR A 1 409 ? -19.653 13.004 -8.967 1.00 26.22 409 THR A O 1
ATOM 3230 N N . PRO A 1 410 ? -21.170 14.495 -9.718 1.00 43.34 410 PRO A N 1
ATOM 3231 C CA . PRO A 1 410 ? -22.353 13.815 -9.217 1.00 43.34 410 PRO A CA 1
ATOM 3232 C C . PRO A 1 410 ? -22.821 12.738 -10.194 1.00 43.34 410 PRO A C 1
ATOM 3234 O O . PRO A 1 410 ? -22.653 12.890 -11.396 1.00 43.34 410 PRO A O 1
ATOM 3237 N N . LEU A 1 411 ? -23.483 11.699 -9.685 1.00 27.33 411 LEU A N 1
ATOM 3238 C CA . LEU A 1 411 ? -24.759 11.190 -10.205 1.00 27.33 411 LEU A CA 1
ATOM 3239 C C . LEU A 1 411 ? -25.222 10.028 -9.324 1.00 27.33 411 LEU A C 1
ATOM 3241 O O . LEU A 1 411 ? -24.466 9.128 -8.966 1.00 27.33 411 LEU A O 1
ATOM 3245 N N . ALA A 1 412 ? -26.487 10.108 -8.927 1.00 35.38 412 ALA A N 1
ATOM 3246 C CA . ALA A 1 412 ? -27.151 9.184 -8.031 1.00 35.38 412 ALA A CA 1
ATOM 3247 C C . ALA A 1 412 ? -27.101 7.739 -8.553 1.00 35.38 412 ALA A C 1
ATOM 3249 O O . ALA A 1 412 ? -27.777 7.401 -9.521 1.00 35.38 412 ALA A O 1
ATOM 3250 N N . PHE A 1 413 ? -26.384 6.863 -7.849 1.00 27.27 413 PHE A N 1
ATOM 3251 C CA . PHE A 1 413 ? -26.565 5.419 -7.960 1.00 27.27 413 PHE A CA 1
ATOM 3252 C C . PHE A 1 413 ? -27.278 4.905 -6.711 1.00 27.27 413 PHE A C 1
ATOM 3254 O O . PHE A 1 413 ? -26.828 5.082 -5.578 1.00 27.27 413 PHE A O 1
ATOM 3261 N N . LYS A 1 414 ? -28.447 4.294 -6.930 1.00 28.75 414 LYS A N 1
ATOM 3262 C CA . LYS A 1 414 ? -29.237 3.597 -5.911 1.00 28.75 414 LYS A CA 1
ATOM 3263 C C . LYS A 1 414 ? -28.343 2.585 -5.190 1.00 28.75 414 LYS A C 1
ATOM 3265 O O . LYS A 1 414 ? -27.873 1.635 -5.810 1.00 28.75 414 LYS A O 1
ATOM 3270 N N . LYS A 1 415 ? -28.175 2.757 -3.875 1.00 27.03 415 LYS A N 1
ATOM 3271 C CA . LYS A 1 415 ? -27.666 1.711 -2.981 1.00 27.03 415 LYS A CA 1
ATOM 3272 C C . LYS A 1 415 ? -28.549 0.469 -3.141 1.00 27.03 415 LYS A C 1
ATOM 3274 O O . LYS A 1 415 ? -29.695 0.478 -2.698 1.00 27.03 415 LYS A O 1
ATOM 3279 N N . PHE A 1 416 ? -28.028 -0.586 -3.760 1.00 22.66 416 PHE A N 1
ATOM 3280 C CA . PHE A 1 416 ? -28.533 -1.936 -3.530 1.00 22.66 416 PHE A CA 1
ATOM 3281 C C . PHE A 1 416 ? -27.798 -2.456 -2.298 1.00 22.66 416 PHE A C 1
ATOM 3283 O O . PHE A 1 416 ? -26.639 -2.857 -2.368 1.00 22.66 416 PHE A O 1
ATOM 3290 N N . GLY A 1 417 ? -28.444 -2.310 -1.144 1.00 26.70 417 GLY A N 1
ATOM 3291 C CA . GLY A 1 417 ? -27.933 -2.816 0.117 1.00 26.70 417 GLY A CA 1
ATOM 3292 C C . GLY A 1 417 ? -28.098 -4.326 0.174 1.00 26.70 417 GLY A C 1
ATOM 3293 O O . GLY A 1 417 ? -29.214 -4.825 0.067 1.00 26.70 417 GLY A O 1
ATOM 3294 N N . TRP A 1 418 ? -26.999 -5.032 0.407 1.00 25.61 418 TRP A N 1
ATOM 3295 C CA . TRP A 1 418 ? -27.040 -6.166 1.318 1.00 25.61 418 TRP A CA 1
ATOM 3296 C C . TRP A 1 418 ? -26.638 -5.627 2.686 1.00 25.61 418 TRP A C 1
ATOM 3298 O O . TRP A 1 418 ? -25.466 -5.553 3.034 1.00 25.61 418 TRP A O 1
ATOM 3308 N N . THR A 1 419 ? -27.633 -5.134 3.416 1.00 29.52 419 THR A N 1
ATOM 3309 C CA . THR A 1 419 ? -27.562 -5.024 4.870 1.00 29.52 419 THR A CA 1
ATOM 3310 C C . THR A 1 419 ? -28.165 -6.307 5.413 1.00 29.52 419 THR A C 1
ATOM 3312 O O . THR A 1 419 ? -29.390 -6.429 5.424 1.00 29.52 419 THR A O 1
ATOM 3315 N N . ASP A 1 420 ? -27.331 -7.250 5.844 1.00 30.33 420 ASP A N 1
ATOM 3316 C CA . ASP A 1 420 ? -27.782 -8.169 6.885 1.00 30.33 420 ASP A CA 1
ATOM 3317 C C . ASP A 1 420 ? -27.702 -7.451 8.248 1.00 30.33 420 ASP A C 1
ATOM 3319 O O . ASP A 1 420 ? -26.852 -6.579 8.446 1.00 30.33 420 ASP A O 1
ATOM 3323 N N . PRO A 1 421 ? -28.630 -7.725 9.180 1.00 33.50 421 PRO A N 1
ATOM 3324 C CA . PRO A 1 421 ? -29.122 -6.734 10.144 1.00 33.50 421 PRO A CA 1
ATOM 3325 C C . PRO A 1 421 ? -28.345 -6.692 11.468 1.00 33.50 421 PRO A C 1
ATOM 3327 O O . PRO A 1 421 ? -28.888 -6.274 12.489 1.00 33.50 421 PRO A O 1
ATOM 3330 N N . LEU A 1 422 ? -27.101 -7.166 11.494 1.00 39.03 422 LEU A N 1
ATOM 3331 C CA . LEU A 1 422 ? -26.324 -7.338 12.721 1.00 39.03 422 LEU A CA 1
ATOM 3332 C C . LEU A 1 422 ? -24.968 -6.651 12.549 1.00 39.03 422 LEU A C 1
ATOM 3334 O O . LEU A 1 422 ? -23.994 -7.261 12.132 1.00 39.03 422 LEU A O 1
ATOM 3338 N N . THR A 1 423 ? -24.944 -5.348 12.822 1.00 41.78 423 THR A N 1
ATOM 3339 C CA . THR A 1 423 ? -23.748 -4.499 12.907 1.00 41.78 423 THR A CA 1
ATOM 3340 C C . THR A 1 423 ? -22.649 -5.164 13.740 1.00 41.78 423 THR A C 1
ATOM 3342 O O . THR A 1 423 ? -22.779 -5.248 14.958 1.00 41.78 423 THR A O 1
ATOM 3345 N N . SER A 1 424 ? -21.579 -5.619 13.085 1.00 51.00 424 SER A N 1
ATOM 3346 C CA . SER A 1 424 ? -20.306 -5.981 13.715 1.00 51.00 424 SER A CA 1
ATOM 3347 C C . SER A 1 424 ? -19.335 -4.813 13.566 1.00 51.00 424 SER A C 1
ATOM 3349 O O . SER A 1 424 ? -19.086 -4.385 12.434 1.00 51.00 424 SER A O 1
ATOM 3351 N N . ASP A 1 425 ? -18.779 -4.315 14.668 1.00 60.59 425 ASP A N 1
ATOM 3352 C CA . ASP A 1 425 ? -17.667 -3.367 14.626 1.00 60.59 425 ASP A CA 1
ATOM 3353 C C . ASP A 1 425 ? -16.478 -4.032 13.916 1.00 60.59 425 ASP A C 1
ATOM 3355 O O . ASP A 1 425 ? -15.960 -5.061 14.354 1.00 60.59 425 ASP A O 1
ATOM 3359 N N . GLN A 1 426 ? -16.090 -3.477 12.766 1.00 71.56 426 GLN A N 1
ATOM 3360 C CA . GLN A 1 426 ? -14.926 -3.925 12.006 1.00 71.56 426 GLN A CA 1
ATOM 3361 C C . GLN A 1 426 ? -13.730 -3.058 12.379 1.00 71.56 426 GLN A C 1
ATOM 3363 O O . GLN A 1 426 ? -13.815 -1.828 12.343 1.00 71.56 426 GLN A O 1
ATOM 3368 N N . PHE A 1 427 ? -12.610 -3.690 12.716 1.00 79.44 427 PHE A N 1
ATOM 3369 C CA . PHE A 1 427 ? -11.362 -2.988 12.990 1.00 79.44 427 PHE A CA 1
ATOM 3370 C C . PHE A 1 427 ? -10.181 -3.705 12.343 1.00 79.44 427 PHE A C 1
ATOM 3372 O O . PHE A 1 427 ? -10.159 -4.926 12.223 1.00 79.44 427 PHE A O 1
ATOM 3379 N N . THR A 1 428 ? -9.179 -2.937 11.925 1.00 83.12 428 THR A N 1
ATOM 3380 C CA . THR A 1 428 ? -8.000 -3.462 11.230 1.00 83.12 428 THR A CA 1
ATOM 3381 C C . THR A 1 428 ? -6.789 -3.460 12.155 1.00 83.12 428 THR A C 1
ATOM 3383 O O . THR A 1 428 ? -6.520 -2.463 12.829 1.00 83.12 428 THR A O 1
ATOM 3386 N N . VAL A 1 429 ? -6.050 -4.569 12.179 1.00 83.25 429 VAL A N 1
ATOM 3387 C CA . VAL A 1 429 ? -4.846 -4.764 12.995 1.00 83.25 429 VAL A CA 1
ATOM 3388 C C . VAL A 1 429 ? -3.667 -5.123 12.102 1.00 83.25 429 VAL A C 1
ATOM 3390 O O . VAL A 1 429 ? -3.740 -6.034 11.279 1.00 83.25 429 VAL A O 1
ATOM 3393 N N . GLN A 1 430 ? -2.550 -4.427 12.292 1.00 87.94 430 GLN A N 1
ATOM 3394 C CA . GLN A 1 430 ? -1.289 -4.762 11.643 1.00 87.94 430 GLN A CA 1
ATOM 3395 C C . GLN A 1 430 ? -0.624 -5.943 12.362 1.00 87.94 430 GLN A C 1
ATOM 3397 O O . GLN A 1 430 ? -0.308 -5.858 13.553 1.00 87.94 430 GLN A O 1
ATOM 3402 N N . LEU A 1 431 ? -0.390 -7.032 11.626 1.00 84.06 431 LEU A N 1
ATOM 3403 C CA . LEU A 1 431 ? 0.172 -8.275 12.153 1.00 84.06 431 LEU A CA 1
ATOM 3404 C C . LEU A 1 431 ? 1.684 -8.392 11.971 1.00 84.06 431 LEU A C 1
ATOM 3406 O O . LEU A 1 431 ? 2.336 -9.050 12.778 1.00 84.06 431 LEU A O 1
ATOM 3410 N N . SER A 1 432 ? 2.254 -7.750 10.954 1.00 84.25 432 SER A N 1
ATOM 3411 C CA . SER A 1 432 ? 3.702 -7.729 10.731 1.00 84.25 432 SER A CA 1
ATOM 3412 C C . SER A 1 432 ? 4.243 -6.337 10.410 1.00 84.25 432 SER A C 1
ATOM 3414 O O . SER A 1 432 ? 3.500 -5.418 10.064 1.00 84.25 432 SER A O 1
ATOM 3416 N N . GLY A 1 433 ? 5.553 -6.151 10.565 1.00 78.56 433 GLY A N 1
ATOM 3417 C CA . GLY A 1 433 ? 6.223 -4.877 10.332 1.00 78.56 433 GLY A CA 1
ATOM 3418 C C . GLY A 1 433 ? 6.429 -4.569 8.846 1.00 78.56 433 GLY A C 1
ATOM 3419 O O . GLY A 1 433 ? 6.524 -5.458 8.010 1.00 78.56 433 GLY A O 1
ATOM 3420 N N . LEU A 1 434 ? 6.597 -3.286 8.508 1.00 73.56 434 LEU A N 1
ATOM 3421 C CA . LEU A 1 434 ? 6.908 -2.835 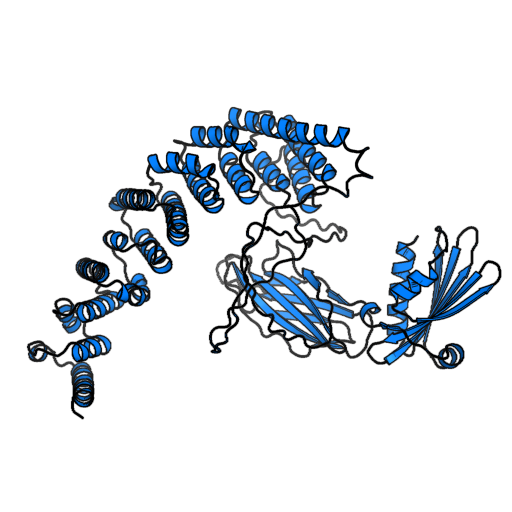7.137 1.00 73.56 434 LEU A CA 1
ATOM 3422 C C . LEU A 1 434 ? 8.315 -3.229 6.645 1.00 73.56 434 LEU A C 1
ATOM 3424 O O . LEU A 1 434 ? 8.667 -2.934 5.508 1.00 73.56 434 LEU A O 1
ATOM 3428 N N . GLY A 1 435 ? 9.148 -3.789 7.524 1.00 74.75 435 GLY A N 1
ATOM 3429 C CA . GLY A 1 435 ? 10.463 -4.329 7.177 1.00 74.75 435 GLY A CA 1
ATOM 3430 C C . GLY A 1 435 ? 10.477 -5.850 7.050 1.00 74.75 435 GLY A C 1
ATOM 3431 O O . GLY A 1 435 ? 11.531 -6.408 6.743 1.00 74.75 435 GLY A O 1
ATOM 3432 N N . ASP A 1 436 ? 9.348 -6.511 7.314 1.00 83.62 436 ASP A N 1
ATOM 3433 C CA . ASP A 1 436 ? 9.252 -7.959 7.232 1.00 83.62 436 ASP A CA 1
ATOM 3434 C C . ASP A 1 436 ? 9.079 -8.412 5.772 1.00 83.62 436 ASP A C 1
ATOM 3436 O O . ASP A 1 436 ? 8.423 -7.730 4.988 1.00 83.62 436 ASP A O 1
ATOM 3440 N N . PRO A 1 437 ? 9.612 -9.582 5.377 1.00 84.38 437 PRO A N 1
ATOM 3441 C CA . PRO A 1 437 ? 9.481 -10.079 4.004 1.00 84.38 437 PRO A CA 1
ATOM 3442 C C . PRO A 1 437 ? 8.028 -10.220 3.528 1.00 84.38 437 PRO A C 1
ATOM 3444 O O . PRO A 1 437 ? 7.720 -9.967 2.360 1.00 84.38 437 PRO A O 1
ATOM 3447 N N . LEU A 1 438 ? 7.145 -10.642 4.439 1.00 86.12 438 LEU A N 1
ATOM 3448 C CA . LEU A 1 438 ? 5.705 -10.693 4.230 1.00 86.12 438 LEU A CA 1
ATOM 3449 C C . LEU A 1 438 ? 5.033 -9.652 5.119 1.00 86.12 438 LEU A C 1
ATOM 3451 O O . LEU A 1 438 ? 5.068 -9.734 6.351 1.00 86.12 438 LEU A O 1
ATOM 3455 N N . TYR A 1 439 ? 4.370 -8.700 4.485 1.00 90.62 439 TYR A N 1
ATOM 3456 C CA . TYR A 1 439 ? 3.521 -7.750 5.177 1.00 90.62 439 TYR A CA 1
ATOM 3457 C C . TYR A 1 439 ? 2.116 -8.314 5.340 1.00 90.62 439 TYR A C 1
ATOM 3459 O O . TYR A 1 439 ? 1.541 -8.801 4.371 1.00 90.62 439 TYR A O 1
ATOM 3467 N N . ILE A 1 440 ? 1.590 -8.292 6.561 1.00 86.69 440 ILE A N 1
ATOM 3468 C CA . ILE A 1 440 ? 0.330 -8.923 6.924 1.00 86.69 440 ILE A CA 1
ATOM 3469 C C . ILE A 1 440 ? -0.493 -7.967 7.775 1.00 86.69 440 ILE A C 1
ATOM 3471 O O . ILE A 1 440 ? -0.049 -7.491 8.821 1.00 86.69 440 ILE A O 1
ATOM 3475 N N . GLU A 1 441 ? -1.723 -7.741 7.337 1.00 88.56 441 GLU A N 1
ATOM 3476 C CA . GLU A 1 441 ? -2.763 -7.021 8.068 1.00 88.56 441 GLU A CA 1
ATOM 3477 C C . GLU A 1 441 ? -4.008 -7.892 8.167 1.00 88.56 441 GLU A C 1
ATOM 3479 O O . GLU A 1 441 ? -4.301 -8.652 7.249 1.00 88.56 441 GLU A O 1
ATOM 3484 N N . ALA A 1 442 ? -4.745 -7.774 9.265 1.00 87.00 442 ALA A N 1
ATOM 3485 C CA . ALA A 1 442 ? -6.006 -8.466 9.479 1.00 87.00 442 ALA A CA 1
ATOM 3486 C C . ALA A 1 442 ? -7.140 -7.454 9.604 1.00 87.00 442 ALA A C 1
ATOM 3488 O O . ALA A 1 442 ? -7.082 -6.571 10.460 1.00 87.00 442 ALA A O 1
ATOM 3489 N N . ASN A 1 443 ? -8.189 -7.602 8.800 1.00 87.81 443 ASN A N 1
ATOM 3490 C CA . ASN A 1 443 ? -9.472 -6.989 9.099 1.00 87.81 443 ASN A CA 1
ATOM 3491 C C . ASN A 1 443 ? -10.275 -7.946 9.980 1.00 87.81 443 ASN A C 1
ATOM 3493 O O . ASN A 1 443 ? -10.591 -9.064 9.574 1.00 87.81 443 ASN A O 1
ATOM 3497 N N . CYS A 1 444 ? -10.568 -7.510 11.196 1.00 87.31 444 CYS A N 1
ATOM 3498 C CA . CYS A 1 444 ? -11.261 -8.291 12.200 1.00 87.31 444 CYS A CA 1
ATOM 3499 C C . CYS A 1 444 ? -12.731 -7.887 12.212 1.00 87.31 444 CYS A C 1
ATOM 3501 O O . CYS A 1 444 ? -13.065 -6.721 12.425 1.00 87.31 444 CYS A O 1
ATOM 3503 N N . ALA A 1 445 ? -13.607 -8.866 12.039 1.00 84.62 445 ALA A N 1
ATOM 3504 C CA . ALA A 1 445 ? -15.031 -8.733 12.282 1.00 84.62 445 ALA A CA 1
ATOM 3505 C C . ALA A 1 445 ? -15.448 -9.801 13.290 1.00 84.62 445 ALA A C 1
ATOM 3507 O O . ALA A 1 445 ? -15.042 -10.958 13.184 1.00 84.62 445 ALA A O 1
ATOM 3508 N N . HIS A 1 446 ? -16.270 -9.431 14.264 1.00 78.06 446 HIS A N 1
ATOM 3509 C CA . HIS A 1 446 ? -16.818 -10.386 15.215 1.00 78.06 446 HIS A CA 1
ATOM 3510 C C . HIS A 1 446 ? -18.344 -10.345 15.190 1.00 78.06 446 HIS A C 1
ATOM 3512 O O . HIS A 1 446 ? -18.979 -9.299 15.107 1.00 78.06 446 HIS A O 1
ATOM 3518 N N . CYS A 1 447 ? -18.937 -11.524 15.243 1.00 77.81 447 CYS A N 1
ATOM 3519 C CA . CYS A 1 447 ? -20.359 -11.763 15.392 1.00 77.81 447 CYS A CA 1
ATOM 3520 C C . CYS A 1 447 ? -20.606 -12.478 16.726 1.00 77.81 447 CYS A C 1
ATOM 3522 O O . CYS A 1 447 ? -19.681 -12.833 17.454 1.00 77.81 447 CYS A O 1
ATOM 3524 N N . LYS A 1 448 ? -21.876 -12.759 17.034 1.00 74.88 448 LYS A N 1
ATOM 3525 C CA . LYS A 1 448 ? -22.280 -13.389 18.305 1.00 74.88 448 LYS A CA 1
ATOM 3526 C C . LYS A 1 448 ? -21.599 -14.732 18.605 1.00 74.88 448 LYS A C 1
ATOM 3528 O O . LYS A 1 448 ? -21.431 -15.073 19.771 1.00 74.88 448 LYS A O 1
ATOM 3533 N N . TYR A 1 449 ? -21.242 -15.490 17.569 1.00 81.38 449 TYR A N 1
ATOM 3534 C CA . TYR A 1 449 ? -20.701 -16.849 17.690 1.00 81.38 449 TYR A CA 1
ATOM 3535 C C . TYR A 1 449 ? -19.446 -17.080 16.850 1.00 81.38 449 TYR A C 1
ATOM 3537 O O . TYR A 1 449 ? -18.909 -18.185 16.857 1.00 81.38 449 TYR A O 1
ATOM 3545 N N . GLU A 1 450 ? -18.988 -16.070 16.114 1.00 86.00 450 GLU A N 1
ATOM 3546 C CA . GLU A 1 450 ? -17.935 -16.233 15.119 1.00 86.00 450 GLU A CA 1
ATOM 3547 C C . GLU A 1 450 ? -17.033 -15.003 15.067 1.00 86.00 450 GLU A C 1
ATOM 3549 O O . GLU A 1 450 ? -17.508 -13.875 15.157 1.00 86.00 450 GLU A O 1
ATOM 3554 N N . ILE A 1 451 ? -15.737 -15.228 14.893 1.00 88.00 451 ILE A N 1
ATOM 3555 C CA . ILE A 1 451 ? -14.730 -14.220 14.583 1.00 88.00 451 ILE A CA 1
ATOM 3556 C C . ILE A 1 451 ? -14.246 -14.503 13.164 1.00 88.00 451 ILE A C 1
ATOM 3558 O O . ILE A 1 451 ? -13.760 -15.597 12.880 1.00 88.00 451 ILE A O 1
ATOM 3562 N N . SER A 1 452 ? -14.372 -13.519 12.285 1.00 88.62 452 SER A N 1
ATOM 3563 C CA . SER A 1 452 ? -13.851 -13.541 10.920 1.00 88.62 452 SER A CA 1
ATOM 3564 C C . SER A 1 452 ? -12.628 -12.632 10.823 1.00 88.62 452 SER A C 1
ATOM 3566 O O . SER A 1 452 ? -12.685 -11.461 11.197 1.00 88.62 452 SER A O 1
ATOM 3568 N N . LEU A 1 453 ? -11.521 -13.181 10.327 1.00 90.62 453 LEU A N 1
ATOM 3569 C CA . LEU A 1 453 ? -10.269 -12.477 10.068 1.00 90.62 453 LEU A CA 1
ATOM 3570 C C . LEU A 1 453 ? -9.971 -12.511 8.568 1.00 90.62 453 LEU A C 1
ATOM 3572 O O . LEU A 1 453 ? -9.665 -13.574 8.028 1.00 90.62 453 LEU A O 1
ATOM 3576 N N . ASP A 1 454 ? -9.996 -11.357 7.913 1.00 89.81 454 ASP A N 1
ATOM 3577 C CA . ASP A 1 454 ? -9.535 -11.223 6.531 1.00 89.81 454 ASP A CA 1
ATOM 3578 C C . ASP A 1 454 ? -8.085 -10.731 6.531 1.00 89.81 454 ASP A C 1
ATOM 3580 O O . ASP A 1 454 ? -7.802 -9.562 6.790 1.00 89.81 454 ASP A O 1
ATOM 3584 N N . LEU A 1 455 ? -7.152 -11.641 6.266 1.00 87.75 455 LEU A N 1
ATOM 3585 C CA . LEU A 1 455 ? -5.719 -11.385 6.211 1.00 87.75 455 LEU A CA 1
ATOM 3586 C C . LEU A 1 455 ? -5.301 -10.892 4.824 1.00 87.75 455 LEU A C 1
ATOM 3588 O O . LEU A 1 455 ? -5.337 -11.654 3.859 1.00 87.75 455 LEU A O 1
ATOM 3592 N N . LEU A 1 456 ? -4.835 -9.653 4.713 1.00 91.69 456 LEU A N 1
ATOM 3593 C CA . LEU A 1 456 ? -4.107 -9.161 3.547 1.00 91.69 456 LEU A CA 1
ATOM 3594 C C . LEU A 1 456 ? -2.631 -9.531 3.697 1.00 91.69 456 LEU A C 1
ATOM 3596 O O . LEU A 1 456 ? -1.965 -9.028 4.594 1.00 91.69 456 LEU A O 1
ATOM 3600 N N . VAL A 1 457 ? -2.116 -10.382 2.813 1.00 88.31 457 VAL A N 1
ATOM 3601 C CA . VAL A 1 457 ? -0.711 -10.805 2.782 1.00 88.31 457 VAL A CA 1
ATOM 3602 C C . VAL A 1 457 ? -0.045 -10.227 1.539 1.00 88.31 457 VAL A C 1
ATOM 3604 O O . VAL A 1 457 ? -0.444 -10.534 0.417 1.00 88.31 457 VAL A O 1
ATOM 3607 N N . VAL A 1 458 ? 0.994 -9.420 1.728 1.00 87.94 458 VAL A N 1
ATOM 3608 C CA . VAL A 1 458 ? 1.762 -8.768 0.664 1.00 87.94 458 VAL A CA 1
ATOM 3609 C C . VAL A 1 458 ? 3.200 -9.263 0.696 1.00 87.94 458 VAL A C 1
ATOM 3611 O O . VAL A 1 458 ? 3.870 -9.212 1.726 1.00 87.94 458 VAL A O 1
ATOM 3614 N N . ASN A 1 459 ? 3.695 -9.719 -0.448 1.00 88.56 459 ASN A N 1
ATOM 3615 C CA . ASN A 1 459 ? 5.100 -10.047 -0.617 1.00 88.56 459 ASN A CA 1
ATOM 3616 C C . ASN A 1 459 ? 5.891 -8.776 -0.922 1.00 88.56 459 ASN A C 1
ATOM 3618 O O . ASN A 1 459 ? 5.762 -8.223 -2.008 1.00 88.56 459 ASN A O 1
ATOM 3622 N N . GLN A 1 460 ? 6.717 -8.336 0.025 1.00 83.44 460 GLN A N 1
ATOM 3623 C CA . GLN A 1 460 ? 7.577 -7.160 -0.136 1.00 83.44 460 GLN A CA 1
ATOM 3624 C C . GLN A 1 460 ? 8.950 -7.505 -0.731 1.00 83.44 460 GLN A C 1
ATOM 3626 O O . GLN A 1 460 ? 9.811 -6.638 -0.888 1.00 83.44 460 GLN A O 1
ATOM 3631 N N . THR A 1 461 ? 9.199 -8.785 -1.012 1.00 83.31 461 THR A N 1
ATOM 3632 C CA . THR A 1 461 ? 10.462 -9.244 -1.584 1.00 83.31 461 THR A CA 1
ATOM 3633 C C . THR A 1 461 ? 10.398 -9.269 -3.106 1.00 83.31 461 THR A C 1
ATOM 3635 O O . THR A 1 461 ? 9.366 -9.555 -3.710 1.00 83.31 461 THR A O 1
ATOM 3638 N N . SER A 1 462 ? 11.558 -9.093 -3.740 1.00 84.94 462 SER A N 1
ATOM 3639 C CA . SER A 1 462 ? 11.737 -9.264 -5.187 1.00 84.94 462 SER A CA 1
ATOM 3640 C C . SER A 1 462 ? 11.746 -10.736 -5.635 1.00 84.94 462 SER A C 1
ATOM 3642 O O . SER A 1 462 ? 12.028 -11.041 -6.795 1.00 84.94 462 SER A O 1
ATOM 3644 N N . SER A 1 463 ? 11.473 -11.669 -4.718 1.00 81.94 463 SER A N 1
ATOM 3645 C CA . SER A 1 463 ? 11.534 -13.110 -4.943 1.00 81.94 463 SER A CA 1
ATOM 3646 C C . SER A 1 463 ? 10.152 -13.748 -4.896 1.00 81.94 463 SER A C 1
ATOM 3648 O O . SER A 1 463 ? 9.278 -13.346 -4.134 1.00 81.94 463 SER A O 1
ATOM 3650 N N . TYR A 1 464 ? 9.962 -14.791 -5.703 1.00 85.94 464 TYR A N 1
ATOM 3651 C CA . TYR A 1 464 ? 8.767 -15.625 -5.638 1.00 85.94 464 TYR A CA 1
ATOM 3652 C C . TYR A 1 464 ? 8.797 -16.483 -4.370 1.00 85.94 464 TYR A C 1
ATOM 3654 O O . TYR A 1 464 ? 9.693 -17.318 -4.221 1.00 85.94 464 TYR A O 1
ATOM 3662 N N . LEU A 1 465 ? 7.827 -16.295 -3.474 1.00 87.62 465 LEU A N 1
ATOM 3663 C CA . LEU A 1 465 ? 7.731 -17.037 -2.217 1.00 87.62 465 LEU A CA 1
ATOM 3664 C C . LEU A 1 465 ? 6.762 -18.211 -2.379 1.00 87.62 465 LEU A C 1
ATOM 3666 O O . LEU A 1 465 ? 5.591 -18.028 -2.712 1.00 87.62 465 LEU A O 1
ATOM 3670 N N . GLN A 1 466 ? 7.262 -19.426 -2.148 1.00 85.75 466 GLN A N 1
ATOM 3671 C CA . GLN A 1 466 ? 6.495 -20.669 -2.272 1.00 85.75 466 GLN A CA 1
ATOM 3672 C C . GLN A 1 466 ? 6.185 -21.276 -0.907 1.00 85.75 466 GLN A C 1
ATOM 3674 O O . GLN A 1 466 ? 7.000 -21.182 0.016 1.00 85.75 466 GLN A O 1
ATOM 3679 N N . ASN A 1 467 ? 5.067 -22.004 -0.834 1.00 87.69 467 ASN A N 1
ATOM 3680 C CA . ASN A 1 467 ? 4.642 -22.765 0.345 1.00 87.69 467 ASN A CA 1
ATOM 3681 C C . ASN A 1 467 ? 4.575 -21.900 1.611 1.00 87.69 467 ASN A C 1
ATOM 3683 O O . ASN A 1 467 ? 5.115 -22.279 2.649 1.00 87.69 467 ASN A O 1
ATOM 3687 N N . ILE A 1 468 ? 3.948 -20.730 1.499 1.00 92.44 468 ILE A N 1
ATOM 3688 C CA . ILE A 1 468 ? 3.629 -19.872 2.636 1.00 92.44 468 ILE A CA 1
ATOM 3689 C C . ILE A 1 468 ? 2.522 -20.569 3.431 1.00 92.44 468 ILE A C 1
ATOM 3691 O O . ILE A 1 468 ? 1.445 -20.819 2.889 1.00 92.44 468 ILE A O 1
ATOM 3695 N N . SER A 1 469 ? 2.790 -20.899 4.692 1.00 93.44 469 SER A N 1
ATOM 3696 C CA . SER A 1 469 ? 1.811 -21.447 5.636 1.00 93.44 469 SER A CA 1
ATOM 3697 C C . SER A 1 469 ? 1.606 -20.488 6.802 1.00 93.44 469 SER A C 1
ATOM 3699 O O . SER A 1 469 ? 2.569 -19.887 7.276 1.00 93.44 469 SER A O 1
ATOM 3701 N N . ILE A 1 470 ? 0.357 -20.342 7.250 1.00 94.12 470 ILE A N 1
ATOM 3702 C CA . ILE A 1 470 ? -0.019 -19.510 8.397 1.00 94.12 470 ILE A CA 1
ATOM 3703 C C . ILE A 1 470 ? -0.593 -20.432 9.469 1.00 94.12 470 ILE A C 1
ATOM 3705 O O . ILE A 1 470 ? -1.662 -21.012 9.282 1.00 94.12 470 ILE A O 1
ATOM 3709 N N . ASP A 1 471 ? 0.117 -20.543 10.585 1.00 93.19 471 ASP A N 1
ATOM 3710 C CA . ASP A 1 471 ? -0.265 -21.363 11.729 1.00 93.19 471 ASP A CA 1
ATOM 3711 C C . ASP A 1 471 ? -0.761 -20.452 12.854 1.00 93.19 471 ASP A C 1
ATOM 3713 O O . ASP A 1 471 ? -0.020 -19.592 13.326 1.00 93.19 471 ASP A O 1
ATOM 3717 N N . PHE A 1 472 ? -2.014 -20.611 13.282 1.00 93.25 472 PHE A N 1
ATOM 3718 C CA . PHE A 1 472 ? -2.603 -19.765 14.323 1.00 93.25 472 PHE A CA 1
ATOM 3719 C C . PHE A 1 472 ? -2.526 -20.421 15.701 1.00 93.25 472 PHE A C 1
ATOM 3721 O O . PHE A 1 472 ? -2.851 -21.597 15.859 1.00 93.25 472 PHE A O 1
ATOM 3728 N N . ASN A 1 473 ? -2.217 -19.611 16.709 1.00 92.31 473 ASN A N 1
ATOM 3729 C CA . ASN A 1 473 ? -2.335 -19.942 18.121 1.00 92.31 473 ASN A CA 1
ATOM 3730 C C . ASN A 1 473 ? -3.429 -19.067 18.735 1.00 92.31 473 ASN A C 1
ATOM 3732 O O . ASN A 1 473 ? -3.415 -17.849 18.591 1.00 92.31 473 ASN A O 1
ATOM 3736 N N . PHE A 1 474 ? -4.388 -19.666 19.428 1.00 92.56 474 PHE A N 1
ATOM 3737 C CA . PHE A 1 474 ? -5.568 -18.947 19.901 1.00 92.56 474 PHE A CA 1
ATOM 3738 C C . PHE A 1 474 ? -6.011 -19.408 21.292 1.00 92.56 474 PHE A C 1
ATOM 3740 O O . PHE A 1 474 ? -5.592 -20.456 21.788 1.00 92.56 474 PHE A O 1
ATOM 3747 N N . SER A 1 475 ? -6.842 -18.592 21.943 1.00 89.06 475 SER A N 1
ATOM 3748 C CA . SER A 1 475 ? -7.403 -18.880 23.269 1.00 89.06 475 SER A CA 1
ATOM 3749 C C . SER A 1 475 ? -8.338 -20.094 23.265 1.00 89.06 475 SER A C 1
ATOM 3751 O O . SER A 1 475 ? -8.991 -20.388 22.272 1.00 89.06 475 SER A O 1
ATOM 3753 N N . LYS A 1 476 ? -8.443 -20.805 24.395 1.00 86.25 476 LYS A N 1
ATOM 3754 C CA . LYS A 1 476 ? -9.187 -22.080 24.490 1.00 86.25 476 LYS A CA 1
ATOM 3755 C C . LYS A 1 476 ? -10.691 -21.970 24.227 1.00 86.25 476 LYS A C 1
ATOM 3757 O O . LYS A 1 476 ? -11.322 -22.966 23.892 1.00 86.25 476 LYS A O 1
ATOM 3762 N N . ASN A 1 477 ? -11.265 -20.789 24.409 1.00 85.25 477 ASN A N 1
ATOM 3763 C CA . ASN A 1 477 ? -12.679 -20.516 24.173 1.00 85.25 477 ASN A CA 1
ATOM 3764 C C . ASN A 1 477 ? -13.038 -20.252 22.720 1.00 85.25 477 ASN A C 1
ATOM 3766 O O . ASN A 1 477 ? -14.222 -20.121 22.417 1.00 85.25 477 ASN A O 1
ATOM 3770 N N . ILE A 1 478 ? -12.053 -20.159 21.833 1.00 90.25 478 ILE A N 1
ATOM 3771 C CA . ILE A 1 478 ? -12.291 -20.063 20.403 1.00 90.25 478 ILE A CA 1
ATOM 3772 C C . ILE A 1 478 ? -11.718 -21.288 19.706 1.00 90.25 478 ILE A C 1
ATOM 3774 O O . ILE A 1 478 ? -10.727 -21.872 20.135 1.00 90.25 478 ILE A O 1
ATOM 3778 N N . GLN A 1 479 ? -12.377 -21.712 18.636 1.00 90.75 479 GLN A N 1
ATOM 3779 C CA . GLN A 1 479 ? -11.947 -22.841 17.824 1.00 90.75 479 GLN A CA 1
ATOM 3780 C C . GLN A 1 479 ? -11.936 -22.428 16.365 1.00 90.75 479 GLN A C 1
ATOM 3782 O O . GLN A 1 479 ? -12.903 -21.867 15.867 1.00 90.75 479 GLN A O 1
ATOM 3787 N N . MET A 1 480 ? -10.855 -22.736 15.661 1.00 90.44 480 MET A N 1
ATOM 3788 C CA . MET A 1 480 ? -10.784 -22.494 14.227 1.00 90.44 480 MET A CA 1
ATOM 3789 C C . MET A 1 480 ? -11.769 -23.390 13.463 1.00 90.44 480 MET A C 1
ATOM 3791 O O . MET A 1 480 ? -11.809 -24.601 13.685 1.00 90.44 480 MET A O 1
ATOM 3795 N N . ILE A 1 481 ? -12.532 -22.790 12.549 1.00 89.69 481 ILE A N 1
ATOM 3796 C CA . ILE A 1 481 ? -13.524 -23.484 11.715 1.00 89.69 481 ILE A CA 1
ATOM 3797 C C . ILE A 1 481 ? -12.837 -24.197 10.545 1.00 89.69 481 ILE A C 1
ATOM 3799 O O . ILE A 1 481 ? -13.128 -25.359 10.268 1.00 89.69 481 ILE A O 1
ATOM 3803 N N . SER A 1 482 ? -11.897 -23.520 9.879 1.00 79.44 482 SER A N 1
ATOM 3804 C CA . SER A 1 482 ? -11.112 -24.084 8.778 1.00 79.44 482 SER A CA 1
ATOM 3805 C C . SER A 1 482 ? -9.676 -23.581 8.813 1.00 79.44 482 SER A C 1
ATOM 3807 O O . SER A 1 482 ? -9.436 -22.385 8.968 1.00 79.44 482 SER A O 1
ATOM 3809 N N . ALA A 1 483 ? -8.727 -24.498 8.616 1.00 80.81 483 ALA A N 1
ATOM 3810 C CA . ALA A 1 483 ? -7.321 -24.158 8.450 1.00 80.81 483 ALA A CA 1
ATOM 3811 C C . ALA A 1 483 ? -7.066 -23.510 7.082 1.00 80.81 483 ALA A C 1
ATOM 3813 O O . ALA A 1 483 ? -7.705 -23.854 6.084 1.00 80.81 483 ALA A O 1
ATOM 3814 N N . VAL A 1 484 ? -6.099 -22.594 7.040 1.00 86.38 484 VAL A N 1
ATOM 3815 C CA . VAL A 1 484 ? -5.664 -21.928 5.810 1.00 86.38 484 VAL A CA 1
ATOM 3816 C C . VAL A 1 484 ? -4.727 -22.863 5.032 1.00 86.38 484 VAL A C 1
ATOM 3818 O O . VAL A 1 484 ? -3.704 -23.283 5.579 1.00 86.38 484 VAL A O 1
ATOM 3821 N N . PRO A 1 485 ? -5.027 -23.207 3.765 1.00 87.31 485 PRO A N 1
ATOM 3822 C CA . PRO A 1 485 ? -4.131 -24.029 2.963 1.00 87.31 485 PRO A CA 1
ATOM 3823 C C . PRO A 1 485 ? -2.857 -23.252 2.583 1.00 87.31 485 PRO A C 1
ATOM 3825 O O . PRO A 1 485 ? -2.919 -22.036 2.384 1.00 87.31 485 PRO A O 1
ATOM 3828 N N . PRO A 1 486 ? -1.705 -23.929 2.416 1.00 90.88 486 PRO A N 1
ATOM 3829 C CA . PRO A 1 486 ? -0.491 -23.276 1.948 1.00 90.88 486 PRO A CA 1
ATOM 3830 C C . PRO A 1 486 ? -0.676 -22.642 0.567 1.00 90.88 486 PRO A C 1
ATOM 3832 O O . PRO A 1 486 ? -1.274 -23.242 -0.328 1.00 90.88 486 PRO A O 1
ATOM 3835 N N . PHE A 1 487 ? -0.110 -21.456 0.373 1.00 90.56 487 PHE A N 1
ATOM 3836 C CA . PHE A 1 487 ? -0.220 -20.690 -0.869 1.00 90.56 487 PHE A CA 1
ATOM 3837 C C . PHE A 1 487 ? 1.145 -20.136 -1.298 1.00 90.56 487 PHE A C 1
ATOM 3839 O O . PHE A 1 487 ? 2.159 -20.332 -0.630 1.00 90.56 487 PHE A O 1
ATOM 3846 N N . SER A 1 488 ? 1.207 -19.503 -2.469 1.00 90.25 488 SER A N 1
ATOM 3847 C CA . SER A 1 488 ? 2.438 -18.898 -2.994 1.00 90.25 488 SER A CA 1
ATOM 3848 C C . SER A 1 488 ? 2.158 -17.486 -3.493 1.00 90.25 488 SER A C 1
ATOM 3850 O O . SER A 1 488 ? 1.067 -17.225 -3.996 1.00 90.25 488 SER A O 1
ATOM 3852 N N . LEU A 1 489 ? 3.146 -16.597 -3.396 1.00 87.00 489 LEU A N 1
ATOM 3853 C CA . LEU A 1 489 ? 3.018 -15.191 -3.779 1.00 87.00 489 LEU A CA 1
ATOM 3854 C C . LEU A 1 489 ? 4.119 -14.758 -4.746 1.00 87.00 489 LEU A C 1
ATOM 3856 O O . LEU A 1 489 ? 5.299 -15.048 -4.541 1.00 87.00 489 LEU A O 1
ATOM 3860 N N . GLN A 1 490 ? 3.717 -14.026 -5.790 1.00 86.38 490 GLN A N 1
ATOM 3861 C CA . GLN A 1 490 ? 4.630 -13.362 -6.726 1.00 86.38 490 GLN A CA 1
ATOM 3862 C C . GLN A 1 490 ? 5.378 -12.209 -6.044 1.00 86.38 490 GLN A C 1
ATOM 3864 O O . GLN A 1 490 ? 4.884 -11.690 -5.036 1.00 86.38 490 GLN A O 1
ATOM 3869 N N . PRO A 1 491 ? 6.565 -11.821 -6.546 1.00 82.88 491 PRO A N 1
ATOM 3870 C CA . PRO A 1 491 ? 7.232 -10.598 -6.108 1.00 82.88 491 PRO A CA 1
ATOM 3871 C C . PRO A 1 491 ? 6.277 -9.405 -6.157 1.00 82.88 491 PRO A C 1
ATOM 3873 O O . PRO A 1 491 ? 5.499 -9.300 -7.106 1.00 82.88 491 PRO A O 1
ATOM 3876 N N . ASP A 1 492 ? 6.321 -8.546 -5.139 1.00 79.31 492 ASP A N 1
ATOM 3877 C CA . ASP A 1 492 ? 5.534 -7.304 -5.057 1.00 79.31 492 ASP A CA 1
ATOM 3878 C C . ASP A 1 492 ? 4.010 -7.489 -5.247 1.00 79.31 492 ASP A C 1
ATOM 3880 O O . ASP A 1 492 ? 3.297 -6.570 -5.652 1.00 79.31 492 ASP A O 1
ATOM 3884 N N . SER A 1 493 ? 3.493 -8.691 -4.964 1.00 76.44 493 SER A N 1
ATOM 3885 C CA . SER A 1 493 ? 2.073 -9.035 -5.107 1.00 76.44 493 SER A CA 1
ATOM 3886 C C . SER A 1 493 ? 1.380 -9.209 -3.759 1.00 76.44 493 SER A C 1
ATOM 3888 O O . SER A 1 493 ? 2.017 -9.511 -2.748 1.00 76.44 493 SER A O 1
ATOM 3890 N N . ALA A 1 494 ? 0.058 -9.047 -3.758 1.00 82.62 494 ALA A N 1
ATOM 3891 C CA . ALA A 1 494 ? -0.789 -9.192 -2.584 1.00 82.62 494 ALA A CA 1
ATOM 3892 C C . ALA A 1 494 ? -1.881 -10.244 -2.808 1.00 82.62 494 ALA A C 1
ATOM 3894 O O . ALA A 1 494 ? -2.370 -10.413 -3.925 1.00 82.62 494 ALA A O 1
ATOM 3895 N N . THR A 1 495 ? -2.290 -10.919 -1.737 1.00 80.38 495 THR A N 1
ATOM 3896 C CA . THR A 1 495 ? -3.467 -11.796 -1.702 1.00 80.38 495 THR A CA 1
ATOM 3897 C C . THR A 1 495 ? -4.239 -11.585 -0.409 1.00 80.38 495 THR A C 1
ATOM 3899 O O .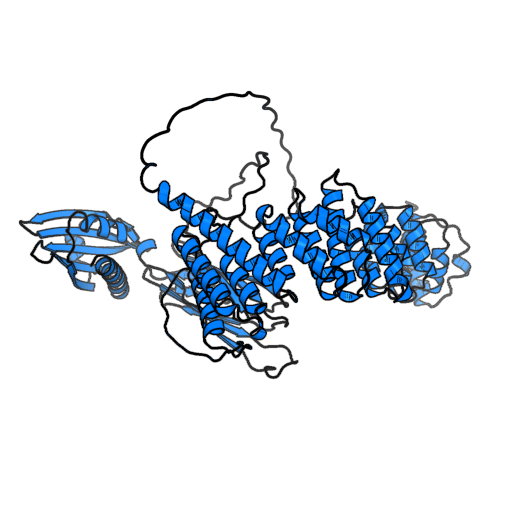 THR A 1 495 ? -3.652 -11.237 0.614 1.00 80.38 495 THR A O 1
ATOM 3902 N N . THR A 1 496 ? -5.542 -11.845 -0.435 1.00 87.38 496 THR A N 1
ATOM 3903 C CA . THR A 1 496 ? -6.385 -11.845 0.765 1.00 87.38 496 THR A CA 1
ATOM 3904 C C . THR A 1 496 ? -6.770 -13.274 1.126 1.00 87.38 496 THR A C 1
ATOM 3906 O O . THR A 1 496 ? -7.077 -14.078 0.245 1.00 87.38 496 THR A O 1
ATOM 3909 N N . ILE A 1 497 ? -6.724 -13.599 2.415 1.00 86.69 497 ILE A N 1
ATOM 3910 C CA . ILE A 1 497 ? -7.010 -14.921 2.970 1.00 86.69 497 ILE A CA 1
ATOM 3911 C C . ILE A 1 497 ? -7.983 -14.757 4.121 1.00 86.69 497 ILE A C 1
ATOM 3913 O O . ILE A 1 497 ? -7.722 -13.998 5.043 1.00 86.69 497 ILE A O 1
ATOM 3917 N N . GLN A 1 498 ? -9.064 -15.520 4.102 1.00 88.88 498 GLN A N 1
ATOM 3918 C CA . GLN A 1 498 ? -10.047 -15.506 5.172 1.00 88.88 498 GLN A CA 1
ATOM 3919 C C . GLN A 1 498 ? -9.781 -16.643 6.167 1.00 88.88 498 GLN A C 1
ATOM 3921 O O . GLN A 1 498 ? -9.581 -17.792 5.767 1.00 88.88 498 GLN A O 1
ATOM 3926 N N . ALA A 1 499 ? -9.799 -16.330 7.462 1.00 88.94 499 ALA A N 1
ATOM 3927 C CA . ALA A 1 499 ? -9.745 -17.285 8.563 1.00 88.94 499 ALA A CA 1
ATOM 3928 C C . ALA A 1 499 ? -10.925 -17.050 9.515 1.00 88.94 499 ALA A C 1
ATOM 3930 O O . ALA A 1 499 ? -11.233 -15.913 9.863 1.00 88.94 499 ALA A O 1
ATOM 3931 N N . GLN A 1 500 ? -11.586 -18.124 9.944 1.00 90.56 500 GLN A N 1
ATOM 3932 C CA . GLN A 1 500 ? -12.796 -18.051 10.766 1.00 90.56 500 GLN A CA 1
ATOM 3933 C C . GLN A 1 500 ? -12.655 -18.879 12.044 1.00 90.56 500 GLN A C 1
ATOM 3935 O O . GLN A 1 500 ? -12.122 -19.995 12.019 1.00 90.56 500 GLN A O 1
ATOM 3940 N N . PHE A 1 501 ? -13.170 -18.352 13.155 1.00 91.31 501 PHE A N 1
ATOM 3941 C CA . PHE A 1 501 ? -13.144 -18.983 14.473 1.00 91.31 501 PHE A CA 1
ATOM 3942 C C . PHE A 1 501 ? -14.536 -18.971 15.105 1.00 91.31 501 PHE A C 1
ATOM 3944 O O . PHE A 1 501 ? -15.179 -17.932 15.151 1.00 91.31 501 PHE A O 1
ATOM 3951 N N . SER A 1 502 ? -14.987 -20.095 15.654 1.00 90.06 502 SER A N 1
ATOM 3952 C CA . SER A 1 502 ? -16.216 -20.189 16.441 1.00 90.06 502 SER A CA 1
ATOM 3953 C C . SER A 1 502 ? -15.949 -19.890 17.918 1.00 90.06 502 SER A C 1
ATOM 3955 O O . SER A 1 502 ? -15.018 -20.455 18.499 1.00 90.06 502 SER A O 1
ATOM 3957 N N . ILE A 1 503 ? -16.788 -19.059 18.536 1.00 87.44 503 ILE A N 1
ATOM 3958 C CA . ILE A 1 503 ? -16.708 -18.682 19.952 1.00 87.44 503 ILE A CA 1
ATOM 3959 C C . ILE A 1 503 ? -17.538 -19.659 20.794 1.00 87.44 503 ILE A C 1
ATOM 3961 O O . ILE A 1 503 ? -18.768 -19.664 20.723 1.00 87.44 503 ILE A O 1
ATOM 3965 N N . HIS A 1 504 ? -16.868 -20.446 21.635 1.00 85.38 504 HIS A N 1
ATOM 3966 C CA . HIS A 1 504 ? -17.493 -21.364 22.596 1.00 85.38 504 HIS A CA 1
ATOM 3967 C C . HIS A 1 504 ? -17.866 -20.671 23.902 1.00 85.38 504 HIS A C 1
ATOM 3969 O O . HIS A 1 504 ? -18.961 -20.884 24.409 1.00 85.38 504 HIS A O 1
ATOM 3975 N N . GLU A 1 505 ? -17.005 -19.781 24.407 1.00 81.44 505 GLU A N 1
ATOM 3976 C CA . GLU A 1 505 ? -17.232 -19.020 25.646 1.00 81.44 505 GLU A CA 1
ATOM 3977 C C . GLU A 1 505 ? -16.875 -17.528 25.489 1.00 81.44 505 GLU A C 1
ATOM 3979 O O . GLU A 1 505 ? -15.856 -17.177 24.896 1.00 81.44 505 GLU A O 1
ATOM 3984 N N . SER A 1 506 ? -17.715 -16.633 26.017 1.00 81.38 506 SER A N 1
ATOM 3985 C CA . SER A 1 506 ? -17.567 -15.173 25.901 1.00 81.38 506 SER A CA 1
ATOM 3986 C C . SER A 1 506 ? -16.697 -14.578 27.016 1.00 81.38 506 SER A C 1
ATOM 3988 O O . SER A 1 506 ? -17.217 -13.990 27.963 1.00 81.38 506 SER A O 1
ATOM 3990 N N . PHE A 1 507 ? -15.377 -14.701 26.899 1.00 83.50 507 PHE A N 1
ATOM 3991 C CA . PHE A 1 507 ? -14.401 -13.979 27.726 1.00 83.50 507 PHE A CA 1
ATOM 3992 C C . PHE A 1 507 ? -13.266 -13.396 26.867 1.00 83.50 507 PHE A C 1
ATOM 3994 O O . PHE A 1 507 ? -13.195 -13.669 25.668 1.00 83.50 507 PHE A O 1
ATOM 4001 N N . SER A 1 508 ? -12.396 -12.562 27.458 1.00 84.44 508 SER A N 1
ATOM 4002 C CA . SER A 1 508 ? -11.271 -11.940 26.736 1.00 84.44 508 SER A CA 1
ATOM 4003 C C . SER A 1 508 ? -10.418 -12.992 26.023 1.00 84.44 508 SER A C 1
ATOM 4005 O O . SER A 1 508 ? -9.889 -13.897 26.665 1.00 84.44 508 SER A O 1
ATOM 4007 N N . SER A 1 509 ? -10.288 -12.862 24.706 1.00 87.44 509 SER A N 1
ATOM 4008 C CA . SER A 1 509 ? -9.651 -13.856 23.835 1.00 87.44 509 SER A CA 1
ATOM 4009 C C . SER A 1 509 ? -8.479 -13.245 23.087 1.00 87.44 509 SER A C 1
ATOM 4011 O O . SER A 1 509 ? -8.465 -12.045 22.834 1.00 87.44 509 SER A O 1
ATOM 4013 N N . PHE A 1 510 ? -7.537 -14.075 22.661 1.00 90.38 510 PHE A N 1
ATOM 4014 C CA . PHE A 1 510 ? -6.469 -13.670 21.760 1.00 90.38 510 PHE A CA 1
ATOM 4015 C C . PHE A 1 510 ? -6.276 -14.655 20.610 1.00 90.38 510 PHE A C 1
ATOM 4017 O O . PHE A 1 510 ? -6.496 -15.863 20.763 1.00 90.38 510 PHE A O 1
ATOM 4024 N N . VAL A 1 511 ? -5.821 -14.122 19.478 1.00 92.50 511 VAL A N 1
ATOM 4025 C CA . VAL A 1 511 ? -5.352 -14.864 18.308 1.00 92.50 511 VAL A CA 1
ATOM 4026 C C . VAL A 1 511 ? -3.974 -14.328 17.927 1.00 92.50 511 VAL A C 1
ATOM 4028 O O . VAL A 1 511 ? -3.810 -13.139 17.674 1.00 92.50 511 VAL A O 1
ATOM 4031 N N . THR A 1 512 ? -2.980 -15.205 17.871 1.00 93.19 512 THR A N 1
ATOM 4032 C CA . THR A 1 512 ? -1.657 -14.945 17.294 1.00 93.19 512 THR A CA 1
ATOM 4033 C C . THR A 1 512 ? -1.413 -15.914 16.146 1.00 93.19 512 THR A C 1
ATOM 4035 O O . THR A 1 512 ? -2.122 -16.912 15.994 1.00 93.19 512 THR A O 1
ATOM 4038 N N . ALA A 1 513 ? -0.425 -15.632 15.304 1.00 93.25 513 ALA A N 1
ATOM 4039 C CA . ALA A 1 513 ? -0.079 -16.527 14.212 1.00 93.25 513 ALA A CA 1
ATOM 4040 C C . ALA A 1 513 ? 1.417 -16.504 13.898 1.00 93.25 513 ALA A C 1
ATOM 4042 O O . ALA A 1 513 ? 2.139 -15.565 14.229 1.00 93.25 513 ALA A O 1
ATOM 4043 N N . THR A 1 514 ? 1.879 -17.556 13.240 1.00 93.75 514 THR A N 1
ATOM 4044 C CA . THR A 1 514 ? 3.247 -17.704 12.764 1.00 93.75 514 THR A CA 1
ATOM 4045 C C . THR A 1 514 ? 3.207 -18.065 11.289 1.00 93.75 514 THR A C 1
ATOM 4047 O O . THR A 1 514 ? 2.484 -18.970 10.876 1.00 93.75 514 THR A O 1
ATOM 4050 N N . VAL A 1 515 ? 3.992 -17.357 10.483 1.00 94.06 515 VAL A N 1
ATOM 4051 C CA . VAL A 1 515 ? 4.081 -17.575 9.042 1.00 94.06 515 VAL A CA 1
ATOM 4052 C C . VAL A 1 515 ? 5.397 -18.240 8.702 1.00 94.06 515 VAL A C 1
ATOM 4054 O O . VAL A 1 515 ? 6.462 -17.736 9.056 1.00 94.06 515 VAL A O 1
ATOM 4057 N N . THR A 1 516 ? 5.327 -19.359 7.987 1.00 92.50 516 THR A N 1
ATOM 4058 C CA . THR A 1 516 ? 6.505 -20.093 7.525 1.00 92.50 516 THR A CA 1
ATOM 4059 C C . THR A 1 516 ? 6.569 -20.079 6.004 1.00 92.50 516 THR A C 1
ATOM 4061 O O . THR A 1 516 ? 5.587 -20.397 5.341 1.00 92.50 516 THR A O 1
ATOM 4064 N N . PHE A 1 517 ? 7.722 -19.731 5.427 1.00 90.44 517 PHE A N 1
ATOM 4065 C CA . PHE A 1 517 ? 7.927 -19.745 3.971 1.00 90.44 517 PHE A CA 1
ATOM 4066 C C . PHE A 1 517 ? 9.386 -20.034 3.588 1.00 90.44 517 PHE A C 1
ATOM 4068 O O . PHE A 1 517 ? 10.272 -20.104 4.443 1.00 90.44 517 PHE A O 1
ATOM 4075 N N . LYS A 1 518 ? 9.657 -20.247 2.291 1.00 82.56 518 LYS A N 1
ATOM 4076 C CA . LYS A 1 518 ? 11.006 -20.537 1.768 1.00 82.56 518 LYS A CA 1
ATOM 4077 C C . LYS A 1 518 ? 11.349 -19.662 0.563 1.00 82.56 518 LYS A C 1
ATOM 4079 O O . LYS A 1 518 ? 10.531 -19.504 -0.341 1.00 82.56 518 LYS A O 1
ATOM 4084 N N . TYR A 1 519 ? 12.589 -19.172 0.523 1.00 81.19 519 TYR A N 1
ATOM 4085 C CA . TYR A 1 519 ? 13.135 -18.469 -0.640 1.00 81.19 519 TYR A CA 1
ATOM 4086 C C . TYR A 1 519 ? 13.503 -19.436 -1.780 1.00 81.19 519 TYR A C 1
ATOM 4088 O O . TYR A 1 519 ? 13.924 -20.574 -1.521 1.00 81.19 519 TYR A O 1
ATOM 4096 N N . PRO A 1 520 ? 13.392 -18.993 -3.047 1.00 69.88 520 PRO A N 1
ATOM 4097 C CA . PRO A 1 520 ? 13.811 -19.775 -4.202 1.00 69.88 520 PRO A CA 1
ATOM 4098 C C . PRO A 1 520 ? 15.340 -19.954 -4.222 1.00 69.88 520 PRO A C 1
ATOM 4100 O O . PRO A 1 520 ? 16.094 -19.185 -3.628 1.00 69.88 520 PRO A O 1
ATOM 4103 N N . ARG A 1 521 ? 15.821 -21.005 -4.900 1.00 57.94 521 ARG A N 1
ATOM 4104 C CA . ARG A 1 521 ? 17.245 -21.396 -4.951 1.00 57.94 521 ARG A CA 1
ATOM 4105 C C . ARG A 1 521 ? 18.105 -20.394 -5.743 1.00 57.94 521 ARG A C 1
ATOM 4107 O O . ARG A 1 521 ? 18.477 -20.703 -6.873 1.00 57.94 521 ARG A O 1
ATOM 4114 N N . LYS A 1 522 ? 18.404 -19.215 -5.187 1.00 50.22 522 LYS A N 1
ATOM 4115 C CA . LYS A 1 522 ? 19.377 -18.263 -5.764 1.00 50.22 522 LYS A CA 1
ATOM 4116 C C . LYS A 1 522 ? 20.286 -17.530 -4.756 1.00 50.22 522 LYS A C 1
ATOM 4118 O O . LYS A 1 522 ? 21.340 -17.087 -5.192 1.00 50.22 522 LYS A O 1
ATOM 4123 N N . ASP A 1 523 ? 19.971 -17.510 -3.454 1.00 54.06 523 ASP A N 1
ATOM 4124 C CA . ASP A 1 523 ? 20.744 -16.773 -2.425 1.00 54.06 523 ASP A CA 1
ATOM 4125 C C . ASP A 1 523 ? 21.272 -17.659 -1.265 1.00 54.06 523 ASP A C 1
ATOM 4127 O O . ASP A 1 523 ? 20.860 -18.815 -1.113 1.00 54.06 523 ASP A O 1
ATOM 4131 N N . ASP A 1 524 ? 22.133 -17.097 -0.397 1.00 52.91 524 ASP A N 1
ATOM 4132 C CA . ASP A 1 524 ? 22.701 -17.722 0.829 1.00 52.91 524 ASP A CA 1
ATOM 4133 C C . ASP A 1 524 ? 21.637 -18.241 1.826 1.00 52.91 524 ASP A C 1
ATOM 4135 O O . ASP A 1 524 ? 21.921 -19.072 2.691 1.00 52.91 524 ASP A O 1
ATOM 4139 N N . TYR A 1 525 ? 20.386 -17.793 1.685 1.00 53.81 525 TYR A N 1
ATOM 4140 C CA . TYR A 1 525 ? 19.229 -18.207 2.491 1.00 53.81 525 TYR A CA 1
ATOM 4141 C C . TYR A 1 525 ? 18.404 -19.339 1.850 1.00 53.81 525 TYR A C 1
ATOM 4143 O O . TYR A 1 525 ? 17.332 -19.701 2.342 1.00 53.81 525 TYR A O 1
ATOM 4151 N N . SER A 1 526 ? 18.883 -19.916 0.746 1.00 58.50 526 SER A N 1
ATOM 4152 C CA . SER A 1 526 ? 18.161 -20.942 -0.005 1.00 58.50 526 SER A CA 1
ATOM 4153 C C . SER A 1 526 ? 17.894 -22.213 0.820 1.00 58.50 526 SER A C 1
ATOM 4155 O O . SER A 1 526 ? 18.778 -22.817 1.423 1.00 58.50 526 SER A O 1
ATOM 4157 N N . GLY A 1 527 ? 16.628 -22.644 0.840 1.00 57.47 527 GLY A N 1
ATOM 4158 C CA . GLY A 1 527 ? 16.199 -23.918 1.431 1.00 57.47 527 GLY A CA 1
ATOM 4159 C C . GLY A 1 527 ? 15.938 -23.925 2.943 1.00 57.47 527 GLY A C 1
ATOM 4160 O O . GLY A 1 527 ? 15.367 -24.905 3.429 1.00 57.47 527 GLY A O 1
ATOM 4161 N N . ARG A 1 528 ? 16.277 -22.860 3.684 1.00 68.06 528 ARG A N 1
ATOM 4162 C CA . ARG A 1 528 ? 15.917 -22.735 5.108 1.00 68.06 528 ARG A CA 1
ATOM 4163 C C . ARG A 1 528 ? 14.484 -22.196 5.250 1.00 68.06 528 ARG A C 1
ATOM 4165 O O . ARG A 1 528 ? 14.143 -21.249 4.543 1.00 68.06 528 ARG A O 1
ATOM 4172 N N . PRO A 1 529 ? 13.634 -22.789 6.111 1.00 75.38 529 PRO A N 1
ATOM 4173 C CA . PRO A 1 529 ? 12.334 -22.209 6.423 1.00 75.38 529 PRO A CA 1
ATOM 4174 C C . PRO A 1 529 ? 12.546 -20.904 7.197 1.00 75.38 529 PRO A C 1
ATOM 4176 O O . PRO A 1 529 ? 13.199 -20.901 8.240 1.00 75.38 529 PRO A O 1
ATOM 4179 N N . TYR A 1 530 ? 12.029 -19.803 6.662 1.00 84.12 530 TYR A N 1
ATOM 4180 C CA . TYR A 1 530 ? 11.924 -18.546 7.386 1.00 84.12 530 TYR A CA 1
ATOM 4181 C C . TYR A 1 530 ? 10.641 -18.577 8.207 1.00 84.12 530 TYR A C 1
ATOM 4183 O O . TYR A 1 530 ? 9.601 -18.977 7.685 1.00 84.12 530 TYR A O 1
ATOM 4191 N N . VAL A 1 531 ? 10.732 -18.186 9.476 1.00 87.31 531 VAL A N 1
ATOM 4192 C CA . VAL A 1 531 ? 9.612 -18.181 10.417 1.00 87.31 531 VAL A CA 1
ATOM 4193 C C . VAL A 1 531 ? 9.418 -16.753 10.898 1.00 87.31 531 VAL A C 1
ATOM 4195 O O . VAL A 1 531 ? 10.325 -16.165 11.482 1.00 87.31 531 VAL A O 1
ATOM 4198 N N . GLN A 1 532 ? 8.241 -16.202 10.632 1.00 88.06 532 GLN A N 1
ATOM 4199 C CA . GLN A 1 532 ? 7.857 -14.849 10.998 1.00 88.06 532 GLN A CA 1
ATOM 4200 C C . GLN A 1 532 ? 6.703 -14.909 11.993 1.00 88.06 532 GLN A C 1
ATOM 4202 O O . GLN A 1 532 ? 5.647 -15.462 11.694 1.00 88.06 532 GLN A O 1
ATOM 4207 N N . ASN A 1 533 ? 6.901 -14.347 13.181 1.00 91.81 533 ASN A N 1
ATOM 4208 C CA . ASN A 1 533 ? 5.851 -14.281 14.192 1.00 91.81 533 ASN A CA 1
ATOM 4209 C C . ASN A 1 533 ? 4.994 -13.038 13.970 1.00 91.81 533 ASN A C 1
ATOM 4211 O O . ASN A 1 533 ? 5.526 -11.961 13.706 1.00 91.81 533 ASN A O 1
ATOM 4215 N N . LEU A 1 534 ? 3.682 -13.204 14.084 1.00 91.31 534 LEU A N 1
ATOM 4216 C CA . LEU A 1 534 ? 2.706 -12.136 13.936 1.00 91.31 534 LEU A CA 1
ATOM 4217 C C . LEU A 1 534 ? 2.278 -11.584 15.294 1.00 91.31 534 LEU A C 1
ATOM 4219 O O . LEU A 1 534 ? 2.331 -12.280 16.311 1.00 91.31 534 LEU A O 1
ATOM 4223 N N . SER A 1 535 ? 1.866 -10.318 15.290 1.00 90.75 535 SER A N 1
ATOM 4224 C CA . SER A 1 535 ? 1.346 -9.636 16.470 1.00 90.75 535 SER A CA 1
ATOM 4225 C C . SER A 1 535 ? 0.029 -10.259 16.948 1.00 90.75 535 SER A C 1
ATOM 4227 O O . SER A 1 535 ? -0.655 -10.991 16.227 1.00 90.75 535 SER A O 1
ATOM 4229 N N . GLU A 1 536 ? -0.300 -10.000 18.210 1.00 89.38 536 GLU A N 1
ATOM 4230 C CA . GLU A 1 536 ? -1.499 -10.524 18.851 1.00 89.38 536 GLU A CA 1
ATOM 4231 C C . GLU A 1 536 ? -2.731 -9.674 18.540 1.00 89.38 536 GLU A C 1
ATOM 4233 O O . GLU A 1 536 ? -2.728 -8.458 18.723 1.00 89.38 536 GLU A O 1
ATOM 4238 N N . ILE A 1 537 ? -3.805 -10.341 18.117 1.00 90.25 537 ILE A N 1
ATOM 4239 C CA . ILE A 1 537 ? -5.147 -9.772 18.020 1.00 90.25 537 ILE A CA 1
ATOM 4240 C C . ILE A 1 537 ? -5.887 -10.123 19.307 1.00 90.25 537 ILE A C 1
ATOM 4242 O O . ILE A 1 537 ? -6.203 -11.289 19.547 1.00 90.25 537 ILE A O 1
ATOM 4246 N N . SER A 1 538 ? -6.182 -9.116 20.120 1.00 87.25 538 SER A N 1
ATOM 4247 C CA . SER A 1 538 ? -6.945 -9.259 21.359 1.00 87.25 538 SER A CA 1
ATOM 4248 C C . SER A 1 538 ? -8.408 -8.862 21.153 1.00 87.25 538 SER A C 1
ATOM 4250 O O . SER A 1 538 ? -8.685 -7.783 20.631 1.00 87.25 538 SER A O 1
ATOM 4252 N N . PHE A 1 539 ? -9.333 -9.694 21.624 1.00 84.94 539 PHE A N 1
ATOM 4253 C CA . PHE A 1 539 ? -10.768 -9.421 21.691 1.00 84.94 539 PHE A CA 1
ATOM 4254 C C . PHE A 1 539 ? -11.179 -9.231 23.153 1.00 84.94 539 PHE A C 1
ATOM 4256 O O . PHE A 1 539 ? -11.037 -10.148 23.968 1.00 84.94 539 PHE A O 1
ATOM 4263 N N . ASP A 1 540 ? -11.682 -8.046 23.494 1.00 81.44 540 ASP A N 1
ATOM 4264 C CA . ASP A 1 540 ? -12.101 -7.718 24.856 1.00 81.44 540 ASP A CA 1
ATOM 4265 C C . ASP A 1 540 ? -13.521 -8.208 25.159 1.00 81.44 540 ASP A C 1
ATOM 4267 O O . ASP A 1 540 ? -14.425 -8.138 24.331 1.00 81.44 540 ASP A O 1
ATOM 4271 N N . VAL A 1 541 ? -13.755 -8.626 26.408 1.00 82.56 541 VAL A N 1
ATOM 4272 C CA . VAL A 1 541 ? -15.080 -9.090 26.854 1.00 82.56 541 VAL A CA 1
ATOM 4273 C C . VAL A 1 541 ? -16.154 -7.997 26.812 1.00 82.56 541 VAL A C 1
ATOM 4275 O O . VAL A 1 541 ? -17.327 -8.328 26.721 1.00 82.56 541 VAL A O 1
ATOM 4278 N N . ASN A 1 542 ? -15.790 -6.709 26.862 1.00 79.25 542 ASN A N 1
ATOM 4279 C CA . ASN A 1 542 ? -16.757 -5.602 26.914 1.00 79.25 542 ASN A CA 1
ATOM 4280 C C . ASN A 1 542 ? -17.710 -5.578 25.709 1.00 79.25 542 ASN A C 1
ATOM 4282 O O . ASN A 1 542 ? -18.899 -5.330 25.869 1.00 79.25 542 ASN A O 1
ATOM 4286 N N . GLU A 1 543 ? -17.203 -5.897 24.520 1.00 73.19 543 GLU A N 1
ATOM 4287 C CA . GLU A 1 543 ? -18.004 -5.947 23.288 1.00 73.19 543 GLU A CA 1
ATOM 4288 C C . GLU A 1 543 ? -18.993 -7.128 23.288 1.00 73.19 543 GLU A C 1
ATOM 4290 O O . GLU A 1 543 ? -19.948 -7.157 22.518 1.00 73.19 543 GLU A O 1
ATOM 4295 N N . LEU A 1 544 ? -18.803 -8.088 24.202 1.00 76.62 544 LEU A N 1
ATOM 4296 C CA . LEU A 1 544 ? -19.608 -9.300 24.338 1.00 76.62 544 LEU A CA 1
ATOM 4297 C C . LEU A 1 544 ? -20.628 -9.230 25.489 1.00 76.62 544 LEU A C 1
ATOM 4299 O O . LEU A 1 544 ? -21.228 -10.259 25.826 1.00 76.62 544 LEU A O 1
ATOM 4303 N N . LEU A 1 545 ? -20.800 -8.062 26.118 1.00 83.62 545 LEU A N 1
ATOM 4304 C CA . LEU A 1 545 ? -21.694 -7.857 27.260 1.00 83.62 545 LEU A CA 1
ATOM 4305 C C . LEU A 1 545 ? -22.924 -7.021 26.888 1.00 83.62 545 LEU A C 1
ATOM 4307 O O . LEU A 1 545 ? -22.837 -5.994 26.215 1.00 83.62 545 LEU A O 1
ATOM 4311 N N . GLU A 1 546 ? -24.077 -7.451 27.392 1.00 84.94 546 GLU A N 1
ATOM 4312 C CA . GLU A 1 546 ? -25.367 -6.775 27.275 1.00 84.94 546 GLU A CA 1
ATOM 4313 C C . GLU A 1 546 ? -25.952 -6.532 28.679 1.00 84.94 546 GLU A C 1
ATOM 4315 O O . GLU A 1 546 ? -25.864 -7.384 29.569 1.00 84.94 546 GLU A O 1
ATOM 4320 N N . GLY A 1 547 ? -26.560 -5.366 28.902 1.00 85.81 547 GLY A N 1
ATOM 4321 C CA . GLY A 1 547 ? -27.176 -5.021 30.185 1.00 85.81 547 GLY A CA 1
ATOM 4322 C C . GLY A 1 547 ? -28.321 -5.969 30.558 1.00 85.81 547 GLY A C 1
ATOM 4323 O O . GLY A 1 547 ? -29.122 -6.356 29.710 1.00 85.81 547 GLY A O 1
ATOM 4324 N N . ALA A 1 548 ? -28.410 -6.338 31.838 1.00 87.62 548 ALA A N 1
ATOM 4325 C CA . ALA A 1 548 ? -29.403 -7.286 32.335 1.00 87.62 548 ALA A CA 1
ATOM 4326 C C . ALA A 1 548 ? -30.253 -6.690 33.463 1.00 87.62 548 ALA A C 1
ATOM 4328 O O . ALA A 1 548 ? -29.721 -6.216 34.465 1.00 87.62 548 ALA A O 1
ATOM 4329 N N . GLU A 1 549 ? -31.576 -6.788 33.351 1.00 86.62 549 GLU A N 1
ATOM 4330 C CA . GLU A 1 549 ? -32.489 -6.538 34.468 1.00 86.62 549 GLU A CA 1
ATOM 4331 C C . GLU A 1 549 ? -32.785 -7.859 35.187 1.00 86.62 549 GLU A C 1
ATOM 4333 O O . GLU A 1 549 ? -33.478 -8.730 34.662 1.00 86.62 549 GLU A O 1
ATOM 4338 N N . VAL A 1 550 ? -32.230 -8.034 36.387 1.00 86.69 550 VAL A N 1
ATOM 4339 C CA . VAL A 1 550 ? -32.408 -9.247 37.202 1.00 86.69 550 VAL A CA 1
ATOM 4340 C C . VAL A 1 550 ? -32.613 -8.895 38.670 1.00 86.69 550 VAL A C 1
ATOM 4342 O O . VAL A 1 550 ? -32.148 -7.854 39.140 1.00 86.69 550 VAL A O 1
ATOM 4345 N N . ASP A 1 551 ? -33.251 -9.794 39.427 1.00 87.69 551 ASP A N 1
ATOM 4346 C CA . ASP A 1 551 ? -33.260 -9.690 40.887 1.00 87.69 551 ASP A CA 1
ATOM 4347 C C . ASP A 1 551 ? -31.858 -9.988 41.433 1.00 87.69 551 ASP A C 1
ATOM 4349 O O . ASP A 1 551 ? -31.454 -11.138 41.642 1.00 87.69 551 ASP A O 1
ATOM 4353 N N . PHE A 1 552 ? -31.091 -8.914 41.618 1.00 89.00 552 PHE A N 1
ATOM 4354 C CA . PHE A 1 552 ? -29.686 -8.970 41.993 1.00 89.00 552 PHE A CA 1
ATOM 4355 C C . PHE A 1 552 ? -29.462 -9.777 43.275 1.00 89.00 552 PHE A C 1
ATOM 4357 O O . PHE A 1 552 ? -28.505 -10.538 43.349 1.00 89.00 552 PHE A O 1
ATOM 4364 N N . LYS A 1 553 ? -30.327 -9.647 44.291 1.00 86.62 553 LYS A N 1
ATOM 4365 C CA . LYS A 1 553 ? -30.096 -10.269 45.608 1.00 86.62 553 LYS A CA 1
ATOM 4366 C C . LYS A 1 553 ? -30.251 -11.781 45.565 1.00 86.62 553 LYS A C 1
ATOM 4368 O O . LYS A 1 553 ? -29.454 -12.488 46.185 1.00 86.62 553 LYS A O 1
ATOM 4373 N N . ASP A 1 554 ? -31.254 -12.256 44.841 1.00 88.31 554 ASP A N 1
ATOM 4374 C CA . ASP A 1 554 ? -31.515 -13.683 44.706 1.00 88.31 554 ASP A CA 1
ATOM 4375 C C . ASP A 1 554 ? -30.470 -14.339 43.803 1.00 88.31 554 ASP A C 1
ATOM 4377 O O . ASP A 1 554 ? -29.878 -15.353 44.178 1.00 88.31 554 ASP A O 1
ATOM 4381 N N . GLN A 1 555 ? -30.152 -13.720 42.661 1.00 89.56 555 GLN A N 1
ATOM 4382 C CA . GLN A 1 555 ? -29.150 -14.261 41.740 1.00 89.56 555 GLN A CA 1
ATOM 4383 C C . GLN A 1 555 ? -27.727 -14.215 42.315 1.00 89.56 555 GLN A C 1
ATOM 4385 O O . GLN A 1 555 ? -26.954 -15.141 42.086 1.00 89.56 555 GLN A O 1
ATOM 4390 N N . TRP A 1 556 ? -27.383 -13.213 43.132 1.00 89.94 556 TRP A N 1
ATOM 4391 C CA . TRP A 1 556 ? -26.064 -13.104 43.775 1.00 89.94 556 TRP A CA 1
ATOM 4392 C C . TRP A 1 556 ? -25.721 -14.291 44.682 1.00 89.94 556 TRP A C 1
ATOM 4394 O O . TRP A 1 556 ? -24.548 -14.649 44.816 1.00 89.94 556 TRP A O 1
ATOM 4404 N N . ARG A 1 557 ? -26.734 -14.913 45.302 1.00 87.69 557 ARG A N 1
ATOM 4405 C CA . ARG A 1 557 ? -26.570 -16.103 46.156 1.00 87.69 557 ARG A CA 1
ATOM 4406 C C . ARG A 1 557 ? -26.339 -17.383 45.355 1.00 87.69 557 ARG A C 1
ATOM 4408 O O . ARG A 1 557 ? -25.768 -18.320 45.898 1.00 87.69 557 ARG A O 1
ATOM 4415 N N . ASN A 1 558 ? -26.777 -17.409 44.097 1.00 88.94 558 ASN A N 1
ATOM 4416 C CA . ASN A 1 558 ? -26.734 -18.590 43.235 1.00 88.94 558 ASN A CA 1
ATOM 4417 C C . ASN A 1 558 ? -25.434 -18.704 42.420 1.00 88.94 558 ASN A C 1
ATOM 4419 O O . ASN A 1 558 ? -25.230 -19.715 41.755 1.00 88.94 558 ASN A O 1
ATOM 4423 N N . LEU A 1 559 ? -24.584 -17.671 42.414 1.00 90.31 559 LEU A N 1
ATOM 4424 C CA . LEU A 1 559 ? -23.321 -17.664 41.671 1.00 90.31 559 LEU A CA 1
ATOM 4425 C C . LEU A 1 559 ? -22.179 -18.214 42.529 1.00 90.31 559 LEU A C 1
ATOM 4427 O O . LEU A 1 559 ? -22.027 -17.831 43.689 1.00 90.31 559 LEU A O 1
ATOM 4431 N N . GLU A 1 560 ? -21.378 -19.093 41.933 1.00 87.81 560 GLU A N 1
ATOM 4432 C CA . GLU A 1 560 ? -20.343 -19.865 42.630 1.00 87.81 560 GLU A CA 1
ATOM 4433 C C . GLU A 1 560 ? -19.013 -19.114 42.736 1.00 87.81 560 GLU A C 1
ATOM 4435 O O . GLU A 1 560 ? -18.354 -19.165 43.773 1.00 87.81 560 GLU A O 1
ATOM 4440 N N . TRP A 1 561 ? -18.624 -18.396 41.678 1.00 92.75 561 TRP A N 1
ATOM 4441 C CA . TRP A 1 561 ? -17.312 -17.763 41.592 1.00 92.75 561 TRP A CA 1
ATOM 4442 C C . TRP A 1 561 ? -17.384 -16.281 41.928 1.00 92.75 561 TRP A C 1
ATOM 4444 O O . TRP A 1 561 ? -18.242 -15.559 41.418 1.00 92.75 561 TRP A O 1
ATOM 4454 N N . GLU A 1 562 ? -16.443 -15.824 42.754 1.00 91.69 562 GLU A N 1
ATOM 4455 C CA . GLU A 1 562 ? -16.302 -14.435 43.180 1.00 91.69 562 GLU A CA 1
ATOM 4456 C C . GLU A 1 562 ? -14.844 -13.989 43.102 1.00 91.69 562 GLU A C 1
ATOM 4458 O O . GLU A 1 562 ? -13.935 -14.719 43.498 1.00 91.69 562 GLU A O 1
ATOM 4463 N N . ASN A 1 563 ? -14.634 -12.755 42.652 1.00 92.69 563 ASN A N 1
ATOM 4464 C CA . ASN A 1 563 ? -13.368 -12.060 42.807 1.00 92.69 563 ASN A CA 1
ATOM 4465 C C . ASN A 1 563 ? -13.601 -10.673 43.407 1.00 92.69 563 ASN A C 1
ATOM 4467 O O . ASN A 1 563 ? -14.523 -9.960 43.004 1.00 92.69 563 ASN A O 1
ATOM 4471 N N . ILE A 1 564 ? -12.755 -10.303 44.368 1.00 90.88 564 ILE A N 1
ATOM 4472 C CA . ILE A 1 564 ? -12.824 -9.034 45.093 1.00 90.88 564 ILE A CA 1
ATOM 4473 C C . ILE A 1 564 ? -11.564 -8.242 44.774 1.00 90.88 564 ILE A C 1
ATOM 4475 O O . ILE A 1 564 ? -10.447 -8.736 44.916 1.00 90.88 564 ILE A O 1
ATOM 4479 N N . TYR A 1 565 ? -11.749 -6.998 44.357 1.00 86.19 565 TYR A N 1
ATOM 4480 C CA . TYR A 1 565 ? -10.672 -6.097 43.992 1.00 86.19 565 TYR A CA 1
ATOM 4481 C C . TYR A 1 565 ? -10.860 -4.740 44.664 1.00 86.19 565 TYR A C 1
ATOM 4483 O O . TYR A 1 565 ? -11.938 -4.158 44.591 1.00 86.19 565 TYR A O 1
ATOM 4491 N N . SER A 1 566 ? -9.802 -4.208 45.279 1.00 87.44 566 SER A N 1
ATOM 4492 C CA . SER A 1 566 ? -9.825 -2.904 45.949 1.00 87.44 566 SER A CA 1
ATOM 4493 C C . SER A 1 566 ? -8.704 -2.008 45.426 1.00 87.44 566 SER A C 1
ATOM 4495 O O . SER A 1 566 ? -7.548 -2.427 45.356 1.00 87.44 566 SER A O 1
ATOM 4497 N N . ILE A 1 567 ? -9.028 -0.763 45.075 1.00 86.81 567 ILE A N 1
ATOM 4498 C CA . ILE A 1 567 ? -8.071 0.237 44.588 1.00 86.81 567 ILE A CA 1
ATOM 4499 C C . ILE A 1 567 ? -8.357 1.611 45.193 1.00 86.81 567 ILE A C 1
ATOM 4501 O O . ILE A 1 567 ? -9.505 2.019 45.340 1.00 86.81 567 ILE A O 1
ATOM 4505 N N . SER A 1 568 ? -7.297 2.344 45.529 1.00 82.44 568 SER A N 1
ATOM 4506 C CA . SER A 1 568 ? -7.388 3.728 45.996 1.00 82.44 568 SER A CA 1
ATOM 4507 C C . SER A 1 568 ? -7.176 4.700 44.830 1.00 82.44 568 SER A C 1
ATOM 4509 O O . SER A 1 568 ? -6.177 4.599 44.114 1.00 82.44 568 SER A O 1
ATOM 4511 N N . ILE A 1 569 ? -8.082 5.663 44.659 1.00 81.25 569 ILE A N 1
ATOM 4512 C CA . ILE A 1 569 ? -8.091 6.671 43.586 1.00 81.25 569 ILE A CA 1
ATOM 4513 C C . ILE A 1 569 ? -7.985 8.078 44.201 1.00 81.25 569 ILE A C 1
ATOM 4515 O O . ILE A 1 569 ? -8.566 8.357 45.250 1.00 81.25 569 ILE A O 1
ATOM 4519 N N . ARG A 1 570 ? -7.206 8.971 43.568 1.00 69.38 570 ARG A N 1
ATOM 4520 C CA . ARG A 1 570 ? -6.977 10.356 44.042 1.00 69.38 570 ARG A CA 1
ATOM 4521 C C . ARG A 1 570 ? -7.992 11.379 43.511 1.00 69.38 570 ARG A C 1
ATOM 4523 O O . ARG A 1 570 ? -8.110 12.455 44.085 1.00 69.38 570 ARG A O 1
ATOM 4530 N N . LYS A 1 571 ? -8.681 11.079 42.405 1.00 65.75 571 LYS A N 1
ATOM 4531 C CA . LYS A 1 571 ? -9.661 11.970 41.757 1.00 65.75 571 LYS A CA 1
ATOM 4532 C C . LYS A 1 571 ? -11.041 11.918 42.425 1.00 65.75 571 LYS A C 1
ATOM 4534 O O . LYS A 1 571 ? -11.372 10.942 43.090 1.00 65.75 571 LYS A O 1
ATOM 4539 N N . SER A 1 572 ? -11.832 12.974 42.200 1.00 61.47 572 SER A N 1
ATOM 4540 C CA . SER A 1 572 ? -13.224 13.089 42.660 1.00 61.47 572 SER A CA 1
ATOM 4541 C C . SER A 1 572 ? -14.094 11.938 42.134 1.00 61.47 572 SER A C 1
ATOM 4543 O O . SER A 1 572 ? -13.975 11.546 40.972 1.00 61.47 572 SER A O 1
ATOM 4545 N N . CYS A 1 573 ? -14.964 11.414 43.002 1.00 62.62 573 CYS A N 1
ATOM 4546 C CA . CYS A 1 573 ? -15.807 10.237 42.771 1.00 62.62 573 CYS A CA 1
ATOM 4547 C C . CYS A 1 573 ? -17.070 10.494 41.938 1.00 62.62 573 CYS A C 1
ATOM 4549 O O . CYS A 1 573 ? -17.767 9.536 41.585 1.00 62.62 573 CYS A O 1
ATOM 4551 N N . ASP A 1 574 ? -17.378 11.753 41.619 1.00 67.69 574 ASP A N 1
ATOM 4552 C CA . ASP A 1 574 ? -18.614 12.097 40.919 1.00 67.69 574 ASP A CA 1
ATOM 4553 C C . ASP A 1 574 ? -18.660 11.468 39.518 1.00 67.69 574 ASP A C 1
ATOM 4555 O O . ASP A 1 574 ? -17.799 11.683 38.662 1.00 67.69 574 ASP A O 1
ATOM 4559 N N . GLY A 1 575 ? -19.680 10.634 39.297 1.00 77.31 575 GLY A N 1
ATOM 4560 C CA . GLY A 1 575 ? -19.918 9.935 38.032 1.00 77.31 575 GLY A CA 1
ATOM 4561 C C . GLY A 1 575 ? -19.076 8.675 37.795 1.00 77.31 575 GLY A C 1
ATOM 4562 O O . GLY A 1 575 ? -19.224 8.056 36.744 1.00 77.31 575 GLY A O 1
ATOM 4563 N N . LEU A 1 576 ? -18.225 8.237 38.737 1.00 83.06 576 LEU A N 1
ATOM 4564 C CA . LEU A 1 576 ? -17.398 7.032 38.543 1.00 83.06 576 LEU A CA 1
ATOM 4565 C C . LEU A 1 576 ? -18.245 5.762 38.370 1.00 83.06 576 LEU A C 1
ATOM 4567 O O . LEU A 1 576 ? -17.950 4.942 37.506 1.00 83.06 576 LEU A O 1
ATOM 4571 N N . LEU A 1 577 ? -19.324 5.624 39.146 1.00 85.62 577 LEU A N 1
ATOM 4572 C CA . LEU A 1 577 ? -20.237 4.483 39.041 1.00 85.62 577 LEU A CA 1
ATOM 4573 C C . LEU A 1 577 ? -20.883 4.391 37.651 1.00 85.62 577 LEU A C 1
ATOM 4575 O O . LEU A 1 577 ? -20.976 3.304 37.086 1.00 85.62 577 LEU A O 1
ATOM 4579 N N . GLN A 1 578 ? -21.288 5.532 37.090 1.00 85.00 578 GLN A N 1
ATOM 4580 C CA . GLN A 1 578 ? -21.883 5.584 35.759 1.00 85.00 578 GLN A CA 1
ATOM 4581 C C . GLN A 1 578 ? -20.858 5.200 34.687 1.00 85.00 578 GLN A C 1
ATOM 4583 O O . GLN A 1 578 ? -21.147 4.352 33.850 1.00 85.00 578 GLN A O 1
ATOM 4588 N N . LYS A 1 579 ? -19.625 5.711 34.792 1.00 86.31 579 LYS A N 1
ATOM 4589 C CA . LYS A 1 579 ? -18.524 5.333 33.894 1.00 86.31 579 LYS A CA 1
ATOM 4590 C C . LYS A 1 579 ? -18.188 3.839 33.955 1.00 86.31 579 LYS A C 1
ATOM 4592 O O . LYS A 1 579 ? -17.880 3.244 32.928 1.00 86.31 579 LYS A O 1
ATOM 4597 N N . ILE A 1 580 ? -18.242 3.225 35.142 1.00 87.81 580 ILE A N 1
ATOM 4598 C CA . ILE A 1 580 ? -18.053 1.773 35.300 1.00 87.81 580 ILE A CA 1
ATOM 4599 C C . ILE A 1 580 ? -19.194 1.009 34.617 1.00 87.81 580 ILE A C 1
ATOM 4601 O O . ILE A 1 580 ? -18.931 0.046 33.904 1.00 87.81 580 ILE A O 1
ATOM 4605 N N . SER A 1 581 ? -20.443 1.452 34.795 1.00 88.19 581 SER A N 1
ATOM 4606 C CA . SER A 1 581 ? -21.613 0.839 34.149 1.00 88.19 581 SER A CA 1
ATOM 4607 C C . SER A 1 581 ? -21.518 0.906 32.624 1.00 88.19 581 SER A C 1
ATOM 4609 O O . SER A 1 581 ? -21.700 -0.109 31.958 1.00 88.19 581 SER A O 1
ATOM 4611 N N . GLU A 1 582 ? -21.157 2.073 32.082 1.00 86.31 582 GLU A N 1
ATOM 4612 C CA . GLU A 1 582 ? -20.942 2.295 30.647 1.00 86.31 582 GLU A CA 1
ATOM 4613 C C . GLU A 1 582 ? -19.799 1.424 30.105 1.00 86.31 582 GLU A C 1
ATOM 4615 O O . GLU A 1 582 ? -19.911 0.859 29.022 1.00 86.31 582 GLU A O 1
ATOM 4620 N N . ARG A 1 583 ? -18.715 1.244 30.874 1.00 85.19 583 ARG A N 1
ATOM 4621 C CA . ARG A 1 583 ? -17.553 0.440 30.456 1.00 85.19 583 ARG A CA 1
ATOM 4622 C C . ARG A 1 583 ? -17.791 -1.073 30.455 1.00 85.19 583 ARG A C 1
ATOM 4624 O O . ARG A 1 583 ? -16.996 -1.777 29.850 1.00 85.19 583 ARG A O 1
ATOM 4631 N N . ILE A 1 584 ? -18.806 -1.571 31.15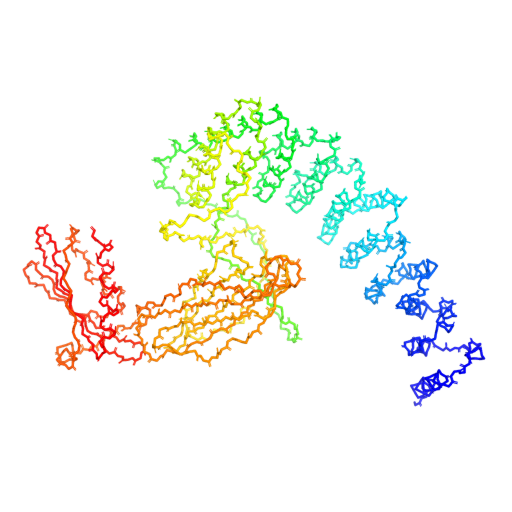6 1.00 84.56 584 ILE A N 1
ATOM 4632 C CA . ILE A 1 584 ? -19.206 -2.993 31.145 1.00 84.56 584 ILE A CA 1
ATOM 4633 C C . ILE A 1 584 ? -20.411 -3.200 30.205 1.00 84.56 584 ILE A C 1
ATOM 4635 O O . ILE A 1 584 ? -20.870 -4.325 30.031 1.00 84.56 584 ILE A O 1
ATOM 4639 N N . ASN A 1 585 ? -20.970 -2.115 29.650 1.00 84.12 585 ASN A N 1
ATOM 4640 C CA . ASN A 1 585 ? -22.287 -2.105 29.012 1.00 84.12 585 ASN A CA 1
ATOM 4641 C C . ASN A 1 585 ? -23.379 -2.735 29.910 1.00 84.12 585 ASN A C 1
ATOM 4643 O O . ASN A 1 585 ? -24.293 -3.419 29.453 1.00 84.12 585 ASN A O 1
ATOM 4647 N N . GLY A 1 586 ? -23.236 -2.560 31.229 1.00 85.81 586 GLY A N 1
ATOM 4648 C CA . GLY A 1 586 ? -24.069 -3.198 32.243 1.00 85.81 586 GLY A CA 1
ATOM 4649 C C . GLY A 1 586 ? -25.235 -2.318 32.683 1.00 85.81 586 GLY A C 1
ATOM 4650 O O . GLY A 1 586 ? -25.133 -1.090 32.695 1.00 85.81 586 GLY A O 1
ATOM 4651 N N . HIS A 1 587 ? -26.333 -2.950 33.105 1.00 89.12 587 HIS A N 1
ATOM 4652 C CA . HIS A 1 587 ? -27.501 -2.249 33.632 1.00 89.12 587 HIS A CA 1
ATOM 4653 C C . HIS A 1 587 ? -27.363 -2.016 35.144 1.00 89.12 587 HIS A C 1
ATOM 4655 O O . HIS A 1 587 ? -27.115 -2.951 35.915 1.00 89.12 587 HIS A O 1
ATOM 4661 N N . LEU A 1 588 ? -27.548 -0.769 35.583 1.00 88.00 588 LEU A N 1
ATOM 4662 C CA . LEU A 1 588 ? -27.498 -0.395 36.995 1.00 88.00 588 LEU A CA 1
ATOM 4663 C C . LEU A 1 588 ? -28.819 -0.772 37.683 1.00 88.00 588 LEU A C 1
ATOM 4665 O O . LEU A 1 588 ? -29.815 -0.063 37.593 1.00 88.00 588 LEU A O 1
ATOM 4669 N N . CYS A 1 589 ? -28.815 -1.887 38.411 1.00 83.12 589 CYS A N 1
ATOM 4670 C CA . CYS A 1 589 ? -29.987 -2.418 39.111 1.00 83.12 589 CYS A CA 1
ATOM 4671 C C . CYS A 1 589 ? -30.334 -1.638 40.390 1.00 83.12 589 CYS A C 1
ATOM 4673 O O . CYS A 1 589 ? -31.456 -1.714 40.884 1.00 83.12 589 CYS A O 1
ATOM 4675 N N . GLY A 1 590 ? -29.375 -0.908 40.964 1.00 81.56 590 GLY A N 1
ATOM 4676 C CA . GLY A 1 590 ? -29.626 -0.074 42.134 1.00 81.56 590 GLY A CA 1
ATOM 4677 C C . GLY A 1 590 ? -28.414 0.744 42.557 1.00 81.56 590 GLY A C 1
ATOM 4678 O O . GLY A 1 590 ? -27.276 0.283 42.454 1.00 81.56 590 GLY A O 1
ATOM 4679 N N . LYS A 1 591 ? -28.682 1.950 43.062 1.00 85.88 591 LYS A N 1
ATOM 4680 C CA . LYS A 1 591 ? -27.708 2.849 43.683 1.00 85.88 591 LYS A CA 1
ATOM 4681 C C . LYS A 1 591 ? -28.161 3.131 45.112 1.00 85.88 591 LYS A C 1
ATOM 4683 O O . LYS A 1 591 ? -29.292 3.559 45.324 1.00 85.88 591 LYS A O 1
ATOM 4688 N N . PHE A 1 592 ? -27.282 2.895 46.075 1.00 84.38 592 PHE A N 1
ATOM 4689 C CA . PHE A 1 592 ? -27.518 3.153 47.489 1.00 84.38 592 PHE A CA 1
ATOM 4690 C C . PHE A 1 592 ? -26.442 4.102 48.003 1.00 84.38 592 PHE A C 1
ATOM 4692 O O . PHE A 1 592 ? -25.252 3.847 47.833 1.00 84.38 592 PHE A O 1
ATOM 4699 N N . GLU A 1 593 ? -26.855 5.196 48.629 1.00 81.38 593 GLU A N 1
ATOM 4700 C CA . GLU A 1 593 ? -25.947 6.177 49.220 1.00 81.38 593 GLU A CA 1
ATOM 4701 C C . GLU A 1 593 ? -26.055 6.084 50.744 1.00 81.38 593 GLU A C 1
ATOM 4703 O O . GLU A 1 593 ? -27.138 6.221 51.312 1.00 81.38 593 GLU A O 1
ATOM 4708 N N . TYR A 1 594 ? -24.930 5.812 51.402 1.00 76.69 594 TYR A N 1
ATOM 4709 C CA . TYR A 1 594 ? -24.819 5.695 52.851 1.00 76.69 594 TYR A CA 1
ATOM 4710 C C . TYR A 1 594 ? -23.678 6.582 53.347 1.00 76.69 594 TYR A C 1
ATOM 4712 O O . TYR A 1 594 ? -22.512 6.214 53.229 1.00 76.69 594 TYR A O 1
ATOM 4720 N N . LEU A 1 595 ? -24.016 7.722 53.960 1.00 75.75 595 LEU A N 1
ATOM 4721 C CA . LEU A 1 595 ? -23.052 8.685 54.512 1.00 75.75 595 LEU A CA 1
ATOM 4722 C C . LEU A 1 595 ? -22.004 9.106 53.464 1.00 75.75 595 LEU A C 1
ATOM 4724 O O . LEU A 1 595 ? -22.333 9.812 52.519 1.00 75.75 595 LEU A O 1
ATOM 4728 N N . GLU A 1 596 ? -20.760 8.656 53.631 1.00 75.75 596 GLU A N 1
ATOM 4729 C CA . GLU A 1 596 ? -19.622 8.936 52.751 1.00 75.75 596 GLU A CA 1
ATOM 4730 C C . GLU A 1 596 ? -19.377 7.814 51.726 1.00 75.75 596 GLU A C 1
ATOM 4732 O O . GLU A 1 596 ? -18.375 7.837 51.022 1.00 75.75 596 GLU A O 1
ATOM 4737 N N . SER A 1 597 ? -20.247 6.802 51.635 1.00 82.50 597 SER A N 1
ATOM 4738 C CA . SER A 1 597 ? -20.084 5.661 50.726 1.00 82.50 597 SER A CA 1
ATOM 4739 C C . SER A 1 597 ? -21.245 5.508 49.744 1.00 82.50 597 SER A C 1
ATOM 4741 O O . SER A 1 597 ? -22.415 5.553 50.119 1.00 82.50 597 SER A O 1
ATOM 4743 N N . VAL A 1 598 ? -20.918 5.271 48.475 1.00 86.94 598 VAL A N 1
ATOM 4744 C CA . VAL A 1 598 ? -21.869 4.987 47.396 1.00 86.94 598 VAL A CA 1
ATOM 4745 C C . VAL A 1 598 ? -21.708 3.534 46.970 1.00 86.94 598 VAL A C 1
ATOM 4747 O O . VAL A 1 598 ? -20.617 3.114 46.588 1.00 86.94 598 VAL A O 1
ATOM 4750 N N . VAL A 1 599 ? -22.796 2.769 47.007 1.00 88.69 599 VAL A N 1
ATOM 4751 C CA . VAL A 1 599 ? -22.843 1.373 46.563 1.00 88.69 599 VAL A CA 1
ATOM 4752 C C . VAL A 1 599 ? -23.713 1.266 45.316 1.00 88.69 599 VAL A C 1
ATOM 4754 O O . VAL A 1 599 ? -24.855 1.720 45.307 1.00 88.69 599 VAL A O 1
ATOM 4757 N N . GLY A 1 600 ? -23.187 0.651 44.263 1.00 90.44 600 GLY A N 1
ATOM 4758 C CA . GLY A 1 600 ? -23.898 0.388 43.019 1.00 90.44 600 GLY A CA 1
ATOM 4759 C C . GLY A 1 600 ? -23.892 -1.093 42.661 1.00 90.44 600 GLY A C 1
ATOM 4760 O O . GLY A 1 600 ? -22.859 -1.755 42.741 1.00 90.44 600 GLY A O 1
ATOM 4761 N N . ASN A 1 601 ? -25.050 -1.600 42.249 1.00 92.31 601 ASN A N 1
ATOM 4762 C CA . ASN A 1 601 ? -25.224 -2.968 41.771 1.00 92.31 601 ASN A CA 1
ATOM 4763 C C . ASN A 1 601 ? -25.445 -2.951 40.262 1.00 92.31 601 ASN A C 1
ATOM 4765 O O . ASN A 1 601 ? -26.419 -2.364 39.793 1.00 92.31 601 ASN A O 1
ATOM 4769 N N . ILE A 1 602 ? -24.565 -3.609 39.519 1.00 92.00 602 ILE A N 1
ATOM 4770 C CA . ILE A 1 602 ? -24.588 -3.680 38.059 1.00 92.00 602 ILE A CA 1
ATOM 4771 C C . ILE A 1 602 ? -24.776 -5.142 37.655 1.00 92.00 602 ILE A C 1
ATOM 4773 O O . ILE A 1 602 ? -24.148 -6.034 38.227 1.00 92.00 602 ILE A O 1
ATOM 4777 N N . ALA A 1 603 ? -25.632 -5.391 36.670 1.00 92.56 603 ALA A N 1
ATOM 4778 C CA . ALA A 1 603 ? -25.842 -6.718 36.109 1.00 92.56 603 ALA A CA 1
ATOM 4779 C C . ALA A 1 603 ? -25.704 -6.698 34.584 1.00 92.56 603 ALA A C 1
ATOM 4781 O O . ALA A 1 603 ? -26.177 -5.781 33.903 1.00 92.56 603 ALA A O 1
ATOM 4782 N N . CYS A 1 604 ? -25.061 -7.733 34.052 1.00 91.38 604 CYS A N 1
ATOM 4783 C CA . CYS A 1 604 ? -24.925 -7.954 32.620 1.00 91.38 604 CYS A CA 1
ATOM 4784 C C . CYS A 1 604 ? -25.020 -9.443 32.274 1.00 91.38 604 CYS A C 1
ATOM 4786 O O . CYS A 1 604 ? -24.730 -10.324 33.087 1.00 91.38 604 CYS A O 1
ATOM 4788 N N . TYR A 1 605 ? -25.450 -9.714 31.049 1.00 88.94 605 TYR A N 1
ATOM 4789 C CA . TYR A 1 605 ? -25.350 -11.010 30.405 1.00 88.94 605 TYR A CA 1
ATOM 4790 C C . TYR A 1 605 ? -24.234 -10.966 29.370 1.00 88.94 605 TYR A C 1
ATOM 4792 O O . TYR A 1 605 ? -24.051 -9.965 28.685 1.00 88.94 605 TYR A O 1
ATOM 4800 N N . THR A 1 606 ? -23.513 -12.070 29.209 1.00 85.44 606 THR A N 1
ATOM 4801 C CA . THR A 1 606 ? -22.759 -12.279 27.972 1.00 85.44 606 THR A CA 1
ATOM 4802 C C . THR A 1 606 ? -23.723 -12.560 26.818 1.00 85.44 606 THR A C 1
ATOM 4804 O O . THR A 1 606 ? -24.856 -12.994 27.040 1.00 85.44 606 THR A O 1
ATOM 4807 N N . ILE A 1 607 ? -23.265 -12.418 25.574 1.00 78.06 607 ILE A N 1
ATOM 4808 C CA . ILE A 1 607 ? -24.028 -12.810 24.371 1.00 78.06 607 ILE A CA 1
ATOM 4809 C C . ILE A 1 607 ? -24.524 -14.275 24.437 1.00 78.06 607 ILE A C 1
ATOM 4811 O O . ILE A 1 607 ? -25.573 -14.624 23.890 1.00 78.06 607 ILE A O 1
ATOM 4815 N N . GLN A 1 608 ? -23.815 -15.138 25.167 1.00 78.75 608 GLN A N 1
ATOM 4816 C CA . GLN A 1 608 ? -24.177 -16.540 25.417 1.00 78.75 608 GLN A CA 1
ATOM 4817 C C . GLN A 1 608 ? -25.117 -16.736 26.621 1.00 78.75 608 GLN A C 1
ATOM 4819 O O . GLN A 1 608 ? -25.372 -17.864 27.039 1.00 78.75 608 GLN A O 1
ATOM 4824 N N . LYS A 1 609 ? -25.661 -15.644 27.171 1.00 83.81 609 LYS A N 1
ATOM 4825 C CA . LYS A 1 609 ? -26.582 -15.606 28.317 1.00 83.81 609 LYS A CA 1
ATOM 4826 C C . LYS A 1 609 ? -25.977 -16.102 29.635 1.00 83.81 609 LYS A C 1
ATOM 4828 O O . LYS A 1 609 ? -26.705 -16.553 30.524 1.00 83.81 609 LYS A O 1
ATOM 4833 N N . SER A 1 610 ? -24.661 -15.973 29.809 1.00 87.06 610 SER A N 1
ATOM 4834 C CA . SER A 1 610 ? -24.019 -16.171 31.114 1.00 87.06 610 SER A CA 1
ATOM 4835 C C . SER A 1 610 ? -24.177 -14.913 31.960 1.00 87.06 610 SER A C 1
ATOM 4837 O O . SER A 1 610 ? -23.823 -13.822 31.522 1.00 87.06 610 SER A O 1
ATOM 4839 N N . LEU A 1 611 ? -24.735 -15.055 33.165 1.00 90.12 611 LEU A N 1
ATOM 4840 C CA . LEU A 1 611 ? -24.983 -13.930 34.067 1.00 90.12 611 LEU A CA 1
ATOM 4841 C C . LEU A 1 611 ? -23.692 -13.486 34.761 1.00 90.12 611 LEU A C 1
ATOM 4843 O O . LEU A 1 611 ? -22.966 -14.310 35.324 1.00 90.12 611 LEU A O 1
ATOM 4847 N N . VAL A 1 612 ? -23.464 -12.179 34.789 1.00 91.62 612 VAL A N 1
ATOM 4848 C CA . VAL A 1 612 ? -22.400 -11.529 35.547 1.00 91.62 612 VAL A CA 1
ATOM 4849 C C . VAL A 1 612 ? -23.019 -10.454 36.429 1.00 91.62 612 VAL A C 1
ATOM 4851 O O . VAL A 1 612 ? -23.783 -9.605 35.970 1.00 91.62 612 VAL A O 1
ATOM 4854 N N . LEU A 1 613 ? -22.669 -10.485 37.711 1.00 92.81 613 LEU A N 1
ATOM 4855 C CA . LEU A 1 613 ? -23.092 -9.489 38.685 1.00 92.81 613 LEU A CA 1
ATOM 4856 C C . LEU A 1 613 ? -21.873 -8.770 39.244 1.00 92.81 613 LEU A C 1
ATOM 4858 O O . LEU A 1 613 ? -20.896 -9.400 39.647 1.00 92.81 613 LEU A O 1
ATOM 4862 N N . VAL A 1 614 ? -21.949 -7.446 39.298 1.00 93.12 614 VAL A N 1
ATOM 4863 C CA . VAL A 1 614 ? -20.881 -6.589 39.800 1.00 93.12 614 VAL A CA 1
ATOM 4864 C C . VAL A 1 614 ? -21.438 -5.697 40.901 1.00 93.12 614 VAL A C 1
ATOM 4866 O O . VAL A 1 614 ? -22.385 -4.942 40.693 1.00 93.12 614 VAL A O 1
ATOM 4869 N N . ASN A 1 615 ? -20.850 -5.781 42.088 1.00 93.06 615 ASN A N 1
ATOM 4870 C CA . ASN A 1 615 ? -21.114 -4.870 43.192 1.00 93.06 615 ASN A CA 1
ATOM 4871 C C . ASN A 1 615 ? -19.930 -3.911 43.326 1.00 93.06 615 ASN A C 1
ATOM 4873 O O . ASN A 1 615 ? -18.789 -4.347 43.447 1.00 93.06 615 ASN A O 1
ATOM 4877 N N . VAL A 1 616 ? -20.204 -2.613 43.282 1.00 91.56 616 VAL A N 1
ATOM 4878 C CA . VAL A 1 616 ? -19.203 -1.552 43.388 1.00 91.56 616 VAL A CA 1
ATOM 4879 C C . VAL A 1 616 ? -19.494 -0.753 44.648 1.00 91.56 616 VAL A C 1
ATOM 4881 O O . VAL A 1 616 ? -20.590 -0.223 44.796 1.00 91.56 616 VAL A O 1
ATOM 4884 N N . CYS A 1 617 ? -18.520 -0.636 45.539 1.00 90.19 617 CYS A N 1
ATOM 4885 C CA . CYS A 1 617 ? -18.572 0.200 46.728 1.00 90.19 617 CYS A CA 1
ATOM 4886 C C . CYS A 1 617 ? -17.481 1.269 46.635 1.00 90.19 617 CYS A C 1
ATOM 4888 O O . CYS A 1 617 ? -16.306 0.956 46.470 1.00 90.19 617 CYS A O 1
ATOM 4890 N N . ILE A 1 618 ? -17.871 2.534 46.735 1.00 88.62 618 ILE A N 1
ATOM 4891 C CA . ILE A 1 618 ? -16.982 3.693 46.663 1.00 88.62 618 ILE A CA 1
ATOM 4892 C C . ILE A 1 618 ? -17.088 4.422 47.993 1.00 88.62 618 ILE A C 1
ATOM 4894 O O . ILE A 1 618 ? -18.145 4.965 48.289 1.00 88.62 618 ILE A O 1
ATOM 4898 N N . SER A 1 619 ? -16.019 4.462 48.784 1.00 85.44 619 SER A N 1
ATOM 4899 C CA . SER A 1 619 ? -15.968 5.251 50.020 1.00 85.44 619 SER A CA 1
ATOM 4900 C C . SER A 1 619 ? -15.167 6.535 49.801 1.00 85.44 619 SER A C 1
ATOM 4902 O O . SER A 1 619 ? -13.987 6.486 49.436 1.00 85.44 619 SER A O 1
ATOM 4904 N N . SER A 1 620 ? -15.811 7.676 50.036 1.00 73.00 620 SER A N 1
ATOM 4905 C CA . SER A 1 620 ? -15.257 9.022 49.930 1.00 73.00 620 SER A CA 1
ATOM 4906 C C . SER A 1 620 ? -14.449 9.355 51.187 1.00 73.00 620 SER A C 1
ATOM 4908 O O . SER A 1 620 ? -15.013 9.643 52.234 1.00 73.00 620 SER A O 1
ATOM 4910 N N . GLY A 1 621 ? -13.120 9.310 51.084 1.00 69.81 621 GLY A N 1
ATOM 4911 C CA . GLY A 1 621 ? -12.180 9.725 52.135 1.00 69.81 621 GLY A CA 1
ATOM 4912 C C . GLY A 1 621 ? -11.110 10.684 51.596 1.00 69.81 621 GLY A C 1
ATOM 4913 O O . GLY A 1 621 ? -11.240 11.206 50.491 1.00 69.81 621 GLY A O 1
ATOM 4914 N N . SER A 1 622 ? -10.006 10.886 52.333 1.00 65.75 622 SER A N 1
ATOM 4915 C CA . SER A 1 622 ? -8.833 11.654 51.849 1.00 65.75 622 SER A CA 1
ATOM 4916 C C . SER A 1 622 ? -8.231 11.075 50.559 1.00 65.75 622 SER A C 1
ATOM 4918 O O . SER A 1 622 ? -7.687 11.800 49.728 1.00 65.75 622 SER A O 1
ATOM 4920 N N . SER A 1 623 ? -8.381 9.766 50.380 1.00 71.81 623 SER A N 1
ATOM 4921 C CA . SER A 1 623 ? -8.252 9.042 49.123 1.00 71.81 623 SER A CA 1
ATOM 4922 C C . SER A 1 623 ? -9.495 8.180 48.949 1.00 71.81 623 SER A C 1
ATOM 4924 O O . SER A 1 623 ? -9.903 7.499 49.891 1.00 71.81 623 SER A O 1
ATOM 4926 N N . SER A 1 624 ? -10.099 8.198 47.765 1.00 78.56 624 SER A N 1
ATOM 4927 C CA . SER A 1 624 ? -11.328 7.449 47.516 1.00 78.56 624 SER A CA 1
ATOM 4928 C C . SER A 1 624 ? -11.010 5.973 47.302 1.00 78.56 624 SER A C 1
ATOM 4930 O O . SER A 1 624 ? -10.317 5.621 46.347 1.00 78.56 624 SER A O 1
ATOM 4932 N N . LEU A 1 625 ? -11.481 5.108 48.197 1.00 85.88 625 LEU A N 1
ATOM 4933 C CA . LEU A 1 625 ? -11.300 3.661 48.085 1.00 85.88 625 LEU A CA 1
ATOM 4934 C C . LEU A 1 625 ? -12.481 3.069 47.313 1.00 85.88 625 LEU A C 1
ATOM 4936 O O . LEU A 1 625 ? -13.637 3.270 47.680 1.00 85.88 625 LEU A O 1
ATOM 4940 N N . VAL A 1 626 ? -12.174 2.345 46.240 1.00 88.06 626 VAL A N 1
ATOM 4941 C CA . VAL A 1 626 ? -13.146 1.647 45.399 1.00 88.06 626 VAL A CA 1
ATOM 4942 C C . VAL A 1 626 ? -12.938 0.149 45.569 1.00 88.06 626 VAL A C 1
ATOM 4944 O O . VAL A 1 626 ? -11.879 -0.373 45.224 1.00 88.06 626 VAL A O 1
ATOM 4947 N N . GLU A 1 627 ? -13.945 -0.537 46.096 1.00 90.62 627 GLU A N 1
ATOM 4948 C CA . GLU A 1 627 ? -14.017 -1.993 46.185 1.00 90.62 627 GLU A CA 1
ATOM 4949 C C . GLU A 1 627 ? -15.029 -2.507 45.159 1.00 90.62 627 GLU A C 1
ATOM 4951 O O . GLU A 1 627 ? -16.178 -2.073 45.127 1.00 90.62 627 GLU A O 1
ATOM 4956 N N . ILE A 1 628 ? -14.602 -3.430 44.304 1.00 91.75 628 ILE A N 1
ATOM 4957 C CA . ILE A 1 628 ? -15.438 -4.086 43.306 1.00 91.75 628 ILE A CA 1
ATOM 4958 C C . ILE A 1 628 ? -15.456 -5.579 43.588 1.00 91.75 628 ILE A C 1
ATOM 4960 O O . ILE A 1 628 ? -14.407 -6.206 43.733 1.00 91.75 628 ILE A O 1
ATOM 4964 N N . ARG A 1 629 ? -16.654 -6.158 43.601 1.00 93.00 629 ARG A N 1
ATOM 4965 C CA . ARG A 1 629 ? -16.877 -7.600 43.663 1.00 93.00 629 ARG A CA 1
ATOM 4966 C C . ARG A 1 629 ? -17.568 -8.053 42.395 1.00 93.00 629 ARG A C 1
ATOM 4968 O O . ARG A 1 629 ? -18.652 -7.567 42.083 1.00 93.00 629 ARG A O 1
ATOM 4975 N N . VAL A 1 630 ? -16.950 -8.980 41.677 1.00 93.81 630 VAL A N 1
ATOM 4976 C CA . VAL A 1 630 ? -17.496 -9.565 40.448 1.00 93.81 630 VAL A CA 1
ATOM 4977 C C . VAL A 1 630 ? -17.856 -11.016 40.728 1.00 93.81 630 VAL A C 1
ATOM 4979 O O . VAL A 1 630 ? -17.030 -11.756 41.263 1.00 93.81 630 VAL A O 1
ATOM 4982 N N . ARG A 1 631 ? -19.070 -11.428 40.352 1.00 93.12 631 ARG A N 1
ATOM 4983 C CA . ARG A 1 631 ? -19.543 -12.810 40.462 1.00 93.12 631 ARG A CA 1
ATOM 4984 C C . ARG A 1 631 ? -20.108 -13.336 39.152 1.00 93.12 631 ARG A C 1
ATOM 4986 O O . ARG A 1 631 ? -20.800 -12.615 38.435 1.00 93.12 631 ARG A O 1
ATOM 4993 N N . SER A 1 632 ? -19.849 -14.610 38.862 1.00 92.38 632 SER A N 1
ATOM 4994 C CA . SER A 1 632 ? -20.427 -15.325 37.718 1.00 92.38 632 SER A CA 1
ATOM 4995 C C . SER A 1 632 ? -20.399 -16.848 37.927 1.00 92.38 632 SER A C 1
ATOM 4997 O O . SER A 1 632 ? -19.974 -17.344 38.969 1.00 92.38 632 SER A O 1
ATOM 4999 N N . LYS A 1 633 ? -20.889 -17.596 36.932 1.00 89.75 633 LYS A N 1
ATOM 5000 C CA . LYS A 1 633 ? -20.850 -19.064 36.888 1.00 89.75 633 LYS A CA 1
ATOM 5001 C C . LYS A 1 633 ? -19.477 -19.621 36.495 1.00 89.75 633 LYS A C 1
ATOM 5003 O O . LYS A 1 633 ? -19.184 -20.750 36.858 1.00 89.75 633 LYS A O 1
ATOM 5008 N N . SER A 1 634 ? -18.663 -18.860 35.759 1.00 87.94 634 SER A N 1
ATOM 5009 C CA . SER A 1 634 ? -17.332 -19.286 35.292 1.00 87.94 634 SER A CA 1
ATOM 5010 C C . SER A 1 634 ? -16.228 -18.450 35.942 1.00 87.94 634 SER A C 1
ATOM 5012 O O . SER A 1 634 ? -16.319 -17.221 35.980 1.00 87.94 634 SER A O 1
ATOM 5014 N N . GLU A 1 635 ? -15.175 -19.113 36.428 1.00 89.56 635 GLU A N 1
ATOM 5015 C CA . GLU A 1 635 ? -13.990 -18.474 37.015 1.00 89.56 635 GLU A CA 1
ATOM 5016 C C . GLU A 1 635 ? -13.263 -17.573 35.999 1.00 89.56 635 GLU A C 1
ATOM 5018 O O . GLU A 1 635 ? -12.844 -16.461 36.329 1.00 89.56 635 GLU A O 1
ATOM 5023 N N . GLU A 1 636 ? -13.133 -18.030 34.750 1.00 87.25 636 GLU A N 1
ATOM 5024 C CA . GLU A 1 636 ? -12.398 -17.322 33.692 1.00 87.25 636 GLU A CA 1
ATOM 5025 C C . GLU A 1 636 ? -13.096 -16.008 33.309 1.00 87.25 636 GLU A C 1
ATOM 5027 O O . GLU A 1 636 ? -12.447 -14.964 33.194 1.00 87.25 636 GLU A O 1
ATOM 5032 N N . LEU A 1 637 ? -14.432 -16.024 33.243 1.00 88.19 637 LEU A N 1
ATOM 5033 C CA . LEU A 1 637 ? -15.254 -14.837 33.002 1.00 88.19 637 LEU A CA 1
ATOM 5034 C C . LEU A 1 637 ? -15.104 -13.798 34.125 1.00 88.19 637 LEU A C 1
ATOM 5036 O O . LEU A 1 637 ? -14.934 -12.607 33.857 1.00 88.19 637 LEU A O 1
ATOM 5040 N N . VAL A 1 638 ? -15.096 -14.243 35.388 1.00 90.50 638 VAL A N 1
ATOM 5041 C CA . VAL A 1 638 ? -14.871 -13.358 36.542 1.00 90.50 638 VAL A CA 1
ATOM 5042 C C . VAL A 1 638 ? -13.487 -12.711 36.469 1.00 90.50 638 VAL A C 1
ATOM 5044 O O . VAL A 1 638 ? -13.364 -11.504 36.696 1.00 90.50 638 VAL A O 1
ATOM 5047 N N . LYS A 1 639 ? -12.445 -13.477 36.120 1.00 89.19 639 LYS A N 1
ATOM 5048 C CA . LYS A 1 639 ? -11.073 -12.962 35.973 1.00 89.19 639 LYS A CA 1
ATOM 5049 C C . LYS A 1 639 ? -10.955 -11.948 34.836 1.00 89.19 639 LYS A C 1
ATOM 5051 O O . LYS A 1 639 ? -10.366 -10.890 35.047 1.00 89.19 639 LYS A O 1
ATOM 5056 N N . SER A 1 640 ? -11.539 -12.237 33.672 1.00 89.06 640 SER A N 1
ATOM 5057 C CA . SER A 1 640 ? -11.531 -11.350 32.500 1.00 89.06 640 SER A CA 1
ATOM 5058 C C . SER A 1 640 ? -12.189 -9.997 32.805 1.00 89.06 640 SER A C 1
ATOM 5060 O O . SER A 1 640 ? -11.568 -8.951 32.608 1.00 89.06 640 SER A O 1
ATOM 5062 N N . ILE A 1 641 ? -13.384 -10.000 33.406 1.00 89.25 641 ILE A N 1
ATOM 5063 C CA . ILE A 1 641 ? -14.104 -8.765 33.765 1.00 89.25 641 ILE A CA 1
ATOM 5064 C C . ILE A 1 641 ? -13.381 -8.002 34.879 1.00 89.25 641 ILE A C 1
ATOM 5066 O O . ILE A 1 641 ? -13.258 -6.778 34.824 1.00 89.25 641 ILE A O 1
ATOM 5070 N N . SER A 1 642 ? -12.833 -8.713 35.868 1.00 89.12 642 SER A N 1
ATOM 5071 C CA . SER A 1 642 ? -12.016 -8.093 36.920 1.00 89.12 642 SER A CA 1
ATOM 5072 C C . SER A 1 642 ? -10.762 -7.422 36.350 1.00 89.12 642 SER A C 1
ATOM 5074 O O . SER A 1 642 ? -10.404 -6.323 36.773 1.00 89.12 642 SER A O 1
ATOM 5076 N N . GLY A 1 643 ? -10.101 -8.058 35.376 1.00 87.81 643 GLY A N 1
ATOM 5077 C CA . GLY A 1 643 ? -8.945 -7.501 34.673 1.00 87.81 643 GLY A CA 1
ATOM 5078 C C . GLY A 1 643 ? -9.298 -6.224 33.915 1.00 87.81 643 GLY A C 1
ATOM 5079 O O . GLY A 1 643 ? -8.618 -5.208 34.082 1.00 87.81 643 GLY A O 1
ATOM 5080 N N . LEU A 1 644 ? -10.408 -6.247 33.172 1.00 87.38 644 LEU A N 1
ATOM 5081 C CA . LEU A 1 644 ? -10.926 -5.092 32.437 1.00 87.38 644 LEU A CA 1
ATOM 5082 C C . LEU A 1 644 ? -11.211 -3.906 33.368 1.00 87.38 644 LEU A C 1
ATOM 5084 O O . LEU A 1 644 ? -10.798 -2.776 33.096 1.00 87.38 644 LEU A O 1
ATOM 5088 N N . LEU A 1 645 ? -11.856 -4.164 34.508 1.00 87.75 645 LEU A N 1
ATOM 5089 C CA . LEU A 1 645 ? -12.154 -3.131 35.499 1.00 87.75 645 LEU A CA 1
ATOM 5090 C C . LEU A 1 645 ? -10.904 -2.607 36.199 1.00 87.75 645 LEU A C 1
ATOM 5092 O O . LEU A 1 645 ? -10.789 -1.404 36.429 1.00 87.75 645 LEU A O 1
ATOM 5096 N N . SER A 1 646 ? -9.938 -3.477 36.494 1.00 86.56 646 SER A N 1
ATOM 5097 C CA . SER A 1 646 ? -8.666 -3.058 37.081 1.00 86.56 646 SER A CA 1
ATOM 5098 C C . SER A 1 646 ? -7.890 -2.130 36.144 1.00 86.56 646 SER A C 1
ATOM 5100 O O . SER A 1 646 ? -7.398 -1.092 36.589 1.00 86.56 646 SER A O 1
ATOM 5102 N N . GLN A 1 647 ? -7.803 -2.457 34.851 1.00 85.12 647 GLN A N 1
ATOM 5103 C CA . GLN A 1 647 ? -7.158 -1.596 33.855 1.00 85.12 647 GLN A CA 1
ATOM 5104 C C . GLN A 1 647 ? -7.876 -0.249 33.731 1.00 85.12 647 GLN A C 1
ATOM 5106 O O . GLN A 1 647 ? -7.230 0.802 33.756 1.00 85.12 647 GLN A O 1
ATOM 5111 N N . PHE A 1 648 ? -9.211 -0.271 33.681 1.00 86.25 648 PHE A N 1
ATOM 5112 C CA . PHE A 1 648 ? -10.014 0.944 33.633 1.00 86.25 648 PHE A CA 1
ATOM 5113 C C . PHE A 1 648 ? -9.764 1.840 34.854 1.00 86.25 648 PHE A C 1
ATOM 5115 O O . PHE A 1 648 ? -9.472 3.022 34.695 1.00 86.25 648 PHE A O 1
ATOM 5122 N N . LEU A 1 649 ? -9.789 1.296 36.071 1.00 84.00 649 LEU A N 1
ATOM 5123 C CA . LEU A 1 649 ? -9.584 2.086 37.290 1.00 84.00 649 LEU A CA 1
ATOM 5124 C C . LEU A 1 649 ? -8.150 2.608 37.427 1.00 84.00 649 LEU A C 1
ATOM 5126 O O . LEU A 1 649 ? -7.962 3.742 37.864 1.00 84.00 649 LEU A O 1
ATOM 5130 N N . LYS A 1 650 ? -7.143 1.838 36.995 1.00 83.69 650 LYS A N 1
ATOM 5131 C CA . LYS A 1 650 ? -5.749 2.312 36.925 1.00 83.69 650 LYS A CA 1
ATOM 5132 C C . LYS A 1 650 ? -5.585 3.489 35.963 1.00 83.69 650 LYS A C 1
ATOM 5134 O O . LYS A 1 650 ? -4.812 4.388 36.261 1.00 83.69 650 LYS A O 1
ATOM 5139 N N . SER A 1 651 ? -6.338 3.530 34.859 1.00 79.56 651 SER A N 1
ATOM 5140 C CA . SER A 1 651 ? -6.329 4.682 33.936 1.00 79.56 651 SER A CA 1
ATOM 5141 C C . SER A 1 651 ? -6.904 5.966 34.553 1.00 79.56 651 SER A C 1
ATOM 5143 O O . SER A 1 651 ? -6.646 7.063 34.060 1.00 79.56 651 SER A O 1
ATOM 5145 N N . GLN A 1 652 ? -7.704 5.838 35.618 1.00 69.31 652 GLN A N 1
ATOM 5146 C CA . GLN A 1 652 ? -8.340 6.963 36.302 1.00 69.31 652 GLN A CA 1
ATOM 5147 C C . GLN A 1 652 ? -7.534 7.477 37.505 1.00 69.31 652 GLN A C 1
ATOM 5149 O O . GLN A 1 652 ? -7.843 8.576 37.981 1.00 69.31 652 GLN A O 1
ATOM 5154 N N . GLN A 1 653 ? -6.521 6.732 37.975 1.00 64.00 653 GLN A N 1
ATOM 5155 C CA . GLN A 1 653 ? -5.546 7.219 38.965 1.00 64.00 653 GLN A CA 1
ATOM 5156 C C . GLN A 1 653 ? -4.807 8.455 38.444 1.00 64.00 653 GLN A C 1
ATOM 5158 O O . GLN A 1 653 ? -4.522 9.330 39.296 1.00 64.00 653 GLN A O 1
#

Radius of gyration: 35.44 Å; chains: 1; bounding box: 70×73×113 Å

InterPro domains:
  IPR011710 Coatomer beta subunit, C-terminal [PF07718] (427-517)
  IPR016460 Coatomer beta subunit (COPB1) [PTHR10635] (428-646)
  IPR029446 Coatomer beta subunit, appendage platform domain [PF14806] (533-641)

Foldseek 3Di:
DPDVVVLVVVLVVVVVCVVVVHDCVVVLPDDDDPVSLLVCLVRDLDPVVLVSQCPDPDLNSVQSSLLSCLVVLVNDQVSLVSNLVSCVVPVPCLVVCLVSLVSDQAQDLSLQVNADLVCQVSNLSSLVSNLVHPDLVCLQVSQVSLVVLLVVQDPPDPSSVVVNLSSLQSSLVSCLVNVDHDPVLLVVLLVQCLDPDVSSVLSSLSSVLSVCLPPPCVVVLLVSCLVCVVSDDDLSSNLSSLSSCLPQHDLVSLVSNLVVLVVVLVVLVVVVVPPPPDPDDDDDDDDDDDDDDDDDDDDDDDDDDDDDDDDDDDDDAQDALNLLSNLVSSLSSDDPVSVCLVSSLVSLVSSVVSCVVVVNDDPVSVVSSVVSNVCSVVVDDDDDDPDDDDDDDDDDDPPPDHDDDDDDDDDDDDDPDPDPPFDWDWDKDWWDDPPDQKTWIWTWTDDLWKIKTKIKIFGQDQFKKFFKAKAKDKDPQKAWPDGWGTDIDHHGDIDIDMTMITGNDQFKMKMWIKIWIATDPDDPRHPDIDIDTTDMDIDASLVQKAADADPQVVVVVVFDDKDKDKDWFQDDPPCVLVVLCVSSNWDFNDWDDDDQKIKTWTWIAGSVRWIKIKIWIWGDDNIIMIMIMITTNDNRRNVRSVVSVVVVRVVRD

Organism: Vittaforma corneae (strain ATCC 50505) (NCBI:txid993615)